Protein AF-A0AAE9D0F6-F1 (afdb_monomer_lite)

Radius of gyration: 75.52 Å; chains: 1; bounding box: 158×62×229 Å

Secondary structure (DSSP, 8-state):
-GGGT-TT----TT--HHHHHHHHHHHTT-SSPPPGGGGTTTT-TTTHHHHHHHHHHHHHHHHHHHHHHHTHHHHHH-SSS-HHHHHHHHHHHHHHHHHHHHHHH-HHHHHSTTSHHHHHHHHHHHHHHHHSTHHHHHHHHHHHHHHHHHHHHHHHHHHHHHHHHHHHHHHHHHHHHHHHHHHHHHHHHHHHHHHHHHHHHHHHHHHHHHHHHHHHHHHHHHHHHHHHHHHHH---HHHHHHHHHHHHHHHHHHHHHHHHHHHHHHHHHHTS---HHHHHHHHHHHHHHHHHHHHHHTT-----PPPPPP-SHHHHHHHHHHIIIIIHHHHHHHHHHHHHHHHHHHHHHHHHHHHHHHHHHHHHHHHHHHHHHHHHHHHHHHHHHHHHHHHHHHHHHHHHHHHHHHHHHHHHHHHHHHHHHHHHHHHHHHHHHHHHHHHHHHHHHHHHHHHHHHHHHHHHHHHHHHHHHHHHHHHHHHHHHHHHTT--

Structure (mmCIF, N/CA/C/O backbone):
data_AF-A0AAE9D0F6-F1
#
_entry.id   AF-A0AAE9D0F6-F1
#
loop_
_atom_site.group_PDB
_atom_site.id
_atom_site.type_symbol
_atom_site.label_atom_id
_atom_site.label_alt_id
_atom_site.label_comp_id
_atom_site.label_asym_id
_atom_site.label_entity_id
_atom_site.label_seq_id
_atom_site.pdbx_PDB_ins_code
_atom_site.Cartn_x
_atom_site.Cartn_y
_atom_site.Cartn_z
_atom_site.occupancy
_atom_site.B_iso_or_equiv
_atom_site.auth_seq_id
_atom_site.auth_comp_id
_atom_site.auth_asym_id
_atom_site.auth_atom_id
_atom_site.pdbx_PDB_model_num
ATOM 1 N N . MET A 1 1 ? 61.659 -18.528 -58.186 1.00 81.38 1 MET A N 1
ATOM 2 C CA . MET A 1 1 ? 60.546 -18.897 -57.275 1.00 81.38 1 MET A CA 1
ATOM 3 C C . MET A 1 1 ? 60.958 -18.771 -55.816 1.00 81.38 1 MET A C 1
ATOM 5 O O . MET A 1 1 ? 60.401 -17.920 -55.144 1.00 81.38 1 MET A O 1
ATOM 9 N N . TYR A 1 2 ? 61.961 -19.514 -55.334 1.00 85.25 2 TYR A N 1
ATOM 10 C CA . TYR A 1 2 ? 62.389 -19.451 -53.925 1.00 85.25 2 TYR A CA 1
ATOM 11 C C . TYR A 1 2 ? 62.812 -18.049 -53.435 1.00 85.25 2 TYR A C 1
ATOM 13 O O . TYR A 1 2 ? 62.482 -17.664 -52.318 1.00 85.25 2 TYR A O 1
ATOM 21 N N . GLN A 1 3 ? 63.415 -17.227 -54.300 1.00 87.81 3 GLN A N 1
ATOM 22 C CA . GLN A 1 3 ? 63.759 -15.830 -53.985 1.00 87.81 3 GLN A CA 1
ATOM 23 C C . GLN A 1 3 ? 62.557 -14.929 -53.629 1.00 87.81 3 GLN A C 1
ATOM 25 O O . GLN A 1 3 ? 62.735 -13.874 -53.029 1.00 87.81 3 GLN A O 1
ATOM 30 N N . HIS A 1 4 ? 61.318 -15.330 -53.950 1.00 83.81 4 HIS A N 1
ATOM 31 C CA . HIS A 1 4 ? 60.125 -14.622 -53.464 1.00 83.81 4 HIS A CA 1
ATOM 32 C C . HIS A 1 4 ? 59.873 -14.842 -51.964 1.00 83.81 4 HIS A C 1
ATOM 34 O O . HIS A 1 4 ? 59.183 -14.033 -51.350 1.00 83.81 4 HIS A O 1
ATOM 40 N N . LEU A 1 5 ? 60.416 -15.917 -51.381 1.00 83.25 5 LEU A N 1
ATOM 41 C CA . LEU A 1 5 ? 60.360 -16.203 -49.945 1.00 83.25 5 LEU A CA 1
ATOM 42 C C . LEU A 1 5 ? 61.589 -15.652 -49.212 1.00 83.25 5 LEU A C 1
ATOM 44 O O . LEU A 1 5 ? 61.445 -15.088 -48.134 1.00 83.25 5 LEU A O 1
ATOM 48 N N . SER A 1 6 ? 62.778 -15.774 -49.809 1.00 84.12 6 SER A N 1
ATOM 49 C CA . SER A 1 6 ? 64.029 -15.237 -49.263 1.00 84.12 6 SER A CA 1
ATOM 50 C C . SER A 1 6 ? 64.730 -14.369 -50.303 1.00 84.12 6 SER A C 1
ATOM 52 O O . SER A 1 6 ? 65.380 -14.879 -51.214 1.00 84.12 6 SER A O 1
ATOM 54 N N . LYS A 1 7 ? 64.573 -13.046 -50.186 1.00 80.50 7 LYS A N 1
ATOM 55 C CA . LYS A 1 7 ? 65.125 -12.083 -51.155 1.00 80.50 7 LYS A CA 1
ATOM 56 C C . LYS A 1 7 ? 66.654 -12.055 -51.169 1.00 80.50 7 LYS A C 1
ATOM 58 O O . LYS A 1 7 ? 67.229 -11.726 -52.199 1.00 80.50 7 LYS A O 1
ATOM 63 N N . ASP A 1 8 ? 67.272 -12.453 -50.062 1.00 81.38 8 ASP A N 1
ATOM 64 C CA . ASP A 1 8 ? 68.725 -12.457 -49.877 1.00 81.38 8 ASP A CA 1
ATOM 65 C C . ASP A 1 8 ? 69.364 -13.797 -50.292 1.00 81.38 8 ASP A C 1
ATOM 67 O O . ASP A 1 8 ? 70.552 -14.019 -50.075 1.00 81.38 8 ASP A O 1
ATOM 71 N N . TYR A 1 9 ? 68.581 -14.729 -50.852 1.00 84.81 9 TYR A N 1
ATOM 72 C CA . TYR A 1 9 ? 69.096 -16.025 -51.284 1.00 84.81 9 TYR A CA 1
ATOM 73 C C . TYR A 1 9 ? 69.857 -15.921 -52.613 1.00 84.81 9 TYR A C 1
ATOM 75 O O . TYR A 1 9 ? 69.274 -15.665 -53.676 1.00 84.81 9 TYR A O 1
ATOM 83 N N . GLU A 1 10 ? 71.148 -16.230 -52.544 1.00 83.31 10 GLU A N 1
ATOM 84 C CA . GLU A 1 10 ? 72.029 -16.464 -53.684 1.00 83.31 10 GLU A CA 1
ATOM 85 C C . GLU A 1 10 ? 72.365 -17.957 -53.781 1.00 83.31 10 GLU A C 1
ATOM 87 O O . GLU A 1 10 ? 72.536 -18.635 -52.768 1.00 83.31 10 GLU A O 1
ATOM 92 N N . TYR A 1 11 ? 72.429 -18.485 -55.005 1.00 82.31 11 TYR A N 1
ATOM 93 C CA . TYR A 1 11 ? 72.719 -19.901 -55.221 1.00 82.31 11 TYR A CA 1
ATOM 94 C C . TYR A 1 11 ? 74.172 -20.214 -54.817 1.00 82.31 11 TYR A C 1
ATOM 96 O O . TYR A 1 11 ? 75.085 -19.563 -55.332 1.00 82.31 11 TYR A O 1
ATOM 104 N N . PRO A 1 12 ? 74.420 -21.200 -53.937 1.00 79.25 12 PRO A N 1
ATOM 105 C CA . PRO A 1 12 ? 75.769 -21.505 -53.482 1.00 79.25 12 PRO A CA 1
ATOM 106 C C . PRO A 1 12 ? 76.556 -22.261 -54.565 1.00 79.25 12 PRO A C 1
ATOM 108 O O . PRO A 1 12 ? 76.317 -23.440 -54.818 1.00 79.25 12 PRO A O 1
ATOM 111 N N . GLU A 1 13 ? 77.544 -21.627 -55.198 1.00 74.44 13 GLU A N 1
ATOM 112 C CA . GLU A 1 13 ? 78.545 -22.350 -56.000 1.00 74.44 13 GLU A CA 1
ATOM 113 C C . GLU A 1 13 ? 79.638 -22.930 -55.074 1.00 74.44 13 GLU A C 1
ATOM 115 O O . GLU A 1 13 ? 80.156 -22.187 -54.236 1.00 74.44 13 GLU A O 1
ATOM 120 N N . PRO A 1 14 ? 80.024 -24.228 -55.171 1.00 62.16 14 PRO A N 1
ATOM 121 C CA . PRO A 1 14 ? 79.760 -25.202 -56.239 1.00 62.16 14 PRO A CA 1
ATOM 122 C C . PRO A 1 14 ? 78.764 -26.324 -55.840 1.00 62.16 14 PRO A C 1
ATOM 124 O O . PRO A 1 14 ? 79.074 -27.510 -55.983 1.00 62.16 14 PRO A O 1
ATOM 127 N N . ALA A 1 15 ? 77.584 -25.997 -55.300 1.00 76.19 15 ALA A N 1
ATOM 128 C CA . ALA A 1 15 ? 76.594 -27.006 -54.905 1.00 76.19 15 ALA A CA 1
ATOM 129 C C . ALA A 1 15 ? 75.889 -27.645 -56.117 1.00 76.19 15 ALA A C 1
ATOM 131 O O . ALA A 1 15 ? 75.585 -26.982 -57.116 1.00 76.19 15 ALA A O 1
ATOM 132 N N . ARG A 1 16 ? 75.595 -28.949 -56.020 1.00 79.50 16 ARG A N 1
ATOM 133 C CA . ARG A 1 16 ? 74.785 -29.668 -57.013 1.00 79.50 16 ARG A CA 1
ATOM 134 C C . ARG A 1 16 ? 73.323 -29.251 -56.881 1.00 79.50 16 ARG A C 1
ATOM 136 O O . ARG A 1 16 ? 72.783 -29.235 -55.777 1.00 79.50 16 ARG A O 1
ATOM 143 N N . LEU A 1 17 ? 72.680 -28.977 -58.016 1.00 80.88 17 LEU A N 1
ATOM 144 C CA . LEU A 1 17 ? 71.296 -28.500 -58.066 1.00 80.88 17 LEU A CA 1
ATOM 145 C C . LEU A 1 17 ? 70.332 -29.462 -57.365 1.00 80.88 17 LEU A C 1
ATOM 147 O O . LEU A 1 17 ? 69.420 -29.018 -56.675 1.00 80.88 17 LEU A O 1
ATOM 151 N N . GLU A 1 18 ? 70.536 -30.772 -57.523 1.00 84.62 18 GLU A N 1
ATOM 152 C CA . GLU A 1 18 ? 69.655 -31.782 -56.933 1.00 84.62 18 GLU A CA 1
ATOM 153 C C . GLU A 1 18 ? 69.678 -31.743 -55.401 1.00 84.62 18 GLU A C 1
ATOM 155 O O . GLU A 1 18 ? 68.632 -31.859 -54.754 1.00 84.62 18 GLU A O 1
ATOM 160 N N . ASP A 1 19 ? 70.867 -31.550 -54.832 1.00 82.94 19 ASP A N 1
ATOM 161 C CA . ASP A 1 19 ? 71.081 -31.538 -53.389 1.00 82.94 19 ASP A CA 1
ATOM 162 C C . ASP A 1 19 ? 70.532 -30.235 -52.782 1.00 82.94 19 ASP A C 1
ATOM 164 O O . ASP A 1 19 ? 69.795 -30.284 -51.794 1.00 82.94 19 ASP A O 1
ATOM 168 N N . GLU A 1 20 ? 70.777 -29.089 -53.431 1.00 86.88 20 GLU A N 1
ATOM 169 C CA . GLU A 1 20 ? 70.281 -27.779 -52.986 1.00 86.88 20 GLU A CA 1
ATOM 170 C C . GLU A 1 20 ? 68.750 -27.688 -53.069 1.00 86.88 20 GLU A C 1
ATOM 172 O O . GLU A 1 20 ? 68.087 -27.301 -52.107 1.00 86.88 20 GLU A O 1
ATOM 177 N N . VAL A 1 21 ? 68.145 -28.118 -54.184 1.00 87.00 21 VAL A N 1
ATOM 178 C CA . VAL A 1 21 ? 66.681 -28.109 -54.343 1.00 87.00 21 VAL A CA 1
ATOM 179 C C . VAL A 1 21 ? 66.025 -29.025 -53.310 1.00 87.00 21 VAL A C 1
ATOM 181 O O . VAL A 1 21 ? 65.067 -28.626 -52.645 1.00 87.00 21 VAL A O 1
ATOM 184 N N . THR A 1 22 ? 66.562 -30.229 -53.105 1.00 87.19 22 THR A N 1
ATOM 185 C CA . THR A 1 22 ? 66.034 -31.163 -52.100 1.00 87.19 22 THR A CA 1
ATOM 186 C C . THR A 1 22 ? 66.155 -30.591 -50.684 1.00 87.19 22 THR A C 1
ATOM 188 O O . THR A 1 22 ? 65.232 -30.740 -49.878 1.00 87.19 22 THR A O 1
ATOM 191 N N . GLN A 1 23 ? 67.250 -29.890 -50.380 1.00 86.31 23 GLN A N 1
ATOM 192 C CA . GLN A 1 23 ? 67.457 -29.232 -49.093 1.00 86.31 23 GLN A CA 1
ATOM 193 C C . GLN A 1 23 ? 66.511 -28.044 -48.880 1.00 86.31 23 GLN A C 1
ATOM 195 O O . GLN A 1 23 ? 65.946 -27.925 -47.792 1.00 86.31 23 GLN A O 1
ATOM 200 N N . ILE A 1 24 ? 66.269 -27.221 -49.904 1.00 89.50 24 ILE A N 1
ATOM 201 C CA . ILE A 1 24 ? 65.314 -26.104 -49.851 1.00 89.50 24 ILE A CA 1
ATOM 202 C C . ILE A 1 24 ? 63.899 -26.615 -49.576 1.00 89.50 24 ILE A C 1
ATOM 204 O O . ILE A 1 24 ? 63.250 -26.154 -48.639 1.00 89.50 24 ILE A O 1
ATOM 208 N N . PHE A 1 25 ? 63.420 -27.600 -50.342 1.00 90.50 25 PHE A N 1
ATOM 209 C CA . PHE A 1 25 ? 62.078 -28.155 -50.139 1.00 90.50 25 PHE A CA 1
ATOM 210 C C . PHE A 1 25 ? 61.939 -28.819 -48.765 1.00 90.50 25 PHE A C 1
ATOM 212 O O . PHE A 1 25 ? 60.917 -28.647 -48.102 1.00 90.50 25 PHE A O 1
ATOM 219 N N . LYS A 1 26 ? 62.982 -29.503 -48.283 1.00 88.38 26 LYS A N 1
ATOM 220 C CA . LYS A 1 26 ? 63.012 -30.053 -46.922 1.00 88.38 26 LYS A CA 1
ATOM 221 C C . LYS A 1 26 ? 62.986 -28.957 -45.850 1.00 88.38 26 LYS A C 1
ATOM 223 O O . LYS A 1 26 ? 62.267 -29.101 -44.867 1.00 88.38 26 LYS A O 1
ATOM 228 N N . GLY A 1 27 ? 63.740 -27.873 -46.037 1.00 86.56 27 GLY A N 1
ATOM 229 C CA . GLY A 1 27 ? 63.785 -26.728 -45.122 1.00 86.56 27 GLY A CA 1
ATOM 230 C C . GLY A 1 27 ? 62.467 -25.955 -45.059 1.00 86.56 27 GLY A C 1
ATOM 231 O O . GLY A 1 27 ? 62.072 -25.504 -43.990 1.00 86.56 27 GLY A O 1
ATOM 232 N N . LEU A 1 28 ? 61.747 -25.880 -46.180 1.00 88.81 28 LEU A N 1
ATOM 233 C CA . LEU A 1 28 ? 60.395 -25.320 -46.255 1.00 88.81 28 LEU A CA 1
ATOM 234 C C . LEU A 1 28 ? 59.310 -26.259 -45.700 1.00 88.81 28 LEU A C 1
ATOM 236 O O . LEU A 1 28 ? 58.156 -25.852 -45.591 1.00 88.81 28 LEU A O 1
ATOM 240 N N . GLY A 1 29 ? 59.654 -27.503 -45.350 1.00 89.75 29 GLY A N 1
ATOM 241 C CA . GLY A 1 29 ? 58.712 -28.478 -44.800 1.00 89.75 29 GLY A CA 1
ATOM 242 C C . GLY A 1 29 ? 57.839 -29.174 -45.847 1.00 89.75 29 GLY A C 1
ATOM 243 O O . GLY A 1 29 ? 56.715 -29.566 -45.537 1.00 89.75 29 GLY A O 1
ATOM 244 N N . TYR A 1 30 ? 58.325 -29.336 -47.082 1.00 91.31 30 TYR A N 1
ATOM 245 C CA . TYR A 1 30 ? 57.603 -30.068 -48.122 1.00 91.31 30 TYR A CA 1
ATOM 246 C C . TYR A 1 30 ? 57.328 -31.521 -47.676 1.00 91.31 30 TYR A C 1
ATOM 248 O O . TYR A 1 30 ? 58.262 -32.226 -47.283 1.00 91.31 30 TYR A O 1
ATOM 256 N N . PRO A 1 31 ? 56.068 -31.995 -47.724 1.00 87.06 31 PRO A N 1
ATOM 257 C CA . PRO A 1 31 ? 55.666 -33.252 -47.088 1.00 87.06 31 PRO A CA 1
ATOM 258 C C . PRO A 1 31 ? 56.225 -34.522 -47.747 1.00 87.06 31 PRO A C 1
ATOM 260 O O . PRO A 1 31 ? 56.246 -35.572 -47.104 1.00 87.06 31 PRO A O 1
ATOM 263 N N . TYR A 1 32 ? 56.686 -34.456 -49.001 1.00 87.69 32 TYR A N 1
ATOM 264 C CA . TYR A 1 32 ? 57.164 -35.625 -49.744 1.00 87.69 32 TYR A CA 1
ATOM 265 C C . TYR A 1 32 ? 58.661 -35.517 -50.071 1.00 87.69 32 TYR A C 1
ATOM 267 O O . TYR A 1 32 ? 59.095 -34.529 -50.654 1.00 87.69 32 TYR A O 1
ATOM 275 N N . PRO A 1 33 ? 59.494 -36.522 -49.752 1.00 84.94 33 PRO A N 1
ATOM 276 C CA . PRO A 1 33 ? 60.924 -36.443 -50.027 1.00 84.94 33 PRO A CA 1
ATOM 277 C C . PRO A 1 33 ? 61.214 -36.523 -51.535 1.00 84.94 33 PRO A C 1
ATOM 279 O O . PRO A 1 33 ? 60.847 -37.496 -52.202 1.00 84.94 33 PRO A O 1
ATOM 282 N N . LEU A 1 34 ? 61.928 -35.526 -52.062 1.00 86.56 34 LEU A N 1
ATOM 283 C CA . LEU A 1 34 ? 62.439 -35.532 -53.434 1.00 86.56 34 LEU A CA 1
ATOM 284 C C . LEU A 1 34 ? 63.690 -36.419 -53.508 1.00 86.56 34 LEU A C 1
ATOM 286 O O . LEU A 1 34 ? 64.645 -36.224 -52.762 1.00 86.56 34 LEU A O 1
ATOM 290 N N . LYS A 1 35 ? 63.673 -37.435 -54.378 1.00 84.94 35 LYS A N 1
ATOM 291 C CA . LYS A 1 35 ? 64.801 -38.361 -54.570 1.00 84.94 35 LYS A CA 1
ATOM 292 C C . LYS A 1 35 ? 65.706 -37.868 -55.696 1.00 84.94 35 LYS A C 1
ATOM 294 O O . LYS A 1 35 ? 65.204 -37.415 -56.721 1.00 84.94 35 LYS A O 1
ATOM 299 N N . ASN A 1 36 ? 67.016 -38.097 -55.577 1.00 79.25 36 ASN A N 1
ATOM 300 C CA . ASN A 1 36 ? 67.994 -37.716 -56.609 1.00 79.25 36 ASN A CA 1
ATOM 301 C C . ASN A 1 36 ? 67.690 -38.328 -57.994 1.00 79.25 36 ASN A C 1
ATOM 303 O O . ASN A 1 36 ? 67.996 -37.727 -59.019 1.00 79.25 36 ASN A O 1
ATOM 307 N N . SER A 1 37 ? 67.012 -39.481 -58.042 1.00 79.44 37 SER A N 1
ATOM 308 C CA . SER A 1 37 ? 66.566 -40.116 -59.290 1.00 79.44 37 SER A CA 1
ATOM 309 C C . SER A 1 37 ? 65.529 -39.306 -60.078 1.00 79.44 37 SER A C 1
ATOM 311 O O . SER A 1 37 ? 65.381 -39.532 -61.271 1.00 79.44 37 SER A O 1
ATOM 313 N N . TYR A 1 38 ? 64.797 -38.376 -59.452 1.00 81.81 38 TYR A N 1
ATOM 314 C CA . TYR A 1 38 ? 63.774 -37.576 -60.142 1.00 81.81 38 TYR A CA 1
ATOM 315 C C . TYR A 1 38 ? 64.368 -36.488 -61.041 1.00 81.81 38 TYR A C 1
ATOM 317 O O . TYR A 1 38 ? 63.699 -36.021 -61.959 1.00 81.81 38 TYR A O 1
ATOM 325 N N . TYR A 1 39 ? 65.629 -36.121 -60.809 1.00 80.19 39 TYR A N 1
ATOM 326 C CA . TYR A 1 39 ? 66.327 -35.076 -61.553 1.00 80.19 39 TYR A CA 1
ATOM 327 C C . TYR A 1 39 ? 67.098 -35.614 -62.774 1.00 80.19 39 TYR A C 1
ATOM 329 O O . TYR A 1 39 ? 67.609 -34.819 -63.557 1.00 80.19 39 TYR A O 1
ATOM 337 N N . GLN A 1 40 ? 67.202 -36.938 -62.971 1.00 79.31 40 GLN A N 1
ATOM 338 C CA . GLN A 1 40 ? 68.053 -37.539 -64.010 1.00 79.31 40 GLN A CA 1
ATOM 339 C C . GLN A 1 40 ? 67.322 -38.641 -64.811 1.00 79.31 40 GLN A C 1
ATOM 341 O O . GLN A 1 40 ? 67.097 -39.723 -64.266 1.00 79.31 40 GLN A O 1
ATOM 346 N N . PRO A 1 41 ? 67.009 -38.439 -66.111 1.00 70.31 41 PRO A N 1
ATOM 347 C CA . PRO A 1 41 ? 67.078 -37.185 -66.868 1.00 70.31 41 PRO A CA 1
ATOM 348 C C . PRO A 1 41 ? 65.899 -36.255 -66.531 1.00 70.31 41 PRO A C 1
ATOM 350 O O . PRO A 1 41 ? 64.752 -36.700 -66.433 1.00 70.31 41 PRO A O 1
ATOM 353 N N . MET A 1 42 ? 66.166 -34.953 -66.374 1.00 64.38 42 MET A N 1
ATOM 354 C CA . MET A 1 42 ? 65.118 -33.946 -66.156 1.00 64.38 42 MET A CA 1
ATOM 355 C C . MET A 1 42 ? 64.058 -34.025 -67.265 1.00 64.38 42 MET A C 1
ATOM 357 O O . MET A 1 42 ? 64.388 -33.974 -68.448 1.00 64.38 42 MET A O 1
ATOM 361 N N . GLY A 1 43 ? 62.786 -34.157 -66.882 1.00 61.59 43 GLY A N 1
ATOM 362 C CA . GLY A 1 43 ? 61.670 -34.313 -67.825 1.00 61.59 43 GLY A CA 1
ATOM 363 C C . GLY A 1 43 ? 61.283 -35.764 -68.139 1.00 61.59 43 GLY A C 1
ATOM 364 O O . GLY A 1 43 ? 60.409 -35.990 -68.974 1.00 61.59 43 GLY A O 1
ATOM 365 N N . ALA A 1 44 ? 61.880 -36.759 -67.471 1.00 72.44 44 ALA A N 1
ATOM 366 C CA . ALA A 1 44 ? 61.430 -38.146 -67.572 1.00 72.44 44 ALA A CA 1
ATOM 367 C C . ALA A 1 44 ? 59.978 -38.312 -67.080 1.00 72.44 44 ALA A C 1
ATOM 369 O O . ALA A 1 44 ? 59.590 -37.753 -66.051 1.00 72.44 44 ALA A O 1
ATOM 370 N N . SER A 1 45 ? 59.199 -39.151 -67.772 1.00 69.50 45 SER A N 1
ATOM 371 C CA . SER A 1 45 ? 57.755 -39.348 -67.542 1.00 69.50 45 SER A CA 1
ATOM 372 C C . SER A 1 45 ? 57.368 -39.734 -66.109 1.00 69.50 45 SER A C 1
ATOM 374 O O . SER A 1 45 ? 56.245 -39.473 -65.693 1.00 69.50 45 SER A O 1
ATOM 376 N N . HIS A 1 46 ? 58.286 -40.335 -65.350 1.00 74.12 46 HIS A N 1
ATOM 377 C CA . HIS A 1 46 ? 58.053 -40.810 -63.985 1.00 74.12 46 HIS A CA 1
ATOM 378 C C . HIS A 1 46 ? 58.544 -39.844 -62.890 1.00 74.12 46 HIS A C 1
ATOM 380 O O . HIS A 1 46 ? 58.068 -39.922 -61.765 1.00 74.12 46 HIS A O 1
ATOM 386 N N . GLY A 1 47 ? 59.493 -38.947 -63.186 1.00 78.00 47 GLY A N 1
ATOM 387 C CA . GLY A 1 47 ? 60.048 -37.993 -62.212 1.00 78.00 47 GLY A CA 1
ATOM 388 C C . GLY A 1 47 ? 59.442 -36.594 -62.325 1.00 78.00 47 GLY A C 1
ATOM 389 O O . GLY A 1 47 ? 59.265 -35.905 -61.321 1.00 78.00 47 GLY A O 1
ATOM 390 N N . TRP A 1 48 ? 59.070 -36.195 -63.545 1.00 83.50 48 TRP A N 1
ATOM 391 C CA . TRP A 1 48 ? 58.537 -34.866 -63.831 1.00 83.50 48 TRP A CA 1
ATOM 392 C C . TRP A 1 48 ? 57.228 -34.532 -63.097 1.00 83.50 48 TRP A C 1
ATOM 394 O O . TRP A 1 48 ? 57.158 -33.429 -62.557 1.00 83.50 48 TRP A O 1
ATOM 404 N N . PRO A 1 49 ? 56.231 -35.439 -62.976 1.00 86.69 49 PRO A N 1
ATOM 405 C CA . PRO A 1 49 ? 55.014 -35.140 -62.217 1.00 86.69 49 PRO A CA 1
ATOM 406 C C . PRO A 1 49 ? 55.295 -34.775 -60.753 1.00 86.69 49 PRO A C 1
ATOM 408 O O . PRO A 1 49 ? 54.744 -33.808 -60.242 1.00 86.69 49 PRO A O 1
ATOM 411 N N . HIS A 1 50 ? 56.226 -35.477 -60.098 1.00 85.44 50 HIS A N 1
ATOM 412 C CA . HIS A 1 50 ? 56.589 -35.208 -58.703 1.00 85.44 50 HIS A CA 1
ATOM 413 C C . HIS A 1 50 ? 57.321 -33.872 -58.521 1.00 85.44 50 HIS A C 1
ATOM 415 O O . HIS A 1 50 ? 57.085 -33.167 -57.542 1.00 85.44 50 HIS A O 1
ATOM 421 N N . LEU A 1 51 ? 58.195 -33.503 -59.464 1.00 85.88 51 LEU A N 1
ATOM 422 C CA . LEU A 1 51 ? 58.853 -32.194 -59.453 1.00 85.88 51 LEU A CA 1
ATOM 423 C C . LEU A 1 51 ? 57.861 -31.062 -59.746 1.00 85.88 51 LEU A C 1
ATOM 425 O O . LEU A 1 51 ? 57.944 -30.004 -59.128 1.00 85.88 51 LEU A O 1
ATOM 429 N N . LEU A 1 52 ? 56.905 -31.286 -60.650 1.00 87.19 52 LEU A N 1
ATOM 430 C CA . LEU A 1 52 ? 55.866 -30.313 -60.975 1.00 87.19 52 LEU A CA 1
ATOM 431 C C . LEU A 1 52 ? 54.922 -30.076 -59.790 1.00 87.19 52 LEU A C 1
ATOM 433 O O . LEU A 1 52 ? 54.634 -28.922 -59.480 1.00 87.19 52 LEU A O 1
ATOM 437 N N . ASP A 1 53 ? 54.512 -31.132 -59.086 1.00 88.75 53 ASP A N 1
ATOM 438 C CA . ASP A 1 53 ? 53.712 -31.022 -57.860 1.00 88.75 53 ASP A CA 1
ATOM 439 C C . ASP A 1 53 ? 54.462 -30.254 -56.764 1.00 88.75 53 ASP A C 1
ATOM 441 O O . ASP A 1 53 ? 53.882 -29.396 -56.096 1.00 88.75 53 ASP A O 1
ATOM 445 N N . ALA A 1 54 ? 55.766 -30.503 -56.596 1.00 89.88 54 ALA A N 1
ATOM 446 C CA . ALA A 1 54 ? 56.599 -29.746 -55.663 1.00 89.88 54 ALA A CA 1
ATOM 447 C C . ALA A 1 54 ? 56.680 -28.258 -56.048 1.00 89.88 54 ALA A C 1
ATOM 449 O O . ALA A 1 54 ? 56.517 -27.383 -55.197 1.00 89.88 54 ALA A O 1
ATOM 450 N N . LEU A 1 55 ? 56.862 -27.945 -57.335 1.00 90.62 55 LEU A N 1
ATOM 451 C CA . LEU A 1 55 ? 56.856 -26.563 -57.820 1.00 90.62 55 LEU A CA 1
ATOM 452 C C . LEU A 1 55 ? 55.489 -25.890 -57.643 1.00 90.62 55 LEU A C 1
ATOM 454 O O . LEU A 1 55 ? 55.445 -24.731 -57.235 1.00 90.62 55 LEU A O 1
ATOM 458 N N . SER A 1 56 ? 54.385 -26.600 -57.896 1.00 91.31 56 SER A N 1
ATOM 459 C CA . SER A 1 56 ? 53.028 -26.093 -57.660 1.00 91.31 56 SER A CA 1
ATOM 460 C C . SER A 1 56 ? 52.800 -25.794 -56.179 1.00 91.31 56 SER A C 1
ATOM 462 O O . SER A 1 56 ? 52.334 -24.713 -55.831 1.00 91.31 56 SER A O 1
ATOM 464 N N . TRP A 1 57 ? 53.220 -26.697 -55.291 1.00 94.19 57 TRP A N 1
ATOM 465 C CA . TRP A 1 57 ? 53.167 -26.466 -53.849 1.00 94.19 57 TRP A CA 1
ATOM 466 C C . TRP A 1 57 ? 53.990 -25.239 -53.434 1.00 94.19 57 TRP A C 1
ATOM 468 O O . TRP A 1 57 ? 53.533 -24.431 -52.629 1.00 94.19 57 TRP A O 1
ATOM 478 N N . LEU A 1 58 ? 55.173 -25.036 -54.025 1.00 91.94 58 LEU A N 1
ATOM 479 C CA . LEU A 1 58 ? 55.984 -23.847 -53.759 1.00 91.94 58 LEU A CA 1
ATOM 480 C C . LEU A 1 58 ? 55.270 -22.555 -54.190 1.00 91.94 58 LEU A C 1
ATOM 482 O O . LEU A 1 58 ? 55.388 -21.541 -53.502 1.00 91.94 58 LEU A O 1
ATOM 486 N N . VAL A 1 59 ? 54.508 -22.573 -55.294 1.00 91.94 59 VAL A N 1
ATOM 487 C CA . VAL A 1 59 ? 53.652 -21.435 -55.687 1.00 91.94 59 VAL A CA 1
ATOM 488 C C . VAL A 1 59 ? 52.618 -21.141 -54.608 1.00 91.94 59 VAL A C 1
ATOM 490 O O . VAL A 1 59 ? 52.425 -19.977 -54.254 1.00 91.94 59 VAL A O 1
ATOM 493 N N . ASP A 1 60 ? 51.966 -22.170 -54.078 1.00 91.69 60 ASP A N 1
ATOM 494 C CA . ASP A 1 60 ? 50.935 -21.997 -53.057 1.00 91.69 60 ASP A CA 1
ATOM 495 C C . ASP A 1 60 ? 51.523 -21.460 -51.747 1.00 91.69 60 ASP A C 1
ATOM 497 O O . ASP A 1 60 ? 50.964 -20.530 -51.164 1.00 91.69 60 ASP A O 1
ATOM 501 N N . VAL A 1 61 ? 52.711 -21.925 -51.349 1.00 90.69 61 VAL A N 1
ATOM 502 C CA . VAL A 1 61 ? 53.459 -21.375 -50.205 1.00 90.69 61 VAL A CA 1
ATOM 503 C C . VAL A 1 61 ? 53.807 -19.898 -50.421 1.00 90.69 61 VAL A C 1
ATOM 505 O O . VAL A 1 61 ? 53.644 -19.086 -49.510 1.00 90.69 61 VAL A O 1
ATOM 508 N N . ILE A 1 62 ? 54.233 -19.508 -51.627 1.00 90.44 62 ILE A N 1
ATOM 509 C CA . ILE A 1 62 ? 54.516 -18.101 -51.961 1.00 90.44 62 ILE A CA 1
ATOM 510 C C . ILE A 1 62 ? 53.247 -17.244 -51.871 1.00 90.44 62 ILE A C 1
ATOM 512 O O . ILE A 1 62 ? 53.285 -16.146 -51.306 1.00 90.44 62 ILE A O 1
ATOM 516 N N . LYS A 1 63 ? 52.116 -17.735 -52.392 1.00 88.56 63 LYS A N 1
ATOM 517 C CA . LYS A 1 63 ? 50.824 -17.038 -52.297 1.00 88.56 63 LYS A CA 1
ATOM 518 C C . LYS A 1 63 ? 50.406 -16.861 -50.840 1.00 88.56 63 LYS A C 1
ATOM 520 O O . LYS A 1 63 ? 50.109 -15.740 -50.440 1.00 88.56 63 LYS A O 1
ATOM 525 N N . MET A 1 64 ? 50.468 -17.928 -50.042 1.00 86.12 64 MET A N 1
ATOM 526 C CA . MET A 1 64 ? 50.166 -17.886 -48.609 1.00 86.12 64 MET A CA 1
ATOM 527 C C . MET A 1 64 ? 51.045 -16.875 -47.872 1.00 86.12 64 MET A C 1
ATOM 529 O O . MET A 1 64 ? 50.518 -16.028 -47.157 1.00 86.12 64 MET A O 1
ATOM 533 N N . ASN A 1 65 ? 52.363 -16.899 -48.090 1.00 86.19 65 ASN A N 1
ATOM 534 C CA . ASN A 1 65 ? 53.283 -15.949 -47.464 1.00 86.19 65 ASN A CA 1
ATOM 535 C C . ASN A 1 65 ? 52.958 -14.496 -47.845 1.00 86.19 65 ASN A C 1
ATOM 537 O O . ASN A 1 65 ? 52.999 -13.607 -47.001 1.00 86.19 65 ASN A O 1
ATOM 541 N N . THR A 1 66 ? 52.572 -14.254 -49.099 1.00 84.38 66 THR A N 1
ATOM 542 C CA . THR A 1 66 ? 52.180 -12.916 -49.572 1.00 84.38 66 THR A CA 1
ATOM 543 C C . THR A 1 66 ? 50.890 -12.438 -48.900 1.00 84.38 66 THR A C 1
ATOM 545 O O . THR A 1 66 ? 50.807 -11.288 -48.472 1.00 84.38 66 THR A O 1
ATOM 548 N N . THR A 1 67 ? 49.895 -13.317 -48.752 1.00 83.38 67 THR A N 1
ATOM 549 C CA . THR A 1 67 ? 48.636 -13.005 -48.057 1.00 83.38 67 THR A CA 1
ATOM 550 C C . THR A 1 67 ? 48.855 -12.752 -46.565 1.00 83.38 67 THR A C 1
ATOM 552 O O . THR A 1 67 ? 48.314 -11.790 -46.022 1.00 83.38 67 THR A O 1
ATOM 555 N N . VAL A 1 68 ? 49.678 -13.573 -45.907 1.00 82.06 68 VAL A N 1
ATOM 556 C CA . VAL A 1 68 ? 50.038 -13.392 -44.493 1.00 82.06 68 VAL A CA 1
ATOM 557 C C . VAL A 1 68 ? 50.799 -12.082 -44.301 1.00 82.06 68 VAL A C 1
ATOM 559 O O . VAL A 1 68 ? 50.434 -11.302 -43.427 1.00 82.06 68 VAL A O 1
ATOM 562 N N . ALA A 1 69 ? 51.780 -11.786 -45.160 1.00 77.75 69 ALA A N 1
ATOM 563 C CA . ALA A 1 69 ? 52.532 -10.536 -45.114 1.00 77.75 69 ALA A CA 1
ATOM 564 C C . ALA A 1 69 ? 51.616 -9.305 -45.249 1.00 77.75 69 ALA A C 1
ATOM 566 O O . ALA A 1 69 ? 51.781 -8.334 -44.508 1.00 77.75 69 ALA A O 1
ATOM 567 N N . ALA A 1 70 ? 50.611 -9.364 -46.130 1.00 78.44 70 ALA A N 1
ATOM 568 C CA . ALA A 1 70 ? 49.645 -8.283 -46.323 1.00 78.44 70 ALA A CA 1
ATOM 569 C C . ALA A 1 70 ? 48.720 -8.054 -45.110 1.00 78.44 70 ALA A C 1
ATOM 571 O O . ALA A 1 70 ? 48.328 -6.917 -44.864 1.00 78.44 70 ALA A O 1
ATOM 572 N N . ASN A 1 71 ? 48.402 -9.095 -44.329 1.00 73.75 71 ASN A N 1
ATOM 573 C CA . ASN A 1 71 ? 47.521 -9.009 -43.154 1.00 73.75 71 ASN A CA 1
ATOM 574 C C . ASN A 1 71 ? 48.263 -9.179 -41.812 1.00 73.75 71 ASN A C 1
ATOM 576 O O . ASN A 1 71 ? 47.679 -9.554 -40.796 1.00 73.75 71 ASN A O 1
ATOM 580 N N . THR A 1 72 ? 49.568 -8.906 -41.786 1.00 71.25 72 THR A N 1
ATOM 581 C CA . THR A 1 72 ? 50.410 -9.133 -40.600 1.00 71.25 72 THR A CA 1
ATOM 582 C C . THR A 1 72 ? 49.881 -8.401 -39.358 1.00 71.25 72 THR A C 1
ATOM 584 O O . THR A 1 72 ? 49.906 -8.949 -38.261 1.00 71.25 72 THR A O 1
ATOM 587 N N . GLN A 1 73 ? 49.351 -7.182 -39.515 1.00 66.38 73 GLN A N 1
ATOM 588 C CA . GLN A 1 73 ? 48.811 -6.391 -38.400 1.00 66.38 73 GLN A CA 1
ATOM 589 C C . GLN A 1 73 ? 47.526 -6.997 -37.818 1.00 66.38 73 GLN A C 1
ATOM 591 O O . GLN A 1 73 ? 47.415 -7.128 -36.600 1.00 66.38 73 GLN A O 1
ATOM 596 N N . GLY A 1 74 ? 46.591 -7.430 -38.668 1.00 67.12 74 GLY A N 1
ATOM 597 C CA . GLY A 1 74 ? 45.367 -8.099 -38.220 1.00 67.12 74 GLY A CA 1
ATOM 598 C C . GLY A 1 74 ? 45.652 -9.443 -37.546 1.00 67.12 74 GLY A C 1
ATOM 599 O O . GLY A 1 74 ? 45.022 -9.779 -36.548 1.00 67.12 74 GLY A O 1
ATOM 600 N N . ILE A 1 75 ? 46.658 -10.180 -38.030 1.00 73.44 75 ILE A N 1
ATOM 601 C CA . ILE A 1 75 ? 47.067 -11.474 -37.460 1.00 73.44 75 ILE A CA 1
ATOM 602 C C . ILE A 1 75 ? 47.774 -11.305 -36.104 1.00 73.44 75 ILE A C 1
ATOM 604 O O . ILE A 1 75 ? 47.543 -12.102 -35.198 1.00 73.44 75 ILE A O 1
ATOM 608 N N . LEU A 1 76 ? 48.632 -10.288 -35.944 1.00 67.25 76 LEU A N 1
ATOM 609 C CA . LEU A 1 76 ? 49.406 -10.079 -34.713 1.00 67.25 76 LEU A CA 1
ATOM 610 C C . LEU A 1 76 ? 48.581 -9.503 -33.555 1.00 67.25 76 LEU A C 1
ATOM 612 O O . LEU A 1 76 ? 48.862 -9.832 -32.402 1.00 67.25 76 LEU A O 1
ATOM 616 N N . PHE A 1 77 ? 47.607 -8.633 -33.838 1.00 69.38 77 PHE A N 1
ATOM 617 C CA . PHE A 1 77 ? 46.870 -7.909 -32.793 1.00 69.38 77 PHE A CA 1
ATOM 618 C C . PHE A 1 77 ? 45.416 -8.371 -32.612 1.00 69.38 77 PHE A C 1
ATOM 620 O O . PHE A 1 77 ? 44.885 -8.202 -31.514 1.00 69.38 77 PHE A O 1
ATOM 627 N N . GLY A 1 78 ? 44.821 -9.027 -33.618 1.00 65.12 78 GLY A N 1
ATOM 628 C CA . GLY A 1 78 ? 43.490 -9.645 -33.560 1.00 65.12 78 GLY A CA 1
ATOM 629 C C . GLY A 1 78 ? 42.343 -8.703 -33.160 1.00 65.12 78 GLY A C 1
ATOM 630 O O . GLY A 1 78 ? 42.526 -7.500 -32.996 1.00 65.12 78 GLY A O 1
ATOM 631 N N . ASP A 1 79 ? 41.157 -9.279 -32.942 1.00 60.75 79 ASP A N 1
ATOM 632 C CA . ASP A 1 79 ? 39.954 -8.562 -32.470 1.00 60.75 79 ASP A CA 1
ATOM 633 C C . ASP A 1 79 ? 39.874 -8.450 -30.930 1.00 60.75 79 ASP A C 1
ATOM 635 O O . ASP A 1 79 ? 38.890 -7.970 -30.373 1.00 60.75 79 ASP A O 1
ATOM 639 N N . PHE A 1 80 ? 40.893 -8.923 -30.205 1.00 55.88 80 PHE A N 1
ATOM 640 C CA . PHE A 1 80 ? 40.871 -9.031 -28.738 1.00 55.88 80 PHE A CA 1
ATOM 641 C C . PHE A 1 80 ? 41.233 -7.734 -27.999 1.00 55.88 80 PHE A C 1
ATOM 643 O O . PHE A 1 80 ? 41.076 -7.654 -26.780 1.00 55.88 80 PHE A O 1
ATOM 650 N N . LEU A 1 81 ? 41.749 -6.729 -28.704 1.00 57.72 81 LEU A N 1
ATOM 651 C CA . LEU A 1 81 ? 42.139 -5.439 -28.141 1.00 57.72 81 LEU A CA 1
ATOM 652 C C . LEU A 1 81 ? 41.234 -4.343 -28.709 1.00 57.72 81 LEU A C 1
ATOM 654 O O . LEU A 1 81 ? 40.994 -4.294 -29.912 1.00 57.72 81 LEU A O 1
ATOM 658 N N . GLU A 1 82 ? 40.772 -3.434 -27.845 1.00 63.53 82 GLU A N 1
ATOM 659 C CA . GLU A 1 82 ? 40.100 -2.201 -28.275 1.00 63.53 82 GLU A CA 1
ATOM 660 C C . GLU A 1 82 ? 40.956 -1.491 -29.334 1.00 63.53 82 GLU A C 1
ATOM 662 O O . GLU A 1 82 ? 42.171 -1.357 -29.158 1.00 63.53 82 GLU A O 1
ATOM 667 N N . GLN A 1 83 ? 40.332 -1.033 -30.425 1.00 58.78 83 GLN A N 1
ATOM 668 C CA . GLN A 1 83 ? 41.034 -0.462 -31.584 1.00 58.78 83 GLN A CA 1
ATOM 669 C C . GLN A 1 83 ? 42.026 0.651 -31.200 1.00 58.78 83 GLN A C 1
ATOM 671 O O . GLN A 1 83 ? 43.112 0.723 -31.774 1.00 58.78 83 GLN A O 1
ATOM 676 N N . SER A 1 84 ? 41.716 1.445 -30.170 1.00 58.88 84 SER A N 1
ATOM 677 C CA . SER A 1 84 ? 42.608 2.476 -29.621 1.00 58.88 84 SER A CA 1
ATOM 678 C C . SER A 1 84 ? 43.902 1.900 -29.025 1.00 58.88 84 SER A C 1
ATOM 680 O O . SER A 1 84 ? 44.996 2.388 -29.301 1.00 58.88 84 SER A O 1
ATOM 682 N N . LYS A 1 85 ? 43.813 0.799 -28.271 1.00 62.53 85 LYS A N 1
ATOM 683 C CA . LYS A 1 85 ? 44.971 0.108 -27.674 1.00 62.53 85 LYS A CA 1
ATOM 684 C C . LYS A 1 85 ? 45.790 -0.665 -28.710 1.00 62.53 85 LYS A C 1
ATOM 686 O O . LYS A 1 85 ? 46.991 -0.860 -28.514 1.00 62.53 85 LYS A O 1
ATOM 691 N N . VAL A 1 86 ? 45.165 -1.122 -29.801 1.00 63.47 86 VAL A N 1
ATOM 692 C CA . VAL A 1 86 ? 45.869 -1.741 -30.940 1.00 63.47 86 VAL A CA 1
ATOM 693 C C . VAL A 1 86 ? 46.739 -0.709 -31.647 1.00 63.47 86 VAL A C 1
ATOM 695 O O . VAL A 1 86 ? 47.925 -0.960 -31.860 1.00 63.47 86 VAL A O 1
ATOM 698 N N . GLN A 1 87 ? 46.180 0.464 -31.953 1.00 63.12 87 GLN A N 1
ATOM 699 C CA . GLN A 1 87 ? 46.911 1.550 -32.606 1.00 63.12 87 GLN A CA 1
ATOM 700 C C . GLN A 1 87 ? 48.090 2.033 -31.754 1.00 63.12 87 GLN A C 1
ATOM 702 O O . GLN A 1 87 ? 49.205 2.134 -32.265 1.00 63.12 87 GLN A O 1
ATOM 707 N N . GLU A 1 88 ? 47.893 2.201 -30.444 1.00 66.38 88 GLU A N 1
ATOM 708 C CA . GLU A 1 88 ? 48.963 2.574 -29.512 1.00 66.38 88 GLU A CA 1
ATOM 709 C C . GLU A 1 88 ? 50.113 1.548 -29.507 1.00 66.38 88 GLU A C 1
ATOM 711 O O . GLU A 1 88 ? 51.290 1.907 -29.572 1.00 66.38 88 GLU A O 1
ATOM 716 N N . LYS A 1 89 ? 49.801 0.245 -29.475 1.00 67.81 89 LYS A N 1
ATOM 717 C CA . LYS A 1 89 ? 50.822 -0.816 -29.471 1.00 67.81 89 LYS A CA 1
ATOM 718 C C . LYS A 1 89 ? 51.548 -0.959 -30.805 1.00 67.81 89 LYS A C 1
ATOM 720 O O . LYS A 1 89 ? 52.762 -1.165 -30.794 1.00 67.81 89 LYS A O 1
ATOM 725 N N . VAL A 1 90 ? 50.844 -0.842 -31.932 1.00 68.06 90 VAL A N 1
ATOM 726 C CA . VAL A 1 90 ? 51.448 -0.829 -33.276 1.00 68.06 90 VAL A CA 1
ATOM 727 C C . VAL A 1 90 ? 52.397 0.358 -33.405 1.00 68.06 90 VAL A C 1
ATOM 729 O O . VAL A 1 90 ? 53.531 0.191 -33.860 1.00 68.06 90 VAL A O 1
ATOM 732 N N . LEU A 1 91 ? 51.967 1.533 -32.942 1.00 64.81 91 LEU A N 1
ATOM 733 C CA . LEU A 1 91 ? 52.770 2.747 -32.954 1.00 64.81 91 LEU A CA 1
ATOM 734 C C . LEU A 1 91 ? 54.018 2.580 -32.087 1.00 64.81 91 LEU A C 1
ATOM 736 O O . LEU A 1 91 ? 55.126 2.764 -32.586 1.00 64.81 91 LEU A O 1
ATOM 740 N N . ASN A 1 92 ? 53.859 2.126 -30.843 1.00 71.38 92 ASN A N 1
ATOM 741 C CA . ASN A 1 92 ? 54.969 1.850 -29.935 1.00 71.38 92 ASN A CA 1
ATOM 742 C C . ASN A 1 92 ? 55.957 0.848 -30.539 1.00 71.38 92 ASN A C 1
ATOM 744 O O . ASN A 1 92 ? 57.161 1.086 -30.524 1.00 71.38 92 ASN A O 1
ATOM 748 N N . TYR A 1 93 ? 55.474 -0.250 -31.124 1.00 73.38 93 TYR A N 1
ATOM 749 C CA . TYR A 1 93 ? 56.342 -1.245 -31.749 1.00 73.38 93 TYR A CA 1
ATOM 750 C C . TYR A 1 93 ? 57.086 -0.681 -32.964 1.00 73.38 93 TYR A C 1
ATOM 752 O O . TYR A 1 93 ? 58.293 -0.878 -33.085 1.00 73.38 93 TYR A O 1
ATOM 760 N N . SER A 1 94 ? 56.393 0.060 -33.835 1.00 69.31 94 SER A N 1
ATOM 761 C CA . SER A 1 94 ? 57.001 0.705 -35.005 1.00 69.31 94 SER A CA 1
ATOM 762 C C . SER A 1 94 ? 58.067 1.727 -34.602 1.00 69.31 94 SER A C 1
ATOM 764 O O . SER A 1 94 ? 59.148 1.752 -35.187 1.00 69.31 94 SER A O 1
ATOM 766 N N . TRP A 1 95 ? 57.796 2.486 -33.538 1.00 67.56 95 TRP A N 1
ATOM 767 C CA . TRP A 1 95 ? 58.694 3.463 -32.949 1.00 67.56 95 TRP A CA 1
ATOM 768 C C . TRP A 1 95 ? 59.926 2.798 -32.341 1.00 67.56 95 TRP A C 1
ATOM 770 O O . TRP A 1 95 ? 61.054 3.160 -32.667 1.00 67.56 95 TRP A O 1
ATOM 780 N N . PHE A 1 96 ? 59.745 1.780 -31.497 1.00 72.56 96 PHE A N 1
ATOM 781 C CA . PHE A 1 96 ? 60.870 1.054 -30.916 1.00 72.56 96 PHE A CA 1
ATOM 782 C C . PHE A 1 96 ? 61.700 0.358 -31.992 1.00 72.56 96 PHE A C 1
ATOM 784 O O . PHE A 1 96 ? 62.922 0.400 -31.915 1.00 72.56 96 PHE A O 1
ATOM 791 N N . ALA A 1 97 ? 61.074 -0.217 -33.020 1.00 72.69 97 ALA A N 1
ATOM 792 C CA . ALA A 1 97 ? 61.778 -0.855 -34.126 1.00 72.69 97 ALA A CA 1
ATOM 793 C C . ALA A 1 97 ? 62.571 0.152 -34.975 1.00 72.69 97 ALA A C 1
ATOM 795 O O . ALA A 1 97 ? 63.716 -0.131 -35.328 1.00 72.69 97 ALA A O 1
ATOM 796 N N . SER A 1 98 ? 62.013 1.332 -35.276 1.00 68.69 98 SER A N 1
ATOM 797 C CA . SER A 1 98 ? 62.726 2.373 -36.026 1.00 68.69 98 SER A CA 1
ATOM 798 C C . SER A 1 98 ? 63.878 2.960 -35.217 1.00 68.69 98 SER A C 1
ATOM 800 O O . SER A 1 98 ? 64.991 3.057 -35.723 1.00 68.69 98 SER A O 1
ATOM 802 N N . ILE A 1 99 ? 63.644 3.269 -33.939 1.00 68.25 99 ILE A N 1
ATOM 803 C CA . ILE A 1 99 ? 64.678 3.792 -33.042 1.00 68.25 99 ILE A CA 1
ATOM 804 C C . ILE A 1 99 ? 65.772 2.750 -32.814 1.00 68.25 99 ILE A C 1
ATOM 806 O O . ILE A 1 99 ? 66.947 3.096 -32.818 1.00 68.25 99 ILE A O 1
ATOM 810 N N . TYR A 1 100 ? 65.414 1.474 -32.665 1.00 69.69 100 TYR A N 1
ATOM 811 C CA . TYR A 1 100 ? 66.381 0.388 -32.527 1.00 69.69 100 TYR A CA 1
ATOM 812 C C . TYR A 1 100 ? 67.209 0.196 -33.802 1.00 69.69 100 TYR A C 1
ATOM 814 O O . TYR A 1 100 ? 68.424 0.039 -33.716 1.00 69.69 100 TYR A O 1
ATOM 822 N N . LYS A 1 101 ? 66.584 0.271 -34.983 1.00 71.62 101 LYS A N 1
ATOM 823 C CA . LYS A 1 101 ? 67.278 0.206 -36.277 1.00 71.62 101 LYS A CA 1
ATOM 824 C C . LYS A 1 101 ? 68.266 1.362 -36.444 1.00 71.62 101 LYS A C 1
ATOM 826 O O . LYS A 1 101 ? 69.412 1.146 -36.839 1.00 71.62 101 LYS A O 1
ATOM 831 N N . ASP A 1 102 ? 67.851 2.573 -36.100 1.00 67.62 102 ASP A N 1
ATOM 832 C CA . ASP A 1 102 ? 68.709 3.751 -36.192 1.00 67.62 102 ASP A CA 1
ATOM 833 C C . ASP A 1 102 ? 69.823 3.724 -35.123 1.00 67.62 102 ASP A C 1
ATOM 835 O O . ASP A 1 102 ? 70.972 4.032 -35.434 1.00 67.62 102 ASP A O 1
ATOM 839 N N . TYR A 1 103 ? 69.534 3.220 -33.915 1.00 66.31 103 TYR A N 1
ATOM 840 C CA . TYR A 1 103 ? 70.519 2.932 -32.861 1.00 66.31 103 TYR A CA 1
ATOM 841 C C . TYR A 1 103 ? 71.580 1.921 -33.310 1.00 66.31 103 TYR A C 1
ATOM 843 O O . TYR A 1 103 ? 72.768 2.098 -33.041 1.00 66.31 103 TYR A O 1
ATOM 851 N N . THR A 1 104 ? 71.179 0.856 -34.011 1.00 69.31 104 THR A N 1
ATOM 852 C CA . THR A 1 104 ? 72.132 -0.128 -34.543 1.00 69.31 104 THR A CA 1
ATOM 853 C C . THR A 1 104 ? 73.010 0.435 -35.659 1.00 69.31 104 THR A C 1
ATOM 855 O O . THR A 1 104 ? 74.140 -0.025 -35.815 1.00 69.31 104 THR A O 1
ATOM 858 N N . ASN A 1 105 ? 72.528 1.441 -36.397 1.00 70.31 105 ASN A N 1
ATOM 859 C CA . ASN A 1 105 ? 73.266 2.075 -37.489 1.00 70.31 105 ASN A CA 1
ATOM 860 C C . ASN A 1 105 ? 74.233 3.171 -37.003 1.00 70.31 105 ASN A C 1
ATOM 862 O O . ASN A 1 105 ? 75.320 3.295 -37.562 1.00 70.31 105 ASN A O 1
ATOM 866 N N . ASP A 1 106 ? 73.882 3.932 -35.958 1.00 67.25 106 ASP A N 1
ATOM 867 C CA . ASP A 1 106 ? 74.754 4.954 -35.355 1.00 67.25 106 ASP A CA 1
ATOM 868 C C . ASP A 1 106 ? 74.705 4.938 -33.818 1.00 67.25 106 ASP A C 1
ATOM 870 O O . ASP A 1 106 ? 74.139 5.801 -33.142 1.00 67.25 106 ASP A O 1
ATOM 874 N N . ARG A 1 107 ? 75.376 3.934 -33.253 1.00 62.22 107 ARG A N 1
ATOM 875 C CA . ARG A 1 107 ? 75.425 3.686 -31.808 1.00 62.22 107 ARG A CA 1
ATOM 876 C C . ARG A 1 107 ? 76.052 4.834 -31.008 1.00 62.22 107 ARG A C 1
ATOM 878 O O . ARG A 1 107 ? 75.701 5.037 -29.848 1.00 62.22 107 ARG A O 1
ATOM 885 N N . LYS A 1 108 ? 76.974 5.592 -31.616 1.00 63.59 108 LYS A N 1
ATOM 886 C CA . LYS A 1 108 ? 77.677 6.703 -30.953 1.00 63.59 108 LYS A CA 1
ATOM 887 C C . LYS A 1 108 ? 76.820 7.968 -30.901 1.00 63.59 108 LYS A C 1
ATOM 889 O O . LYS A 1 108 ? 76.875 8.679 -29.903 1.00 63.59 108 LYS A O 1
ATOM 894 N N . GLY A 1 109 ? 75.994 8.218 -31.920 1.00 62.50 109 GLY A N 1
ATOM 895 C CA . GLY A 1 109 ? 75.036 9.329 -31.932 1.00 62.50 109 GLY A CA 1
ATOM 896 C C . GLY A 1 109 ? 73.897 9.183 -30.915 1.00 62.50 109 GLY A C 1
ATOM 897 O O . GLY A 1 109 ? 73.314 10.177 -30.488 1.00 62.50 109 GLY A O 1
ATOM 898 N N . THR A 1 110 ? 73.586 7.960 -30.481 1.00 60.59 110 THR A N 1
ATOM 899 C CA . THR A 1 110 ? 72.478 7.688 -29.548 1.00 60.59 110 THR A CA 1
ATOM 900 C C . THR A 1 110 ? 72.827 7.741 -28.059 1.00 60.59 110 THR A C 1
ATOM 902 O O . THR A 1 110 ? 71.913 7.826 -27.237 1.00 60.59 110 THR A O 1
ATOM 905 N N . GLU A 1 111 ? 74.113 7.681 -27.697 1.00 64.56 111 GLU A N 1
ATOM 906 C CA . GLU A 1 111 ? 74.565 7.735 -26.294 1.00 64.56 111 GLU A CA 1
ATOM 907 C C . GLU A 1 111 ? 74.480 9.153 -25.701 1.00 64.56 111 GLU A C 1
ATOM 909 O O . GLU A 1 111 ? 74.306 9.307 -24.490 1.00 64.56 111 GLU A O 1
ATOM 914 N N . ASP A 1 112 ? 74.537 10.184 -26.548 1.00 69.81 112 ASP A N 1
ATOM 915 C CA . ASP A 1 112 ? 74.342 11.578 -26.154 1.00 69.81 112 ASP A CA 1
ATOM 916 C C . ASP A 1 112 ? 72.853 11.957 -26.201 1.00 69.81 112 ASP A C 1
ATOM 918 O O . ASP A 1 112 ? 72.200 11.855 -27.241 1.00 69.81 112 ASP A O 1
ATOM 922 N N . LYS A 1 113 ? 72.307 12.411 -25.067 1.00 63.75 113 LYS A N 1
ATOM 923 C CA . LYS A 1 113 ? 70.886 12.775 -24.918 1.00 63.75 113 LYS A CA 1
ATOM 924 C C . LYS A 1 113 ? 70.499 14.023 -25.715 1.00 63.75 113 LYS A C 1
ATOM 926 O O . LYS A 1 113 ? 69.325 14.170 -26.046 1.00 63.75 113 LYS A O 1
ATOM 931 N N . ASP A 1 114 ? 71.459 14.893 -26.028 1.00 67.62 114 ASP A N 1
ATOM 932 C CA . ASP A 1 114 ? 71.232 16.134 -26.782 1.00 67.62 114 ASP A CA 1
ATOM 933 C C . ASP A 1 114 ? 71.557 16.010 -28.277 1.00 67.62 114 ASP A C 1
ATOM 935 O O . ASP A 1 114 ? 71.551 17.013 -29.011 1.00 67.62 114 ASP A O 1
ATOM 939 N N . SER A 1 115 ? 71.807 14.785 -28.744 1.00 73.25 115 SER A N 1
ATOM 940 C CA . SER A 1 115 ? 72.124 14.519 -30.137 1.00 73.25 115 SER A CA 1
ATOM 941 C C . SER A 1 115 ? 70.989 14.923 -31.076 1.00 73.25 115 SER A C 1
ATOM 943 O O . SER A 1 115 ? 69.801 14.952 -30.728 1.00 73.25 115 SER A O 1
ATOM 945 N N . GLN A 1 116 ? 71.367 15.236 -32.315 1.00 69.56 116 GLN A N 1
ATOM 946 C CA . GLN A 1 116 ? 70.410 15.604 -33.355 1.00 69.56 116 GLN A CA 1
ATOM 947 C C . GLN A 1 116 ? 69.389 14.485 -33.605 1.00 69.56 116 GLN A C 1
ATOM 949 O O . GLN A 1 116 ? 68.227 14.765 -33.880 1.00 69.56 116 GLN A O 1
ATOM 954 N N . PHE A 1 117 ? 69.793 13.230 -33.390 1.00 70.12 117 PHE A N 1
ATOM 955 C CA . PHE A 1 117 ? 68.924 12.064 -33.467 1.00 70.12 117 PHE A CA 1
ATOM 956 C C . PHE A 1 117 ? 67.719 12.157 -32.518 1.00 70.12 117 PHE A C 1
ATOM 958 O O . PHE A 1 117 ? 66.581 12.037 -32.969 1.00 70.12 117 PHE A O 1
ATOM 965 N N . TRP A 1 118 ? 67.928 12.432 -31.223 1.00 72.50 118 TRP A N 1
ATOM 966 C CA . TRP A 1 118 ? 66.824 12.526 -30.257 1.00 72.50 118 TRP A CA 1
ATOM 967 C C . TRP A 1 118 ? 65.939 13.753 -30.486 1.00 72.50 118 TRP A C 1
ATOM 969 O O . TRP A 1 118 ? 64.730 13.694 -30.250 1.00 72.50 118 TRP A O 1
ATOM 979 N N . LYS A 1 119 ? 66.514 14.851 -30.989 1.00 76.38 119 LYS A N 1
ATOM 980 C CA . LYS A 1 119 ? 65.760 16.052 -31.381 1.00 76.38 119 LYS A CA 1
ATOM 981 C C . LYS A 1 119 ? 64.855 15.775 -32.579 1.00 76.38 119 LYS A C 1
ATOM 983 O O . LYS A 1 119 ? 63.667 16.090 -32.524 1.00 76.38 119 LYS A O 1
ATOM 988 N N . ASP A 1 120 ? 65.377 15.123 -33.612 1.00 74.19 120 ASP A N 1
ATOM 989 C CA . ASP A 1 120 ? 64.615 14.769 -34.810 1.00 74.19 120 ASP A CA 1
ATOM 990 C C . ASP A 1 120 ? 63.563 13.694 -34.511 1.00 74.19 120 ASP A C 1
ATOM 992 O O . ASP A 1 120 ? 62.427 13.792 -34.974 1.00 74.19 120 ASP A O 1
ATOM 996 N N . ALA A 1 121 ? 63.897 12.710 -33.673 1.00 69.50 121 ALA A N 1
ATOM 997 C CA . ALA A 1 121 ? 62.958 11.707 -33.181 1.00 69.50 121 ALA A CA 1
ATOM 998 C C . ALA A 1 121 ? 61.798 12.371 -32.417 1.00 69.50 121 ALA A C 1
ATOM 1000 O O . ALA A 1 121 ? 60.628 12.149 -32.735 1.00 69.50 121 ALA A O 1
ATOM 1001 N N . LYS A 1 122 ? 62.100 13.253 -31.458 1.00 75.50 122 LYS A N 1
ATOM 1002 C CA . LYS A 1 122 ? 61.087 13.991 -30.692 1.00 75.50 122 LYS A CA 1
ATOM 1003 C C . LYS A 1 122 ? 60.201 14.861 -31.586 1.00 75.50 122 LYS A C 1
ATOM 1005 O O . LYS A 1 122 ? 58.996 14.925 -31.354 1.00 75.50 122 LYS A O 1
ATOM 1010 N N . ASN A 1 123 ? 60.772 15.498 -32.607 1.00 78.06 123 ASN A N 1
ATOM 1011 C CA . ASN A 1 123 ? 60.018 16.310 -33.562 1.00 78.06 123 ASN A CA 1
ATOM 1012 C C . ASN A 1 123 ? 59.093 15.459 -34.441 1.00 78.06 123 ASN A C 1
ATOM 1014 O O . ASN A 1 123 ? 57.942 15.838 -34.625 1.00 78.06 123 ASN A O 1
ATOM 1018 N N . LYS A 1 124 ? 59.543 14.291 -34.919 1.00 72.56 124 LYS A N 1
ATOM 1019 C CA . LYS A 1 124 ? 58.689 13.345 -35.661 1.00 72.56 124 LYS A CA 1
ATOM 1020 C C . LYS A 1 124 ? 57.535 12.825 -34.806 1.00 72.56 124 LYS A C 1
ATOM 1022 O O . LYS A 1 124 ? 56.405 12.776 -35.280 1.00 72.56 124 LYS A O 1
ATOM 1027 N N . LEU A 1 125 ? 57.805 12.489 -33.542 1.00 70.56 125 LEU A N 1
ATOM 1028 C CA . LEU A 1 125 ? 56.775 12.058 -32.597 1.00 70.56 125 LEU A CA 1
ATOM 1029 C C . LEU A 1 125 ? 55.760 13.181 -32.345 1.00 70.56 125 LEU A C 1
ATOM 1031 O O . LEU A 1 125 ? 54.557 12.955 -32.416 1.00 70.56 125 LEU A O 1
ATOM 1035 N N . ARG A 1 126 ? 56.242 14.407 -32.114 1.00 73.44 126 ARG A N 1
ATOM 1036 C CA . ARG A 1 126 ? 55.391 15.588 -31.934 1.00 73.44 126 ARG A CA 1
ATOM 1037 C C . ARG A 1 126 ? 54.517 15.850 -33.162 1.00 73.44 126 ARG A C 1
ATOM 1039 O O . ARG A 1 126 ? 53.317 16.002 -33.003 1.00 73.44 126 ARG A O 1
ATOM 1046 N N . GLN A 1 127 ? 55.092 15.844 -34.361 1.00 73.75 127 GLN A N 1
ATOM 1047 C CA . GLN A 1 127 ? 54.352 16.071 -35.602 1.00 73.75 127 GLN A CA 1
ATOM 1048 C C . GLN A 1 127 ? 53.289 14.986 -35.843 1.00 73.75 127 GLN A C 1
ATOM 1050 O O . GLN A 1 127 ? 52.211 15.280 -36.344 1.00 73.75 127 GLN A O 1
ATOM 1055 N N . HIS A 1 128 ? 53.566 13.737 -35.461 1.00 66.94 128 HIS A N 1
ATOM 1056 C CA . HIS A 1 128 ? 52.588 12.653 -35.543 1.00 66.94 128 HIS A CA 1
ATOM 1057 C C . HIS A 1 128 ? 51.428 12.839 -34.550 1.00 66.94 128 HIS A C 1
ATOM 1059 O O . HIS A 1 128 ? 50.283 12.600 -34.914 1.00 66.94 128 HIS A O 1
ATOM 1065 N N . PHE A 1 129 ? 51.702 13.297 -33.323 1.00 66.38 129 PHE A N 1
ATOM 1066 C CA . PHE A 1 129 ? 50.653 13.633 -32.352 1.00 66.38 129 PHE A CA 1
ATOM 1067 C C . PHE A 1 129 ? 49.852 14.881 -32.744 1.00 66.38 129 PHE A C 1
ATOM 1069 O O . PHE A 1 129 ? 48.652 14.910 -32.523 1.00 66.38 129 PHE A O 1
ATOM 1076 N N . GLU A 1 130 ? 50.489 15.895 -33.334 1.00 69.62 130 GLU A N 1
ATOM 1077 C CA . GLU A 1 130 ? 49.819 17.123 -33.796 1.00 69.62 130 GLU A CA 1
ATOM 1078 C C . GLU A 1 130 ? 48.955 16.889 -35.044 1.00 69.62 130 GLU A C 1
ATOM 1080 O O . GLU A 1 130 ? 47.936 17.548 -35.214 1.00 69.62 130 GLU A O 1
ATOM 1085 N N . ASN A 1 131 ? 49.340 15.943 -35.907 1.00 65.69 131 ASN A N 1
ATOM 1086 C CA . ASN A 1 131 ? 48.562 15.566 -37.089 1.00 65.69 131 ASN A CA 1
ATOM 1087 C C . ASN A 1 131 ? 47.494 14.500 -36.800 1.00 65.69 131 ASN A C 1
ATOM 1089 O O . ASN A 1 131 ? 46.638 14.264 -37.653 1.00 65.69 131 ASN A O 1
ATOM 1093 N N . SER A 1 132 ? 47.559 13.827 -35.648 1.00 62.62 132 SER A N 1
ATOM 1094 C CA . SER A 1 132 ? 46.507 12.908 -35.230 1.00 62.62 132 SER A CA 1
ATOM 1095 C C . SER A 1 132 ? 45.423 13.688 -34.486 1.00 62.62 132 SER A C 1
ATOM 1097 O O . SER A 1 132 ? 45.679 14.281 -33.440 1.00 62.62 132 SER A O 1
ATOM 1099 N N . ASN A 1 133 ? 44.193 13.663 -35.005 1.00 61.44 133 ASN A N 1
ATOM 1100 C CA . ASN A 1 133 ? 43.020 14.300 -34.386 1.00 61.44 133 ASN A CA 1
ATOM 1101 C C . ASN A 1 133 ? 42.642 13.694 -33.015 1.00 61.44 133 ASN A C 1
ATOM 1103 O O . ASN A 1 133 ? 41.729 14.175 -32.351 1.00 61.44 133 ASN A O 1
ATOM 1107 N N . GLU A 1 134 ? 43.365 12.666 -32.564 1.00 64.00 134 GLU A N 1
ATOM 1108 C CA . GLU A 1 134 ? 43.131 11.924 -31.326 1.00 64.00 134 GLU A CA 1
ATOM 1109 C C . GLU A 1 134 ? 43.042 12.810 -30.077 1.00 64.00 134 GLU A C 1
ATOM 1111 O O . GLU A 1 134 ? 42.217 12.542 -29.208 1.00 64.00 134 GLU A O 1
ATOM 1116 N N . TYR A 1 135 ? 43.851 13.870 -29.953 1.00 65.00 135 TYR A N 1
ATOM 1117 C CA . TYR A 1 135 ? 43.777 14.731 -28.764 1.00 65.00 135 TYR A CA 1
ATOM 1118 C C . TYR A 1 135 ? 42.477 15.542 -28.725 1.00 65.00 135 TYR A C 1
ATOM 1120 O O . TYR A 1 135 ? 41.871 15.699 -27.665 1.00 65.00 135 TYR A O 1
ATOM 1128 N N . GLU A 1 136 ? 42.036 16.036 -29.881 1.00 70.50 136 GLU A N 1
ATOM 1129 C CA . GLU A 1 136 ? 40.803 16.810 -30.007 1.00 70.50 136 GLU A CA 1
ATOM 1130 C C . GLU A 1 136 ? 39.571 15.907 -29.844 1.00 70.50 136 GLU A C 1
ATOM 1132 O O . GLU A 1 136 ? 38.631 16.269 -29.133 1.00 70.50 136 GLU A O 1
ATOM 1137 N N . ASP A 1 137 ? 39.636 14.680 -30.366 1.00 73.69 137 ASP A N 1
ATOM 1138 C CA . ASP A 1 137 ? 38.606 13.655 -30.191 1.00 73.69 137 ASP A CA 1
ATOM 1139 C C . ASP A 1 137 ? 38.494 13.197 -28.726 1.00 73.69 137 ASP A C 1
ATOM 1141 O O . ASP A 1 137 ? 37.392 13.119 -28.176 1.00 73.69 137 ASP A O 1
ATOM 1145 N N . VAL A 1 138 ? 39.622 12.959 -28.043 1.00 72.81 138 VAL A N 1
ATOM 1146 C CA . VAL A 1 138 ? 39.646 12.597 -26.613 1.00 72.81 138 VAL A CA 1
ATOM 1147 C C . VAL A 1 138 ? 39.153 13.753 -25.743 1.00 72.81 138 VAL A C 1
ATOM 1149 O O . VAL A 1 138 ? 38.372 13.525 -24.817 1.00 72.81 138 VAL A O 1
ATOM 1152 N N . ALA A 1 139 ? 39.556 14.992 -26.035 1.00 74.94 139 ALA A N 1
ATOM 1153 C CA . ALA A 1 139 ? 39.094 16.171 -25.305 1.00 74.94 139 ALA A CA 1
ATOM 1154 C C . ALA A 1 139 ? 37.586 16.412 -25.495 1.00 74.94 139 ALA A C 1
ATOM 1156 O O . ALA A 1 139 ? 36.881 16.717 -24.528 1.00 74.94 139 ALA A O 1
ATOM 1157 N N . SER A 1 140 ? 37.078 16.229 -26.717 1.00 80.06 140 SER A N 1
ATOM 1158 C CA . SER A 1 140 ? 35.649 16.301 -27.038 1.00 80.06 140 SER A CA 1
ATOM 1159 C C . SER A 1 140 ? 34.854 15.216 -26.305 1.00 80.06 140 SER A C 1
ATOM 1161 O O . SER A 1 140 ? 33.857 15.512 -25.644 1.00 80.06 140 SER A O 1
ATOM 1163 N N . ASN A 1 141 ? 35.341 13.972 -26.319 1.00 79.25 141 ASN A N 1
ATOM 1164 C CA . ASN A 1 141 ? 34.702 12.867 -25.611 1.00 79.25 141 ASN A CA 1
ATOM 1165 C C . ASN A 1 141 ? 34.678 13.097 -24.091 1.00 79.25 141 ASN A C 1
ATOM 1167 O O . ASN A 1 141 ? 33.633 12.957 -23.459 1.00 79.25 141 ASN A O 1
ATOM 1171 N N . ALA A 1 142 ? 35.795 13.536 -23.503 1.00 76.81 142 ALA A N 1
ATOM 1172 C CA . ALA A 1 142 ? 35.862 13.869 -22.082 1.00 76.81 142 ALA A CA 1
ATOM 1173 C C . ALA A 1 142 ? 34.868 14.979 -21.705 1.00 76.81 142 ALA A C 1
ATOM 1175 O O . ALA A 1 142 ? 34.210 14.889 -20.671 1.00 76.81 142 ALA A O 1
ATOM 1176 N N . LYS A 1 143 ? 34.711 16.000 -22.556 1.00 87.75 143 LYS A N 1
ATOM 1177 C CA . LYS A 1 143 ? 33.735 17.077 -22.355 1.00 87.75 143 LYS A CA 1
ATOM 1178 C C . LYS A 1 143 ? 32.291 16.569 -22.403 1.00 87.75 143 LYS A C 1
ATOM 1180 O O . LYS A 1 143 ? 31.500 16.953 -21.544 1.00 87.75 143 LYS A O 1
ATOM 1185 N N . ASN A 1 144 ? 31.964 15.697 -23.355 1.00 87.62 144 ASN A N 1
ATOM 1186 C CA . ASN A 1 144 ? 30.628 15.106 -23.475 1.00 87.62 144 ASN A CA 1
ATOM 1187 C C . ASN A 1 144 ? 30.295 14.224 -22.265 1.00 87.62 144 ASN A C 1
ATOM 1189 O O . ASN A 1 144 ? 29.216 14.348 -21.692 1.00 87.62 144 ASN A O 1
ATOM 1193 N N . VAL A 1 145 ? 31.244 13.394 -21.819 1.00 89.25 145 VAL A N 1
ATOM 1194 C CA . VAL A 1 145 ? 31.092 12.570 -20.607 1.00 89.25 145 VAL A CA 1
ATOM 1195 C C . VAL A 1 145 ? 30.870 13.444 -19.371 1.00 89.25 145 VAL A C 1
ATOM 1197 O O . VAL A 1 145 ? 30.028 13.132 -18.535 1.00 89.25 145 VAL A O 1
ATOM 1200 N N . LEU A 1 146 ? 31.584 14.564 -19.262 1.00 90.06 146 LEU A N 1
ATOM 1201 C CA . LEU A 1 146 ? 31.445 15.487 -18.136 1.00 90.06 146 LEU A CA 1
ATOM 1202 C C . LEU A 1 146 ? 30.083 16.202 -18.148 1.00 90.06 146 LEU A C 1
ATOM 1204 O O . LEU A 1 146 ? 29.488 16.390 -17.091 1.00 90.06 146 LEU A O 1
ATOM 1208 N N . GLN A 1 147 ? 29.558 16.551 -19.327 1.00 91.88 147 GLN A N 1
ATOM 1209 C CA . GLN A 1 147 ? 28.196 17.079 -19.460 1.00 91.88 147 GLN A CA 1
ATOM 1210 C C . GLN A 1 147 ? 27.132 16.047 -19.078 1.00 91.88 147 GLN A C 1
ATOM 1212 O O . GLN A 1 147 ? 26.184 16.411 -18.389 1.00 91.88 147 GLN A O 1
ATOM 1217 N N . GLN A 1 148 ? 27.307 14.784 -19.473 1.00 90.00 148 GLN A N 1
ATOM 1218 C CA . GLN A 1 148 ? 26.393 13.712 -19.078 1.00 90.00 148 GLN A CA 1
ATOM 1219 C C . GLN A 1 148 ? 26.398 13.515 -17.558 1.00 90.00 148 GLN A C 1
ATOM 1221 O O . GLN A 1 148 ? 25.346 13.523 -16.940 1.00 90.00 148 GLN A O 1
ATOM 1226 N N . LEU A 1 149 ? 27.580 13.450 -16.939 1.00 88.81 149 LEU A N 1
ATOM 1227 C CA . LEU A 1 149 ? 27.709 13.342 -15.482 1.00 88.81 149 LEU A CA 1
ATOM 1228 C C . LEU A 1 149 ? 27.052 14.511 -14.738 1.00 88.81 149 LEU A C 1
ATOM 1230 O O . LEU A 1 149 ? 26.467 14.310 -13.681 1.00 88.81 149 LEU A O 1
ATOM 1234 N N . LEU A 1 150 ? 27.154 15.733 -15.266 1.00 92.31 150 LEU A N 1
ATOM 1235 C CA . LEU A 1 150 ? 26.482 16.893 -14.677 1.00 92.31 150 LEU A CA 1
ATOM 1236 C C . LEU A 1 150 ? 24.958 16.787 -14.781 1.00 92.31 150 LEU A C 1
ATOM 1238 O O . LEU A 1 150 ? 24.276 17.145 -13.826 1.00 92.31 150 LEU A O 1
ATOM 1242 N N . PHE A 1 151 ? 24.441 16.296 -15.909 1.00 92.19 151 PHE A N 1
ATOM 1243 C CA . PHE A 1 151 ? 23.012 16.044 -16.085 1.00 92.19 151 PHE A CA 1
ATOM 1244 C C . PHE A 1 151 ? 22.511 14.972 -15.110 1.00 92.19 151 PHE A C 1
ATOM 1246 O O . PHE A 1 151 ? 21.543 15.210 -14.395 1.00 92.19 151 PHE A O 1
ATOM 1253 N N . ASP A 1 152 ? 23.220 13.847 -15.011 1.00 87.38 152 ASP A N 1
ATOM 1254 C CA . ASP A 1 152 ? 22.869 12.756 -14.099 1.00 87.38 152 ASP A CA 1
ATOM 1255 C C . ASP A 1 152 ? 22.896 13.230 -12.628 1.00 87.38 152 ASP A C 1
ATOM 1257 O O . ASP A 1 152 ? 22.031 12.869 -11.833 1.00 87.38 152 ASP A O 1
ATOM 1261 N N . CYS A 1 153 ? 23.860 14.080 -12.247 1.00 82.81 153 CYS A N 1
ATOM 1262 C CA . CYS A 1 153 ? 23.903 14.686 -10.913 1.00 82.81 153 CYS A CA 1
ATOM 1263 C C . CYS A 1 153 ? 22.699 15.604 -10.636 1.00 82.81 153 CYS A C 1
ATOM 1265 O O . CYS A 1 153 ? 22.159 15.553 -9.534 1.00 82.81 153 CYS A O 1
ATOM 1267 N N . ASP A 1 154 ? 22.281 16.425 -11.604 1.00 86.50 154 ASP A N 1
ATOM 1268 C CA . ASP A 1 154 ? 21.116 17.317 -11.471 1.00 86.50 154 ASP A CA 1
ATOM 1269 C C . ASP A 1 154 ? 19.805 16.515 -11.365 1.00 86.50 154 ASP A C 1
ATOM 1271 O O . ASP A 1 154 ? 18.941 16.823 -10.542 1.00 86.50 154 ASP A O 1
ATOM 1275 N N . GLU A 1 155 ? 19.686 15.421 -12.124 1.00 85.31 155 GLU A N 1
ATOM 1276 C CA . GLU A 1 155 ? 18.564 14.481 -12.026 1.00 85.31 155 GLU A CA 1
ATOM 1277 C C . GLU A 1 155 ? 18.501 13.833 -10.633 1.00 85.31 155 GLU A C 1
ATOM 1279 O O . GLU A 1 155 ? 17.460 13.880 -9.975 1.00 85.31 155 GLU A O 1
ATOM 1284 N N . ILE A 1 156 ? 19.633 13.335 -10.123 1.00 81.44 156 ILE A N 1
ATOM 1285 C CA . ILE A 1 156 ? 19.732 12.754 -8.774 1.00 81.44 156 ILE A CA 1
ATOM 1286 C C . ILE A 1 156 ? 19.411 13.793 -7.687 1.00 81.44 156 ILE A C 1
ATOM 1288 O O . ILE A 1 156 ? 18.731 13.483 -6.705 1.00 81.44 156 ILE A O 1
ATOM 1292 N N . GLU A 1 157 ? 19.882 15.035 -7.824 1.00 80.31 157 GLU A N 1
ATOM 1293 C CA . GLU A 1 157 ? 19.560 16.110 -6.878 1.00 80.31 157 GLU A CA 1
ATOM 1294 C C . GLU A 1 157 ? 18.067 16.478 -6.907 1.00 80.31 157 GLU A C 1
ATOM 1296 O O . GLU A 1 157 ? 17.486 16.750 -5.852 1.00 80.31 157 GLU A O 1
ATOM 1301 N N . SER A 1 158 ? 17.423 16.407 -8.075 1.00 79.81 158 SER A N 1
ATOM 1302 C CA . SER A 1 158 ? 15.976 16.589 -8.232 1.00 79.81 158 SER A CA 1
ATOM 1303 C C . SER A 1 158 ? 15.173 15.466 -7.564 1.00 79.81 158 SER A C 1
ATOM 1305 O O . SER A 1 158 ? 14.212 15.723 -6.829 1.00 79.81 158 SER A O 1
ATOM 1307 N N . GLU A 1 159 ? 15.606 14.214 -7.727 1.00 73.94 159 GLU A N 1
ATOM 1308 C CA . GLU A 1 159 ? 15.012 13.048 -7.061 1.00 73.94 159 GLU A CA 1
ATOM 1309 C C . GLU A 1 159 ? 15.169 13.097 -5.538 1.00 73.94 159 GLU A C 1
ATOM 1311 O O . GLU A 1 159 ? 14.293 12.641 -4.799 1.00 73.94 159 GLU A O 1
ATOM 1316 N N . ARG A 1 160 ? 16.230 13.735 -5.035 1.00 68.31 160 ARG A N 1
ATOM 1317 C CA . ARG A 1 160 ? 16.440 13.952 -3.599 1.00 68.31 160 ARG A CA 1
ATOM 1318 C C . ARG A 1 160 ? 15.322 14.776 -2.949 1.00 68.31 160 ARG A C 1
ATOM 1320 O O . ARG A 1 160 ? 15.034 14.596 -1.768 1.00 68.31 160 ARG A O 1
ATOM 1327 N N . GLY A 1 161 ? 14.627 15.621 -3.715 1.00 66.81 161 GLY A N 1
ATOM 1328 C CA . GLY A 1 161 ? 13.406 16.294 -3.260 1.00 66.81 161 GLY A CA 1
ATOM 1329 C C . GLY A 1 161 ? 12.265 15.323 -2.919 1.00 66.81 161 GLY A C 1
ATOM 1330 O O . GLY A 1 161 ? 11.462 15.606 -2.031 1.00 66.81 161 GLY A O 1
ATOM 1331 N N . GLN A 1 162 ? 12.223 14.153 -3.564 1.00 74.12 162 GLN A N 1
ATOM 1332 C CA . GLN A 1 162 ? 11.243 13.093 -3.302 1.00 74.12 162 GLN A CA 1
ATOM 1333 C C . GLN A 1 162 ? 11.632 12.218 -2.099 1.00 74.12 162 GLN A C 1
ATOM 1335 O O . GLN A 1 162 ? 10.772 11.606 -1.469 1.00 74.12 162 GLN A O 1
ATOM 1340 N N . GLU A 1 163 ? 12.913 12.177 -1.718 1.00 80.06 163 GLU A N 1
ATOM 1341 C CA . GLU A 1 163 ? 13.368 11.447 -0.525 1.00 80.06 163 GLU A CA 1
ATOM 1342 C C . GLU A 1 163 ? 12.619 11.923 0.727 1.00 80.06 163 GLU A C 1
ATOM 1344 O O . GLU A 1 163 ? 12.152 11.118 1.536 1.00 80.06 163 GLU A O 1
ATOM 1349 N N . GLN A 1 164 ? 12.423 13.236 0.851 1.00 81.19 164 GLN A N 1
ATOM 1350 C CA . GLN A 1 164 ? 11.730 13.815 1.993 1.00 81.19 164 GLN A CA 1
ATOM 1351 C C . GLN A 1 164 ? 10.239 13.452 2.022 1.00 81.19 164 GLN A C 1
ATOM 1353 O O . GLN A 1 164 ? 9.719 13.133 3.092 1.00 81.19 164 GLN A O 1
ATOM 1358 N N . THR A 1 165 ? 9.574 13.387 0.863 1.00 84.56 165 THR A N 1
ATOM 1359 C CA . THR A 1 165 ? 8.181 12.924 0.785 1.00 84.56 165 THR A CA 1
ATOM 1360 C C . THR A 1 165 ? 8.067 11.442 1.138 1.00 84.56 165 THR A C 1
ATOM 1362 O O . THR A 1 165 ? 7.175 11.059 1.890 1.00 84.56 165 THR A O 1
ATOM 1365 N N . TYR A 1 166 ? 9.015 10.603 0.702 1.00 85.31 166 TYR A N 1
ATOM 1366 C CA . TYR A 1 166 ? 9.040 9.189 1.094 1.00 85.31 166 TYR A CA 1
ATOM 1367 C C . TYR A 1 166 ? 9.259 9.005 2.602 1.00 85.31 166 TYR A C 1
ATOM 1369 O O . TYR A 1 166 ? 8.646 8.129 3.213 1.00 85.31 166 TYR A O 1
ATOM 1377 N N . VAL A 1 167 ? 10.093 9.835 3.236 1.00 88.88 167 VAL A N 1
ATOM 1378 C CA . VAL A 1 167 ? 10.296 9.805 4.694 1.00 88.88 167 VAL A CA 1
ATOM 1379 C C . VAL A 1 167 ? 9.016 10.188 5.446 1.00 88.88 167 VAL A C 1
ATOM 1381 O O . VAL A 1 167 ? 8.660 9.519 6.422 1.00 88.88 167 VAL A O 1
ATOM 1384 N N . GLU A 1 168 ? 8.305 11.220 4.990 1.00 90.06 168 GLU A N 1
ATOM 1385 C CA . GLU A 1 168 ? 7.013 11.631 5.554 1.00 90.06 168 GLU A CA 1
ATOM 1386 C C . GLU A 1 168 ? 5.945 10.537 5.386 1.00 90.06 168 GLU A C 1
ATOM 1388 O O . GLU A 1 168 ? 5.230 10.211 6.340 1.00 90.06 168 GLU A O 1
ATOM 1393 N N . ASP A 1 169 ? 5.900 9.888 4.223 1.00 90.88 169 ASP A N 1
ATOM 1394 C CA . ASP A 1 169 ? 4.993 8.774 3.935 1.00 90.88 169 ASP A CA 1
ATOM 1395 C C . ASP A 1 169 ? 5.273 7.556 4.813 1.00 90.88 169 ASP A C 1
ATOM 1397 O O . ASP A 1 169 ? 4.349 6.968 5.382 1.00 90.88 169 ASP A O 1
ATOM 1401 N N . ILE A 1 170 ? 6.546 7.203 4.998 1.00 92.69 170 ILE A N 1
ATOM 1402 C CA . ILE A 1 170 ? 6.957 6.135 5.916 1.00 92.69 170 ILE A CA 1
ATOM 1403 C C . ILE A 1 170 ? 6.546 6.473 7.353 1.00 92.69 170 ILE A C 1
ATOM 1405 O O . ILE A 1 170 ? 6.063 5.595 8.075 1.00 92.69 170 ILE A O 1
ATOM 1409 N N . ALA A 1 171 ? 6.716 7.723 7.791 1.00 93.56 171 ALA A N 1
ATOM 1410 C CA . ALA A 1 171 ? 6.313 8.151 9.129 1.00 93.56 171 ALA A CA 1
ATOM 1411 C C . ALA A 1 171 ? 4.790 8.060 9.325 1.00 93.56 171 ALA A C 1
ATOM 1413 O O . ALA A 1 171 ? 4.337 7.542 10.350 1.00 93.56 171 ALA A O 1
ATOM 1414 N N . ARG A 1 172 ? 4.009 8.485 8.325 1.00 95.44 172 ARG A N 1
ATOM 1415 C CA . ARG A 1 172 ? 2.545 8.368 8.301 1.00 95.44 172 ARG A CA 1
ATOM 1416 C C . ARG A 1 172 ? 2.088 6.909 8.345 1.00 95.44 172 ARG A C 1
ATOM 1418 O O . ARG A 1 172 ? 1.302 6.548 9.217 1.00 95.44 172 ARG A O 1
ATOM 1425 N N . MET A 1 173 ? 2.647 6.047 7.495 1.00 95.12 173 MET A N 1
ATOM 1426 C CA . MET A 1 173 ? 2.326 4.614 7.492 1.00 95.12 173 MET A CA 1
ATOM 1427 C C . MET A 1 173 ? 2.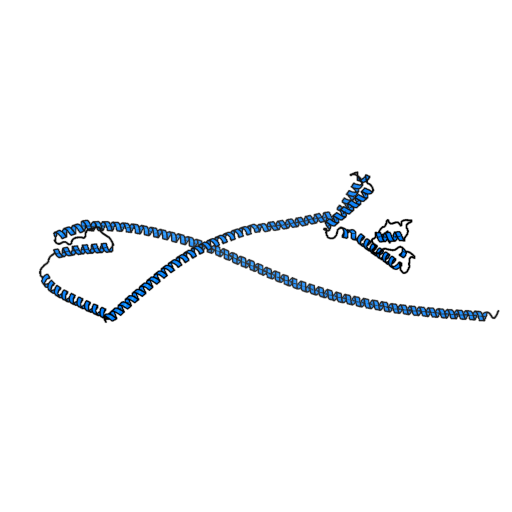657 3.944 8.831 1.00 95.12 173 MET A C 1
ATOM 1429 O O . MET A 1 173 ? 1.883 3.123 9.320 1.00 95.12 173 MET A O 1
ATOM 1433 N N . ARG A 1 174 ? 3.777 4.305 9.471 1.00 95.75 174 ARG A N 1
ATOM 1434 C CA . ARG A 1 174 ? 4.122 3.799 10.811 1.00 95.75 174 ARG A CA 1
ATOM 1435 C C . ARG A 1 174 ? 3.115 4.229 11.879 1.00 95.75 174 ARG A C 1
ATOM 1437 O O . ARG A 1 174 ? 2.802 3.430 12.760 1.00 95.75 174 ARG A O 1
ATOM 1444 N N . ASP A 1 175 ? 2.614 5.461 11.816 1.00 95.62 175 ASP A N 1
ATOM 1445 C CA . ASP A 1 175 ? 1.574 5.946 12.731 1.00 95.62 175 ASP A CA 1
ATOM 1446 C C . ASP A 1 175 ? 0.251 5.191 12.539 1.00 95.62 175 ASP A C 1
ATOM 1448 O O . ASP A 1 175 ? -0.377 4.779 13.514 1.00 95.62 175 ASP A O 1
ATOM 1452 N N . ASP A 1 176 ? -0.140 4.931 11.293 1.00 96.38 176 ASP A N 1
ATOM 1453 C CA . ASP A 1 176 ? -1.365 4.185 10.998 1.00 96.38 176 ASP A CA 1
ATOM 1454 C C . ASP A 1 176 ? -1.269 2.713 11.411 1.00 96.38 176 ASP A C 1
ATOM 1456 O O . ASP A 1 176 ? -2.216 2.180 11.994 1.00 96.38 176 ASP A O 1
ATOM 1460 N N . ILE A 1 177 ? -0.109 2.073 11.219 1.00 95.00 177 ILE A N 1
ATOM 1461 C CA . ILE A 1 177 ? 0.153 0.725 11.744 1.00 95.00 177 ILE A CA 1
ATOM 1462 C C . ILE A 1 177 ? 0.015 0.712 13.269 1.00 95.00 177 ILE A C 1
ATOM 1464 O O . ILE A 1 177 ? -0.648 -0.168 13.814 1.00 95.00 177 ILE A O 1
ATOM 1468 N N . ARG A 1 178 ? 0.587 1.699 13.970 1.00 97.19 178 ARG A N 1
ATOM 1469 C CA . ARG A 1 178 ? 0.457 1.809 15.430 1.00 97.19 178 ARG A CA 1
ATOM 1470 C C . ARG A 1 178 ? -1.008 1.926 15.861 1.00 97.19 178 ARG A C 1
ATOM 1472 O O . ARG A 1 178 ? -1.430 1.171 16.732 1.00 97.19 178 ARG A O 1
ATOM 1479 N N . LYS A 1 179 ? -1.795 2.806 15.231 1.00 96.00 179 LYS A N 1
ATOM 1480 C CA . LYS A 1 179 ? -3.235 2.947 15.530 1.00 96.00 179 LYS A CA 1
ATOM 1481 C C . LYS A 1 179 ? -4.005 1.653 15.264 1.00 96.00 179 LYS A C 1
ATOM 1483 O O . LYS A 1 179 ? -4.894 1.304 16.035 1.00 96.00 179 LYS A O 1
ATOM 1488 N N . ALA A 1 180 ? -3.679 0.945 14.182 1.00 94.25 180 ALA A N 1
ATOM 1489 C CA . ALA A 1 180 ? -4.316 -0.324 13.845 1.00 94.25 180 ALA A CA 1
ATOM 1490 C C . ALA A 1 180 ? -4.015 -1.410 14.890 1.00 94.25 180 ALA A C 1
ATOM 1492 O O . ALA A 1 180 ? -4.920 -2.151 15.268 1.00 94.25 180 ALA A O 1
ATOM 1493 N N . VAL A 1 181 ? -2.777 -1.466 15.395 1.00 95.56 181 VAL A N 1
ATOM 1494 C CA . VAL A 1 181 ? -2.381 -2.371 16.485 1.00 95.56 181 VAL A CA 1
ATOM 1495 C C . VAL A 1 181 ? -3.115 -2.023 17.782 1.00 95.56 181 VAL A C 1
ATOM 1497 O O . VAL A 1 181 ? -3.703 -2.905 18.396 1.00 95.56 181 VAL A O 1
ATOM 1500 N N . GLU A 1 182 ? -3.170 -0.745 18.168 1.00 96.38 182 GLU A N 1
ATOM 1501 C CA . GLU A 1 182 ? -3.921 -0.301 19.356 1.00 96.38 182 GLU A CA 1
ATOM 1502 C C . GLU A 1 182 ? -5.417 -0.641 19.258 1.00 96.38 182 GLU A C 1
ATOM 1504 O O . GLU A 1 182 ? -6.041 -1.056 20.240 1.00 96.38 182 GLU A O 1
ATOM 1509 N N . TYR A 1 183 ? -6.000 -0.497 18.065 1.00 95.69 183 TYR A N 1
ATOM 1510 C CA . TYR A 1 183 ? -7.381 -0.888 17.808 1.00 95.69 183 TYR A CA 1
ATOM 1511 C C . TYR A 1 183 ? -7.575 -2.403 17.942 1.00 95.69 183 TYR A C 1
ATOM 1513 O O . TYR A 1 183 ? -8.509 -2.825 18.625 1.00 95.69 183 TYR A O 1
ATOM 1521 N N . LEU A 1 184 ? -6.685 -3.214 17.364 1.00 96.19 184 LEU A N 1
ATOM 1522 C CA . LEU A 1 184 ? -6.695 -4.676 17.501 1.00 96.19 184 LEU A CA 1
ATOM 1523 C C . LEU A 1 184 ? -6.650 -5.107 18.971 1.00 96.19 184 LEU A C 1
ATOM 1525 O O . LEU A 1 184 ? -7.537 -5.836 19.408 1.00 96.19 184 LEU A O 1
ATOM 1529 N N . ASP A 1 185 ? -5.714 -4.564 19.749 1.00 96.44 185 ASP A N 1
ATOM 1530 C CA . ASP A 1 185 ? -5.592 -4.808 21.192 1.00 96.44 185 ASP A CA 1
ATOM 1531 C C . ASP A 1 185 ? -6.876 -4.453 21.957 1.00 96.44 185 ASP A C 1
ATOM 1533 O O . ASP A 1 185 ? -7.267 -5.125 22.917 1.00 96.44 185 ASP A O 1
ATOM 1537 N N . SER A 1 186 ? -7.536 -3.357 21.572 1.00 96.06 186 SER A N 1
ATOM 1538 C CA . SER A 1 186 ? -8.797 -2.944 22.193 1.00 96.06 186 SER A CA 1
ATOM 1539 C C . SER A 1 186 ? -9.933 -3.919 21.870 1.00 96.06 186 SER A C 1
ATOM 1541 O O . SER A 1 186 ? -10.724 -4.264 22.751 1.00 96.06 186 SER A O 1
ATOM 1543 N N . VAL A 1 187 ? -9.988 -4.409 20.628 1.00 96.00 187 VAL A N 1
ATOM 1544 C CA . VAL A 1 187 ? -10.992 -5.370 20.164 1.00 96.00 187 VAL A CA 1
ATOM 1545 C C . VAL A 1 187 ? -10.774 -6.732 20.816 1.00 96.00 187 VAL A C 1
ATOM 1547 O O . VAL A 1 187 ? -11.745 -7.349 21.254 1.00 96.00 187 VAL A O 1
ATOM 1550 N N . GLU A 1 188 ? -9.527 -7.184 20.942 1.00 95.94 188 GLU A N 1
ATOM 1551 C CA . GLU A 1 188 ? -9.189 -8.428 21.635 1.00 95.94 188 GLU A CA 1
ATOM 1552 C C . GLU A 1 188 ? -9.604 -8.376 23.105 1.00 95.94 188 GLU A C 1
ATOM 1554 O O . GLU A 1 188 ? -10.299 -9.279 23.567 1.00 95.94 188 GLU A O 1
ATOM 1559 N N . ARG A 1 189 ? -9.328 -7.272 23.812 1.00 95.94 189 ARG A N 1
ATOM 1560 C CA . ARG A 1 189 ? -9.799 -7.083 25.195 1.00 95.94 189 ARG A CA 1
ATOM 1561 C C . ARG A 1 189 ? -11.321 -7.128 25.319 1.00 95.94 189 ARG A C 1
ATOM 1563 O O . ARG A 1 189 ? -11.853 -7.737 26.248 1.00 95.94 189 ARG A O 1
ATOM 1570 N N . VAL A 1 190 ? -12.043 -6.490 24.395 1.00 95.88 190 VAL A N 1
ATOM 1571 C CA . VAL A 1 190 ? -13.515 -6.539 24.381 1.00 95.88 190 VAL A CA 1
ATOM 1572 C C . VAL A 1 190 ? -14.005 -7.961 24.113 1.00 95.88 190 VAL A C 1
ATOM 1574 O O . VAL A 1 190 ? -14.942 -8.411 24.773 1.00 95.88 190 VAL A O 1
ATOM 1577 N N . LYS A 1 191 ? -13.371 -8.682 23.186 1.00 95.38 191 LYS A N 1
ATOM 1578 C CA . LYS A 1 191 ? -13.698 -10.076 22.883 1.00 95.38 191 LYS A CA 1
ATOM 1579 C C . LYS A 1 191 ? -13.488 -10.971 24.104 1.00 95.38 191 LYS A C 1
ATOM 1581 O O . LYS A 1 191 ? -14.417 -11.672 24.484 1.00 95.38 191 LYS A O 1
ATOM 1586 N N . GLU A 1 192 ? -12.333 -10.892 24.761 1.00 96.25 192 GLU A N 1
ATOM 1587 C CA . GLU A 1 192 ? -12.040 -11.652 25.984 1.00 96.25 192 GLU A CA 1
ATOM 1588 C C . GLU A 1 192 ? -13.061 -11.369 27.090 1.00 96.25 192 GLU A C 1
ATOM 1590 O O . GLU A 1 192 ? -13.562 -12.288 27.744 1.00 96.25 192 GLU A O 1
ATOM 1595 N N . HIS A 1 193 ? -13.427 -10.097 27.273 1.00 94.50 193 HIS A N 1
ATOM 1596 C CA . HIS A 1 193 ? -14.451 -9.711 28.235 1.00 94.50 193 HIS A CA 1
ATOM 1597 C C . HIS A 1 193 ? -15.817 -10.326 27.895 1.00 94.50 193 HIS A C 1
ATOM 1599 O O . HIS A 1 193 ? -16.485 -10.870 28.777 1.00 94.50 193 HIS A O 1
ATOM 1605 N N . LYS A 1 194 ? -16.220 -10.295 26.619 1.00 93.75 194 LYS A N 1
ATOM 1606 C CA . LYS A 1 194 ? -17.486 -10.884 26.161 1.00 93.75 194 LYS A CA 1
ATOM 1607 C C . LYS A 1 194 ? -17.492 -12.406 26.242 1.00 93.75 194 LYS A C 1
ATOM 1609 O O . LYS A 1 194 ? -18.510 -12.977 26.628 1.00 93.75 194 LYS A O 1
ATOM 1614 N N . ASP A 1 195 ? -16.369 -13.057 25.964 1.00 95.06 195 ASP A N 1
ATOM 1615 C CA . ASP A 1 195 ? -16.218 -14.501 26.135 1.00 95.06 195 ASP A CA 1
ATOM 1616 C C . ASP A 1 195 ? -16.340 -14.891 27.618 1.00 95.06 195 ASP A C 1
ATOM 1618 O O . ASP A 1 195 ? -17.058 -15.836 27.955 1.00 95.06 195 ASP A O 1
ATOM 1622 N N . ALA A 1 196 ? -15.745 -14.113 28.529 1.00 95.38 196 ALA A N 1
ATOM 1623 C CA . ALA A 1 196 ? -15.892 -14.318 29.969 1.00 95.38 196 ALA A CA 1
ATOM 1624 C C . ALA A 1 196 ? -17.340 -14.108 30.458 1.00 95.38 196 ALA A C 1
ATOM 1626 O O . ALA A 1 196 ? -17.838 -14.892 31.271 1.00 95.38 196 ALA A O 1
ATOM 1627 N N . GLU A 1 197 ? -18.040 -13.081 29.964 1.00 95.06 197 GLU A N 1
ATOM 1628 C CA . GLU A 1 197 ? -19.468 -12.871 30.250 1.00 95.06 197 GLU A CA 1
ATOM 1629 C C . GLU A 1 197 ? -20.327 -14.027 29.721 1.00 95.06 197 GLU A C 1
ATOM 1631 O O . GLU A 1 197 ? -21.189 -14.536 30.437 1.00 95.06 197 GLU A O 1
ATOM 1636 N N . MET A 1 198 ? -20.061 -14.498 28.502 1.00 93.56 198 MET A N 1
ATOM 1637 C CA . MET A 1 198 ? -20.772 -15.624 27.900 1.00 93.56 198 MET A CA 1
ATOM 1638 C C . MET A 1 198 ? -20.603 -16.911 28.719 1.00 93.56 198 MET A C 1
ATOM 1640 O O . MET A 1 198 ? -21.571 -17.655 28.887 1.00 93.56 198 MET A O 1
ATOM 1644 N N . VAL A 1 199 ? -19.407 -17.175 29.255 1.00 96.06 199 VAL A N 1
ATOM 1645 C CA . VAL A 1 199 ? -19.168 -18.318 30.153 1.00 96.06 199 VAL A CA 1
ATOM 1646 C C . VAL A 1 199 ? -19.998 -18.197 31.433 1.00 96.06 199 VAL A C 1
ATOM 1648 O O . VAL A 1 199 ? -20.631 -19.174 31.835 1.00 96.06 199 VAL A O 1
ATOM 1651 N N . LYS A 1 200 ? -20.066 -17.006 32.046 1.00 94.69 200 LYS A N 1
ATOM 1652 C CA . LYS A 1 200 ? -20.900 -16.775 33.240 1.00 94.69 200 LYS A CA 1
ATOM 1653 C C . LYS A 1 200 ? -22.380 -17.017 32.957 1.00 94.69 200 LYS A C 1
ATOM 1655 O O . LYS A 1 200 ? -23.014 -17.780 33.677 1.00 94.69 200 LYS A O 1
ATOM 1660 N N . VAL A 1 201 ? -22.907 -16.432 31.880 1.00 94.38 201 VAL A N 1
ATOM 1661 C CA . VAL A 1 201 ? -24.318 -16.585 31.491 1.00 94.38 201 VAL A CA 1
ATOM 1662 C C . VAL A 1 201 ? -24.656 -18.046 31.188 1.00 94.38 201 VAL A C 1
ATOM 1664 O O . VAL A 1 201 ? -25.716 -18.523 31.587 1.00 94.38 201 VAL A O 1
ATOM 1667 N N . LYS A 1 202 ? -23.755 -18.792 30.532 1.00 92.94 202 LYS A N 1
ATOM 1668 C CA . LYS A 1 202 ? -23.933 -20.238 30.319 1.00 92.94 202 LYS A CA 1
ATOM 1669 C C . LYS A 1 202 ? -23.995 -21.007 31.640 1.00 92.94 202 LYS A C 1
ATOM 1671 O O . LYS A 1 202 ? -24.904 -21.812 31.809 1.00 92.94 202 LYS A O 1
ATOM 1676 N N . GLY A 1 203 ? -23.099 -20.722 32.586 1.00 95.00 203 GLY A N 1
ATOM 1677 C CA . GLY A 1 203 ? -23.119 -21.359 33.908 1.00 95.00 203 GLY A CA 1
ATOM 1678 C C . GLY A 1 203 ? -24.389 -21.044 34.709 1.00 95.00 203 GLY A C 1
ATOM 1679 O O . GLY A 1 203 ? -24.978 -21.930 35.329 1.00 95.00 203 GLY A O 1
ATOM 1680 N N . GLU A 1 204 ? -24.866 -19.798 34.661 1.00 94.06 204 GLU A N 1
ATOM 1681 C CA . GLU A 1 204 ? -26.142 -19.405 35.272 1.00 94.06 204 GLU A CA 1
ATOM 1682 C C . GLU A 1 204 ? -27.331 -20.123 34.624 1.00 94.06 204 GLU A C 1
ATOM 1684 O O . GLU A 1 204 ? -28.226 -20.603 35.326 1.00 94.06 204 GLU A O 1
ATOM 1689 N N . LEU A 1 205 ? -27.326 -20.249 33.294 1.00 93.19 205 LEU A N 1
ATOM 1690 C CA . LEU A 1 205 ? -28.352 -20.973 32.552 1.00 93.19 205 LEU A CA 1
ATOM 1691 C C . LEU A 1 205 ? -28.376 -22.457 32.933 1.00 93.19 205 LEU A C 1
ATOM 1693 O O . LEU A 1 205 ? -29.447 -22.985 33.223 1.00 93.19 205 LEU A O 1
ATOM 1697 N N . GLU A 1 206 ? -27.220 -23.119 32.986 1.00 95.12 206 GLU A N 1
ATOM 1698 C CA . GLU A 1 206 ? -27.099 -24.522 33.407 1.00 95.12 206 GLU A CA 1
ATOM 1699 C C . GLU A 1 206 ? -27.614 -24.730 34.838 1.00 95.12 206 GLU A C 1
ATOM 1701 O O . GLU A 1 206 ? -28.401 -25.645 35.093 1.00 95.12 206 GLU A O 1
ATOM 1706 N N . SER A 1 207 ? -27.262 -23.831 35.762 1.00 94.62 207 SER A N 1
ATOM 1707 C CA . SER A 1 207 ? -27.772 -23.848 37.139 1.00 94.62 207 SER A CA 1
ATOM 1708 C C . SER A 1 207 ? -29.301 -23.724 37.188 1.00 94.62 207 SER A C 1
ATOM 1710 O O . SER A 1 207 ? -29.978 -24.490 37.881 1.00 94.62 207 SER A O 1
ATOM 1712 N N . LYS A 1 208 ? -29.880 -22.818 36.388 1.00 92.62 208 LYS A N 1
ATOM 1713 C CA . LYS A 1 208 ? -31.338 -22.645 36.291 1.00 92.62 208 LYS A CA 1
ATOM 1714 C C . LYS A 1 208 ? -32.038 -23.835 35.639 1.00 92.62 208 LYS A C 1
ATOM 1716 O O . LYS A 1 208 ? -33.151 -24.177 36.042 1.00 92.62 208 LYS A O 1
ATOM 1721 N N . VAL A 1 209 ? -31.402 -24.490 34.669 1.00 93.81 209 VAL A N 1
ATOM 1722 C CA . VAL A 1 209 ? -31.907 -25.734 34.069 1.00 93.81 209 VAL A CA 1
ATOM 1723 C C . VAL A 1 209 ? -31.952 -26.849 35.116 1.00 93.81 209 VAL A C 1
ATOM 1725 O O . VAL A 1 209 ? -32.998 -27.477 35.273 1.00 93.81 209 VAL A O 1
ATOM 1728 N N . LEU A 1 210 ? -30.889 -27.028 35.905 1.00 94.94 210 LEU A N 1
ATOM 1729 C CA . LEU A 1 210 ? -30.857 -28.008 36.999 1.00 94.94 210 LEU A CA 1
ATOM 1730 C C . LEU A 1 210 ? -31.924 -27.723 38.069 1.00 94.94 210 LEU A C 1
ATOM 1732 O O . LEU A 1 210 ? -32.594 -28.640 38.554 1.00 94.94 210 LEU A O 1
ATOM 1736 N N . GLU A 1 211 ? -32.122 -26.452 38.425 1.00 94.75 211 GLU A N 1
ATOM 1737 C CA . GLU A 1 211 ? -33.168 -26.027 39.360 1.00 94.75 211 GLU A CA 1
ATOM 1738 C C . GLU A 1 211 ? -34.570 -26.363 38.821 1.00 94.75 211 GLU A C 1
ATOM 1740 O O . GLU A 1 211 ? -35.393 -26.950 39.532 1.00 94.75 211 GLU A O 1
ATOM 1745 N N . LYS A 1 212 ? -34.823 -26.087 37.535 1.00 93.38 212 LYS A N 1
ATOM 1746 C CA . LYS A 1 212 ? -36.070 -26.449 36.849 1.00 93.38 212 LYS A CA 1
ATOM 1747 C C . LYS A 1 212 ? -36.304 -27.962 36.842 1.00 93.38 212 LYS A C 1
ATOM 1749 O O . LYS A 1 212 ? -37.420 -28.401 37.114 1.00 93.38 212 LYS A O 1
ATOM 1754 N N . GLU A 1 213 ? -35.285 -28.768 36.557 1.00 95.06 213 GLU A N 1
ATOM 1755 C CA . GLU A 1 213 ? -35.390 -30.235 36.580 1.00 95.06 213 GLU A CA 1
ATOM 1756 C C . GLU A 1 213 ? -35.689 -30.777 37.983 1.00 95.06 213 GLU A C 1
ATOM 1758 O O . GLU A 1 213 ? -36.476 -31.714 38.145 1.00 95.06 213 GLU A O 1
ATOM 1763 N N . LYS A 1 214 ? -35.097 -30.179 39.023 1.00 94.69 214 LYS A N 1
ATOM 1764 C CA . LYS A 1 214 ? -35.402 -30.517 40.419 1.00 94.69 214 LYS A CA 1
ATOM 1765 C C . LYS A 1 214 ? -36.858 -30.197 40.767 1.00 94.69 214 LYS A C 1
ATOM 1767 O O . LYS A 1 214 ? -37.537 -31.040 41.351 1.00 94.69 214 LYS A O 1
ATOM 1772 N N . LEU A 1 215 ? -37.349 -29.023 40.369 1.00 93.25 215 LEU A N 1
ATOM 1773 C CA . LEU A 1 215 ? -38.747 -28.636 40.570 1.00 93.25 215 LEU A CA 1
ATOM 1774 C C . LEU A 1 215 ? -39.708 -29.559 39.813 1.00 93.25 215 LEU A C 1
ATOM 1776 O O . LEU A 1 215 ? -40.716 -29.972 40.377 1.00 93.25 215 LEU A O 1
ATOM 1780 N N . LEU A 1 216 ? -39.387 -29.943 38.575 1.00 94.44 216 LEU A N 1
ATOM 1781 C CA . LEU A 1 216 ? -40.191 -30.897 37.805 1.00 94.44 216 LEU A CA 1
ATOM 1782 C C . LEU A 1 216 ? -40.287 -32.263 38.494 1.00 94.44 216 LEU A C 1
ATOM 1784 O O . LEU A 1 216 ? -41.378 -32.829 38.559 1.00 94.44 216 LEU A O 1
ATOM 1788 N N . ARG A 1 217 ? -39.180 -32.769 39.056 1.00 93.00 217 ARG A N 1
ATOM 1789 C CA . ARG A 1 217 ? -39.189 -34.004 39.859 1.00 93.00 217 ARG A CA 1
ATOM 1790 C C . ARG A 1 217 ? -40.086 -33.876 41.087 1.00 93.00 217 ARG A C 1
ATOM 1792 O O . ARG A 1 217 ? -40.965 -34.709 41.263 1.00 93.00 217 ARG A O 1
ATOM 1799 N N . MET A 1 218 ? -39.944 -32.800 41.865 1.00 92.88 218 MET A N 1
ATOM 1800 C CA . MET A 1 218 ? -40.816 -32.535 43.020 1.00 92.88 218 MET A CA 1
ATOM 1801 C C . MET A 1 218 ? -42.296 -32.434 42.633 1.00 92.88 218 MET A C 1
ATOM 1803 O O . MET A 1 218 ? -43.157 -32.958 43.334 1.00 92.88 218 MET A O 1
ATOM 1807 N N . VAL A 1 219 ? -42.613 -31.781 41.512 1.00 92.88 219 VAL A N 1
ATOM 1808 C CA . VAL A 1 219 ? -43.991 -31.687 41.011 1.00 92.88 219 VAL A CA 1
ATOM 1809 C C . VAL A 1 219 ? -44.537 -33.065 40.643 1.00 92.88 219 VAL A C 1
ATOM 1811 O O . VAL A 1 219 ? -45.689 -33.353 40.961 1.00 92.88 219 VAL A O 1
ATOM 1814 N N . ASN A 1 220 ? -43.740 -33.917 39.998 1.00 92.31 220 ASN A N 1
ATOM 1815 C CA . ASN A 1 220 ? -44.158 -35.282 39.679 1.00 92.31 220 ASN A CA 1
ATOM 1816 C C . ASN A 1 220 ? -44.343 -36.128 40.944 1.00 92.31 220 ASN A C 1
ATOM 1818 O O . ASN A 1 220 ? -45.383 -36.758 41.082 1.00 92.31 220 ASN A O 1
ATOM 1822 N N . GLU A 1 221 ? -43.434 -36.049 41.917 1.00 93.06 221 GLU A N 1
ATOM 1823 C CA . GLU A 1 221 ? -43.597 -36.726 43.212 1.00 93.06 221 GLU A CA 1
ATOM 1824 C C . GLU A 1 221 ? -44.876 -36.285 43.941 1.00 93.06 221 GLU A C 1
ATOM 1826 O O . GLU A 1 221 ? -45.585 -37.106 44.522 1.00 93.06 221 GLU A O 1
ATOM 1831 N N . LEU A 1 222 ? -45.201 -34.987 43.911 1.00 90.25 222 LEU A N 1
ATOM 1832 C CA . LEU A 1 222 ? -46.445 -34.470 44.483 1.00 90.25 222 LEU A CA 1
ATOM 1833 C C . LEU A 1 222 ? -47.674 -34.980 43.727 1.00 90.25 222 LEU A C 1
ATOM 1835 O O . LEU A 1 222 ? -48.666 -35.331 44.363 1.00 90.25 222 LEU A O 1
ATOM 1839 N N . LYS A 1 223 ? -47.621 -35.045 42.392 1.00 88.00 223 LYS A N 1
ATOM 1840 C CA . LYS A 1 223 ? -48.697 -35.634 41.581 1.00 88.00 223 LYS A CA 1
ATOM 1841 C C . LYS A 1 223 ? -48.899 -37.108 41.916 1.00 88.00 223 LYS A C 1
ATOM 1843 O O . LYS A 1 223 ? -50.040 -37.505 42.131 1.00 88.00 223 LYS A O 1
ATOM 1848 N N . ASP A 1 224 ? -47.821 -37.875 42.041 1.00 89.38 224 ASP A N 1
ATOM 1849 C CA . ASP A 1 224 ? -47.876 -39.294 42.394 1.00 89.38 224 ASP A CA 1
ATOM 1850 C C . ASP A 1 224 ? -48.447 -39.491 43.801 1.00 89.38 224 ASP A C 1
ATOM 1852 O O . ASP A 1 224 ? -49.316 -40.337 43.997 1.00 89.38 224 ASP A O 1
ATOM 1856 N N . ARG A 1 225 ? -48.050 -38.662 44.780 1.00 85.00 225 ARG A N 1
ATOM 1857 C CA . ARG A 1 225 ? -48.649 -38.676 46.128 1.00 85.00 225 ARG A CA 1
ATOM 1858 C C . ARG A 1 225 ? -50.136 -38.343 46.108 1.00 85.00 225 ARG A C 1
ATOM 1860 O O . ARG A 1 225 ? -50.900 -38.989 46.817 1.00 85.00 225 ARG A O 1
ATOM 1867 N N . ILE A 1 226 ? -50.553 -37.350 45.320 1.00 81.00 226 ILE A N 1
ATOM 1868 C CA . ILE A 1 226 ? -51.972 -37.000 45.166 1.00 81.00 226 ILE A CA 1
ATOM 1869 C C . ILE A 1 226 ? -52.740 -38.176 44.553 1.00 81.00 226 ILE A C 1
ATOM 1871 O O . ILE A 1 226 ? -53.838 -38.489 45.006 1.00 81.00 226 ILE A O 1
ATOM 1875 N N . GLU A 1 227 ? -52.175 -38.845 43.550 1.00 81.94 227 GLU A N 1
ATOM 1876 C CA . GLU A 1 227 ? -52.816 -39.993 42.907 1.00 81.94 227 GLU A CA 1
ATOM 1877 C C . GLU A 1 227 ? -52.887 -41.208 43.846 1.00 81.94 227 GLU A C 1
ATOM 1879 O O . GLU A 1 227 ? -53.936 -41.838 43.961 1.00 81.94 227 GLU A O 1
ATOM 1884 N N . GLN A 1 228 ? -51.831 -41.473 44.621 1.00 82.25 228 GLN A N 1
ATOM 1885 C CA . GLN A 1 228 ? -51.849 -42.478 45.689 1.00 82.25 228 GLN A CA 1
ATOM 1886 C C . GLN A 1 228 ? -52.887 -42.152 46.769 1.00 82.25 228 GLN A C 1
ATOM 1888 O O . GLN A 1 228 ? -53.621 -43.040 47.198 1.00 82.25 228 GLN A O 1
ATOM 1893 N N . GLN A 1 229 ? -53.001 -40.888 47.190 1.00 73.00 229 GLN A N 1
ATOM 1894 C CA . GLN A 1 229 ? -54.023 -40.466 48.151 1.00 73.00 229 GLN A CA 1
ATOM 1895 C C . GLN A 1 229 ? -55.441 -40.678 47.615 1.00 73.00 229 GLN A C 1
ATOM 1897 O O . GLN A 1 229 ? -56.292 -41.145 48.370 1.00 73.00 229 GLN A O 1
ATOM 1902 N N . LYS A 1 230 ? -55.699 -40.403 46.328 1.00 73.12 230 LYS A N 1
ATOM 1903 C CA . LYS A 1 230 ? -56.992 -40.726 45.702 1.00 73.12 230 LYS A CA 1
ATOM 1904 C C . LYS A 1 230 ? -57.276 -42.228 45.720 1.00 73.12 230 LYS A C 1
ATOM 1906 O O . LYS A 1 230 ? -58.398 -42.614 46.026 1.00 73.12 230 LYS A O 1
ATOM 1911 N N . MET A 1 231 ? -56.278 -43.065 45.423 1.00 71.50 231 MET A N 1
ATOM 1912 C CA . MET A 1 231 ? -56.428 -44.527 45.422 1.00 71.50 231 MET A CA 1
ATOM 1913 C C . MET A 1 231 ? -56.688 -45.096 46.825 1.00 71.50 231 MET A C 1
ATOM 1915 O O . MET A 1 231 ? -57.483 -46.019 46.967 1.00 71.50 231 MET A O 1
ATOM 1919 N N . ILE A 1 232 ? -56.034 -44.552 47.859 1.00 70.62 232 ILE A N 1
ATOM 1920 C CA . ILE A 1 232 ? -56.138 -45.046 49.244 1.00 70.62 232 ILE A CA 1
ATOM 1921 C C . ILE A 1 232 ? -57.399 -44.529 49.945 1.00 70.62 232 ILE A C 1
ATOM 1923 O O . ILE A 1 232 ? -58.068 -45.285 50.644 1.00 70.62 232 ILE A O 1
ATOM 1927 N N . HIS A 1 233 ? -57.713 -43.241 49.800 1.00 63.25 233 HIS A N 1
ATOM 1928 C CA . HIS A 1 233 ? -58.771 -42.591 50.578 1.00 63.25 233 HIS A CA 1
ATOM 1929 C C . HIS A 1 233 ? -60.077 -42.397 49.804 1.00 63.25 233 HIS A C 1
ATOM 1931 O O . HIS A 1 233 ? -61.055 -41.960 50.399 1.00 63.25 233 HIS A O 1
ATOM 1937 N N . GLY A 1 234 ? -60.112 -42.683 48.498 1.00 63.53 234 GLY A N 1
ATOM 1938 C CA . GLY A 1 234 ? -61.313 -42.559 47.663 1.00 63.53 234 GLY A CA 1
ATOM 1939 C C . GLY A 1 234 ? -61.818 -41.126 47.456 1.00 63.53 234 GLY A C 1
ATOM 1940 O O . GLY A 1 234 ? -62.769 -40.936 46.706 1.00 63.53 234 GLY A O 1
ATOM 1941 N N . CYS A 1 235 ? -61.185 -40.125 48.076 1.00 58.81 235 CYS A N 1
ATOM 1942 C CA . CYS A 1 235 ? -61.623 -38.736 48.034 1.00 58.81 235 CYS A CA 1
ATOM 1943 C C . CYS A 1 235 ? -60.798 -37.907 47.041 1.00 58.81 235 CYS A C 1
ATOM 1945 O O . CYS A 1 235 ? -59.568 -37.827 47.108 1.00 58.81 235 CYS A O 1
ATOM 1947 N N . SER A 1 236 ? -61.486 -37.210 46.144 1.00 61.38 236 SER A N 1
ATOM 1948 C CA . SER A 1 236 ? -60.926 -36.189 45.265 1.00 61.38 236 SER A CA 1
ATOM 1949 C C . SER A 1 236 ? -60.514 -34.949 46.065 1.00 61.38 236 SER A C 1
ATOM 1951 O O . SER A 1 236 ? -61.196 -34.525 46.996 1.00 61.38 236 SER A O 1
ATOM 1953 N N . GLY A 1 237 ? -59.444 -34.258 45.657 1.00 65.38 237 GLY A N 1
ATOM 1954 C CA . GLY A 1 237 ? -59.058 -32.974 46.261 1.00 65.38 237 GLY A CA 1
ATOM 1955 C C . GLY A 1 237 ? -60.140 -31.879 46.168 1.00 65.38 237 GLY A C 1
ATOM 1956 O O . GLY A 1 237 ? -59.995 -30.829 46.792 1.00 65.38 237 GLY A O 1
ATOM 1957 N N . LYS A 1 238 ? -61.209 -32.078 45.382 1.00 67.94 238 LYS A N 1
ATOM 1958 C CA . LYS A 1 238 ? -62.429 -31.252 45.434 1.00 67.94 238 LYS A CA 1
ATOM 1959 C C . LYS A 1 238 ? -63.327 -31.619 46.621 1.00 67.94 238 LYS A C 1
ATOM 1961 O O . LYS A 1 238 ? -63.805 -30.715 47.291 1.00 67.94 238 LYS A O 1
ATOM 1966 N N . GLU A 1 239 ? -63.483 -32.903 46.919 1.00 65.75 239 GLU A N 1
ATOM 1967 C CA . GLU A 1 239 ? -64.306 -33.415 48.024 1.00 65.75 239 GLU A CA 1
ATOM 1968 C C . GLU A 1 239 ? -63.688 -33.072 49.383 1.00 65.75 239 GLU A C 1
ATOM 1970 O O . GLU A 1 239 ? -64.392 -32.604 50.267 1.00 65.75 239 GLU A O 1
ATOM 1975 N N . VAL A 1 240 ? -62.359 -33.160 49.526 1.00 67.25 240 VAL A N 1
ATOM 1976 C CA . VAL A 1 240 ? -61.661 -32.722 50.755 1.00 67.25 240 VAL A CA 1
ATOM 1977 C C . VAL A 1 240 ? -61.791 -31.209 50.972 1.00 67.25 240 VAL A C 1
ATOM 1979 O O . VAL A 1 240 ? -61.961 -30.748 52.098 1.00 67.25 240 VAL A O 1
ATOM 1982 N N . ARG A 1 241 ? -61.738 -30.409 49.897 1.00 70.81 241 ARG A N 1
ATOM 1983 C CA . ARG A 1 241 ? -61.941 -28.952 49.977 1.00 70.81 241 ARG A CA 1
ATOM 1984 C C . ARG A 1 241 ? -63.384 -28.587 50.305 1.00 70.81 241 ARG A C 1
ATOM 1986 O O . ARG A 1 241 ? -63.591 -27.650 51.065 1.00 70.81 241 ARG A O 1
ATOM 1993 N N . GLN A 1 242 ? -64.351 -29.321 49.767 1.00 73.38 242 GLN A N 1
ATOM 1994 C CA . GLN A 1 242 ? -65.762 -29.128 50.073 1.00 73.38 242 GLN A CA 1
ATOM 1995 C C . GLN A 1 242 ? -66.081 -29.522 51.517 1.00 73.38 242 GLN A C 1
ATOM 1997 O O . GLN A 1 242 ? -66.694 -28.735 52.225 1.00 73.38 242 GLN A O 1
ATOM 2002 N N . MET A 1 243 ? -65.537 -30.642 51.992 1.00 68.81 243 MET A N 1
ATOM 2003 C CA . MET A 1 243 ? -65.656 -31.074 53.385 1.00 68.81 243 MET A CA 1
ATOM 2004 C C . MET A 1 243 ? -64.988 -30.085 54.352 1.00 68.81 243 MET A C 1
ATOM 2006 O O . MET A 1 243 ? -65.542 -29.784 55.400 1.00 68.81 243 MET A O 1
ATOM 2010 N N . ASN A 1 244 ? -63.830 -29.511 53.998 1.00 73.12 244 ASN A N 1
ATOM 2011 C CA . ASN A 1 244 ? -63.202 -28.454 54.800 1.00 73.12 244 ASN A CA 1
ATOM 2012 C C . ASN A 1 244 ? -63.987 -27.137 54.774 1.00 73.12 244 ASN A C 1
ATOM 2014 O O . ASN A 1 244 ? -63.996 -26.428 55.775 1.00 73.12 244 ASN A O 1
ATOM 2018 N N . LEU A 1 245 ? -64.633 -26.799 53.655 1.00 78.62 245 LEU A N 1
ATOM 2019 C CA . LEU A 1 245 ? -65.497 -25.624 53.559 1.00 78.62 245 LEU A CA 1
ATOM 2020 C C . LEU A 1 245 ? -66.770 -25.810 54.393 1.00 78.62 245 LEU A C 1
ATOM 2022 O O . LEU A 1 245 ? -67.157 -24.891 55.101 1.00 78.62 245 LEU A O 1
ATOM 2026 N N . GLU A 1 246 ? -67.387 -26.989 54.340 1.00 76.75 246 GLU A N 1
ATOM 2027 C CA . GLU A 1 246 ? -68.536 -27.368 55.172 1.00 76.75 246 GLU A CA 1
ATOM 2028 C C . GLU A 1 246 ? -68.151 -27.359 56.654 1.00 76.75 246 GLU A C 1
ATOM 2030 O O . GLU A 1 246 ? -68.783 -26.667 57.435 1.00 76.75 246 GLU A O 1
ATOM 2035 N N . ASN A 1 247 ? -67.015 -27.952 57.024 1.00 77.69 247 ASN A N 1
ATOM 2036 C CA . ASN A 1 247 ? -66.513 -27.930 58.400 1.00 77.69 247 ASN A CA 1
ATOM 2037 C C . ASN A 1 247 ? -66.115 -26.511 58.870 1.00 77.69 247 ASN A C 1
ATOM 2039 O O . ASN A 1 247 ? -66.206 -26.191 60.052 1.00 77.69 247 ASN A O 1
ATOM 2043 N N . SER A 1 248 ? -65.667 -25.634 57.962 1.00 76.75 248 SER A N 1
ATOM 2044 C CA . SER A 1 248 ? -65.425 -24.216 58.268 1.00 76.75 248 SER A CA 1
ATOM 2045 C C . SER A 1 248 ? -66.731 -23.454 58.479 1.00 76.75 248 SER A C 1
ATOM 2047 O O . SER A 1 248 ? -66.798 -22.643 59.395 1.00 76.75 248 SER A O 1
ATOM 2049 N N . LYS A 1 249 ? -67.761 -23.731 57.671 1.00 79.12 249 LYS A N 1
ATOM 2050 C CA . LYS A 1 249 ? -69.103 -23.156 57.828 1.00 79.12 249 LYS A CA 1
ATOM 2051 C C . LYS A 1 249 ? -69.778 -23.642 59.105 1.00 79.12 249 LYS A C 1
ATOM 2053 O O . LYS A 1 249 ? -70.361 -22.836 59.813 1.00 79.12 249 LYS A O 1
ATOM 2058 N N . ASP A 1 250 ? -69.634 -24.920 59.441 1.00 75.31 250 ASP A N 1
ATOM 2059 C CA . ASP A 1 250 ? -70.139 -25.485 60.691 1.00 75.31 250 ASP A CA 1
ATOM 2060 C C . ASP A 1 250 ? -69.425 -24.856 61.896 1.00 75.31 250 ASP A C 1
ATOM 2062 O O . ASP A 1 250 ? -70.061 -24.531 62.894 1.00 75.31 250 ASP A O 1
ATOM 2066 N N . LYS A 1 251 ? -68.111 -24.603 61.798 1.00 74.94 251 LYS A N 1
ATOM 2067 C CA . LYS A 1 251 ? -67.363 -23.859 62.826 1.00 74.94 251 LYS A CA 1
ATOM 2068 C C . LYS A 1 251 ? -67.787 -22.397 62.939 1.00 74.94 251 LYS A C 1
ATOM 2070 O O . LYS A 1 251 ? -67.873 -21.908 64.061 1.00 74.94 251 LYS A O 1
ATOM 2075 N N . GLU A 1 252 ? -68.036 -21.708 61.826 1.00 77.88 252 GLU A N 1
ATOM 2076 C CA . GLU A 1 252 ? -68.580 -20.342 61.831 1.00 77.88 252 GLU A CA 1
ATOM 2077 C C . GLU A 1 252 ? -69.976 -20.308 62.455 1.00 77.88 252 GLU A C 1
ATOM 2079 O O . GLU A 1 252 ? -70.215 -19.497 63.340 1.00 77.88 252 GLU A O 1
ATOM 2084 N N . MET A 1 253 ? -70.854 -21.247 62.103 1.00 75.19 253 MET A N 1
ATOM 2085 C CA . MET A 1 253 ? -72.206 -21.339 62.654 1.00 75.19 253 MET A CA 1
ATOM 2086 C C . MET A 1 253 ? -72.201 -21.690 64.150 1.00 75.19 253 MET A C 1
ATOM 2088 O O . MET A 1 253 ? -72.989 -21.149 64.923 1.00 75.19 253 MET A O 1
ATOM 2092 N N . VAL A 1 254 ? -71.278 -22.547 64.599 1.00 72.38 254 VAL A N 1
ATOM 2093 C CA . VAL A 1 254 ? -71.051 -22.795 66.033 1.00 72.38 254 VAL A CA 1
ATOM 2094 C C . VAL A 1 254 ? -70.516 -21.541 66.728 1.00 72.38 254 VAL A C 1
ATOM 2096 O O . VAL A 1 254 ? -70.952 -21.241 67.835 1.00 72.38 254 VAL A O 1
ATOM 2099 N N . ALA A 1 255 ? -69.607 -20.788 66.102 1.00 74.12 255 ALA A N 1
ATOM 2100 C CA . ALA A 1 255 ? -69.091 -19.539 66.661 1.00 74.12 255 ALA A CA 1
ATOM 2101 C C . ALA A 1 255 ? -70.167 -18.440 66.735 1.00 74.12 255 ALA A C 1
ATOM 2103 O O . ALA A 1 255 ? -70.194 -17.701 67.716 1.00 74.12 255 ALA A O 1
ATOM 2104 N N . GLU A 1 256 ? -71.074 -18.362 65.759 1.00 76.81 256 GLU A N 1
ATOM 2105 C CA . GLU A 1 256 ? -72.236 -17.464 65.770 1.00 76.81 256 GLU A CA 1
ATOM 2106 C C . GLU A 1 256 ? -73.230 -17.840 66.876 1.00 76.81 256 GLU A C 1
ATOM 2108 O O . GLU A 1 256 ? -73.595 -16.982 67.675 1.00 76.81 256 GLU A O 1
ATOM 2113 N N . LEU A 1 257 ? -73.585 -19.123 67.021 1.00 72.44 257 LEU A N 1
ATOM 2114 C CA . LEU A 1 257 ? -74.450 -19.595 68.114 1.00 72.44 257 LEU A CA 1
ATOM 2115 C C . LEU A 1 257 ? -73.814 -19.379 69.499 1.00 72.44 257 LEU A C 1
ATOM 2117 O O . LEU A 1 257 ? -74.506 -19.054 70.466 1.00 72.44 257 LEU A O 1
ATOM 2121 N N . GLN A 1 258 ? -72.490 -19.525 69.603 1.00 68.94 258 GLN A N 1
ATOM 2122 C CA . GLN A 1 258 ? -71.738 -19.220 70.821 1.00 68.94 258 GLN A CA 1
ATOM 2123 C C . GLN A 1 258 ? -71.724 -17.708 71.106 1.00 68.94 258 GLN A C 1
ATOM 2125 O O . GLN A 1 258 ? -71.846 -17.305 72.261 1.00 68.94 258 GLN A O 1
ATOM 2130 N N . ALA A 1 259 ? -71.623 -16.871 70.068 1.00 75.00 259 ALA A N 1
ATOM 2131 C CA . ALA A 1 259 ? -71.674 -15.417 70.185 1.00 75.00 259 ALA A CA 1
ATOM 2132 C C . ALA A 1 259 ? -73.073 -14.912 70.576 1.00 75.00 259 ALA A C 1
ATOM 2134 O O . ALA A 1 259 ? -73.164 -14.015 71.407 1.00 75.00 259 ALA A O 1
ATOM 2135 N N . GLU A 1 260 ? -74.153 -15.507 70.061 1.00 72.50 260 GLU A N 1
ATOM 2136 C CA . GLU A 1 260 ? -75.532 -15.191 70.466 1.00 72.50 260 GLU A CA 1
ATOM 2137 C C . GLU A 1 260 ? -75.806 -15.587 71.929 1.00 72.50 260 GLU A C 1
ATOM 2139 O O . GLU A 1 260 ? -76.412 -14.818 72.679 1.00 72.50 260 GLU A O 1
ATOM 2144 N N . LEU A 1 261 ? -75.292 -16.738 72.382 1.00 65.75 261 LEU A N 1
ATOM 2145 C CA . LEU A 1 261 ? -75.368 -17.170 73.784 1.00 65.75 261 LEU A CA 1
ATOM 2146 C C . LEU A 1 261 ? -74.568 -16.246 74.722 1.00 65.75 261 LEU A C 1
ATOM 2148 O O . LEU A 1 261 ? -75.032 -15.896 75.817 1.00 65.75 261 LEU A O 1
ATOM 2152 N N . ASP A 1 262 ? -73.373 -15.839 74.290 1.00 70.31 262 ASP A N 1
ATOM 2153 C CA . ASP A 1 262 ? -72.530 -14.889 75.010 1.00 70.31 262 ASP A CA 1
ATOM 2154 C C . ASP A 1 262 ? -73.150 -13.490 75.035 1.00 70.31 262 ASP A C 1
ATOM 2156 O O . ASP A 1 262 ? -72.980 -12.784 76.028 1.00 70.31 262 ASP A O 1
ATOM 2160 N N . GLU A 1 263 ? -73.885 -13.079 74.000 1.00 69.19 263 GLU A N 1
ATOM 2161 C CA . GLU A 1 263 ? -74.485 -11.747 73.932 1.00 69.19 263 GLU A CA 1
ATOM 2162 C C . GLU A 1 263 ? -75.759 -11.626 74.775 1.00 69.19 263 GLU A C 1
ATOM 2164 O O . GLU A 1 263 ? -75.883 -10.660 75.530 1.00 69.19 263 GLU A O 1
ATOM 2169 N N . VAL A 1 264 ? -76.590 -12.674 74.831 1.00 56.94 264 VAL A N 1
ATOM 2170 C CA . VAL A 1 264 ? -77.691 -12.791 75.810 1.00 56.94 264 VAL A CA 1
ATOM 2171 C C . VAL A 1 264 ? -77.155 -12.833 77.253 1.00 56.94 264 VAL A C 1
ATOM 2173 O O . VAL A 1 264 ? -77.733 -12.238 78.170 1.00 56.94 264 VAL A O 1
ATOM 2176 N N . SER A 1 265 ? -76.002 -13.474 77.475 1.00 53.44 265 SER A N 1
ATOM 2177 C CA . SER A 1 265 ? -75.334 -13.502 78.786 1.00 53.44 265 SER A CA 1
ATOM 2178 C C . SER A 1 265 ? -74.673 -12.161 79.147 1.00 53.44 265 SER A C 1
ATOM 2180 O O . SER A 1 265 ? -74.681 -11.760 80.316 1.00 53.44 265 SER A O 1
ATOM 2182 N N . LYS A 1 266 ? -74.141 -11.424 78.162 1.00 56.94 266 LYS A N 1
ATOM 2183 C CA . LYS A 1 266 ? -73.578 -10.074 78.327 1.00 56.94 266 LYS A CA 1
ATOM 2184 C C . LYS A 1 266 ? -74.656 -9.004 78.490 1.00 56.94 266 LYS A C 1
ATOM 2186 O O . LYS A 1 266 ? -74.376 -8.015 79.159 1.00 56.94 266 LYS A O 1
ATOM 2191 N N . GLU A 1 267 ? -75.864 -9.171 77.956 1.00 49.16 267 GLU A N 1
ATOM 2192 C CA . GLU A 1 267 ? -77.005 -8.274 78.215 1.00 49.16 267 GLU A CA 1
ATOM 2193 C C . GLU A 1 267 ? -77.541 -8.406 79.649 1.00 49.16 267 GLU A C 1
ATOM 2195 O O . GLU A 1 267 ? -77.827 -7.391 80.285 1.00 49.16 267 GLU A O 1
ATOM 2200 N N . MET A 1 268 ? -77.542 -9.613 80.236 1.00 42.38 268 MET A N 1
ATOM 2201 C CA . MET A 1 268 ? -77.810 -9.788 81.676 1.00 42.38 268 MET A CA 1
ATOM 2202 C C . MET A 1 268 ? -76.708 -9.208 82.581 1.00 42.38 268 MET A C 1
ATOM 2204 O O . MET A 1 268 ? -76.993 -8.767 83.695 1.00 42.38 268 MET A O 1
ATOM 2208 N N . TRP A 1 269 ? -75.454 -9.180 82.119 1.00 45.06 269 TRP A N 1
ATOM 2209 C CA . TRP A 1 269 ? -74.318 -8.641 82.881 1.00 45.06 269 TRP A CA 1
ATOM 2210 C C . TRP A 1 269 ? -74.079 -7.135 82.685 1.00 45.06 269 TRP A C 1
ATOM 2212 O O . TRP A 1 269 ? -73.569 -6.481 83.597 1.00 45.06 269 TRP A O 1
ATOM 2222 N N . ARG A 1 270 ? -74.498 -6.551 81.554 1.00 46.56 270 ARG A N 1
ATOM 2223 C CA . ARG A 1 270 ? -74.424 -5.100 81.280 1.00 46.56 270 ARG A CA 1
ATOM 2224 C C . ARG A 1 270 ? -75.395 -4.262 82.115 1.00 46.56 270 ARG A C 1
ATOM 2226 O O . ARG A 1 270 ? -75.197 -3.061 82.231 1.00 46.56 270 ARG A O 1
ATOM 2233 N N . MET A 1 271 ? -76.364 -4.890 82.782 1.00 42.50 271 MET A N 1
ATOM 2234 C CA . MET A 1 271 ? -77.209 -4.244 83.797 1.00 42.50 271 MET A CA 1
ATOM 2235 C C . MET A 1 271 ? -76.546 -4.158 85.185 1.00 42.50 271 MET A C 1
ATOM 2237 O O . MET A 1 271 ? -77.192 -3.686 86.121 1.00 42.50 271 MET A O 1
ATOM 2241 N N . LYS A 1 272 ? -75.298 -4.634 85.373 1.00 40.69 272 LYS A N 1
ATOM 2242 C CA . LYS A 1 272 ? -74.777 -4.854 86.732 1.00 40.69 272 LYS A CA 1
ATOM 2243 C C . LYS A 1 272 ? -73.332 -4.476 87.054 1.00 40.69 272 LYS A C 1
ATOM 2245 O O . LYS A 1 272 ? -72.942 -4.871 88.137 1.00 40.69 272 LYS A O 1
ATOM 2250 N N . ASN A 1 273 ? -72.545 -3.758 86.246 1.00 40.09 273 ASN A N 1
ATOM 2251 C CA . ASN A 1 273 ? -71.304 -3.124 86.749 1.00 40.09 273 ASN A CA 1
ATOM 2252 C C . ASN A 1 273 ? -70.660 -2.176 85.723 1.00 40.09 273 ASN A C 1
ATOM 2254 O O . ASN A 1 273 ? -70.133 -2.627 84.707 1.00 40.09 273 ASN A O 1
ATOM 2258 N N . ASP A 1 274 ? -70.631 -0.887 86.055 1.00 49.34 274 ASP A N 1
ATOM 2259 C CA . ASP A 1 274 ? -69.650 0.077 85.551 1.00 49.34 274 ASP A CA 1
ATOM 2260 C C . ASP A 1 274 ? -68.377 -0.063 86.408 1.00 49.34 274 ASP A C 1
ATOM 2262 O O . ASP A 1 274 ? -68.416 0.219 87.603 1.00 49.34 274 ASP A O 1
ATOM 2266 N N . ASP A 1 275 ? -67.258 -0.507 85.822 1.00 59.16 275 ASP A N 1
ATOM 2267 C CA . ASP A 1 275 ? -65.951 -0.606 86.499 1.00 59.16 275 ASP A CA 1
ATOM 2268 C C . ASP A 1 275 ? -64.859 0.077 85.651 1.00 59.16 275 ASP A C 1
ATOM 2270 O O . ASP A 1 275 ? -64.285 -0.507 84.724 1.00 59.16 275 ASP A O 1
ATOM 2274 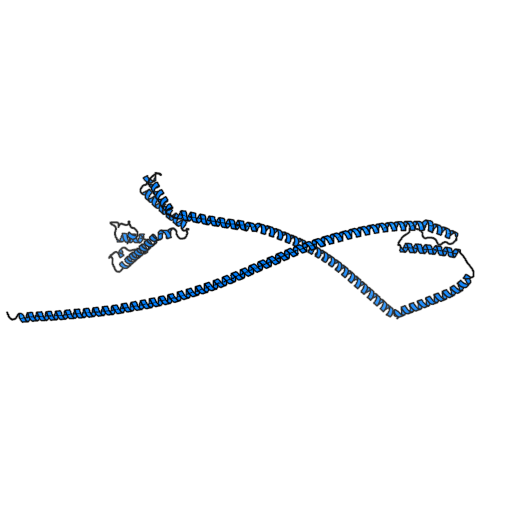N N . SER A 1 276 ? -64.539 1.329 85.991 1.00 58.03 276 SER A N 1
ATOM 2275 C CA . SER A 1 276 ? -63.598 2.215 85.279 1.00 58.03 276 SER A CA 1
ATOM 2276 C C . SER A 1 276 ? -62.150 1.695 85.197 1.00 58.03 276 SER A C 1
ATOM 2278 O O . SER A 1 276 ? -61.406 2.043 84.277 1.00 58.03 276 SER A O 1
ATOM 2280 N N . PHE A 1 277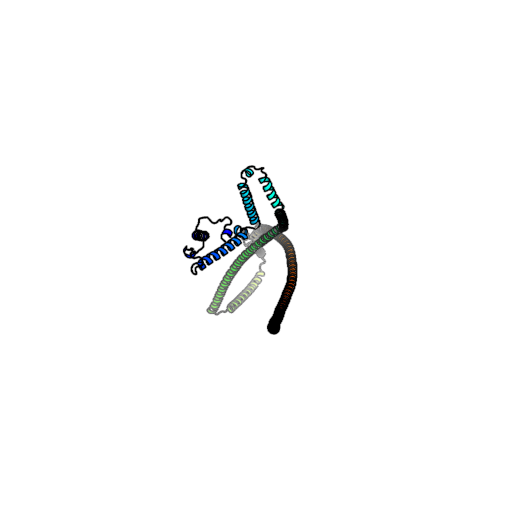 ? -61.737 0.808 86.107 1.00 64.81 277 PHE A N 1
ATOM 2281 C CA . PHE A 1 277 ? -60.394 0.217 86.118 1.00 64.81 277 PHE A CA 1
ATOM 2282 C C . PHE A 1 277 ? -60.135 -0.709 84.914 1.00 64.81 277 PHE A C 1
ATOM 2284 O O . PHE A 1 277 ? -59.033 -0.720 84.354 1.00 64.81 277 PHE A O 1
ATOM 2291 N N . LYS A 1 278 ? -61.153 -1.453 84.457 1.00 68.19 278 LYS A N 1
ATOM 2292 C CA . LYS A 1 278 ? -61.021 -2.342 83.289 1.00 68.19 278 LYS A CA 1
ATOM 2293 C C . LYS A 1 278 ? -60.753 -1.554 82.009 1.00 68.19 278 LYS A C 1
ATOM 2295 O O . LYS A 1 278 ? -59.939 -1.980 81.190 1.00 68.19 278 LYS A O 1
ATOM 2300 N N . GLU A 1 279 ? -61.381 -0.390 81.867 1.00 70.00 279 GLU A N 1
ATOM 2301 C CA . GLU A 1 279 ? -61.203 0.473 80.701 1.00 70.00 279 GLU A CA 1
ATOM 2302 C C . GLU A 1 279 ? -59.788 1.075 80.651 1.00 70.00 279 GLU A C 1
ATOM 2304 O O . GLU A 1 279 ? -59.142 1.077 79.601 1.00 70.00 279 GLU A O 1
ATOM 2309 N N . GLN A 1 280 ? -59.256 1.526 81.793 1.00 70.94 280 GLN A N 1
ATOM 2310 C CA . GLN A 1 280 ? -57.900 2.085 81.853 1.00 70.94 280 GLN A CA 1
ATOM 2311 C C . GLN A 1 280 ? -56.807 1.029 81.630 1.00 70.94 280 GLN A C 1
ATOM 2313 O O . GLN A 1 280 ? -55.819 1.300 80.942 1.00 70.94 280 GLN A O 1
ATOM 2318 N N . LYS A 1 281 ? -56.993 -0.196 82.138 1.00 77.50 281 LYS A N 1
ATOM 2319 C CA . LYS A 1 281 ? -56.087 -1.324 81.869 1.00 77.50 281 LYS A CA 1
ATOM 2320 C C . LYS A 1 281 ? -56.079 -1.718 80.387 1.00 77.50 281 LYS A C 1
ATOM 2322 O O . LYS A 1 281 ? -55.010 -1.980 79.836 1.00 77.50 281 LYS A O 1
ATOM 2327 N N . ALA A 1 282 ? -57.240 -1.723 79.729 1.00 80.19 282 ALA A N 1
ATOM 2328 C CA . ALA A 1 282 ? -57.345 -2.023 78.301 1.00 80.19 282 ALA A CA 1
ATOM 2329 C C . ALA A 1 282 ? -56.603 -0.988 77.435 1.00 80.19 282 ALA A C 1
ATOM 2331 O O . ALA A 1 282 ? -55.836 -1.365 76.548 1.00 80.19 282 ALA A O 1
ATOM 2332 N N . LYS A 1 283 ? -56.752 0.309 77.747 1.00 81.12 283 LYS A N 1
ATOM 2333 C CA . LYS A 1 283 ? -56.044 1.397 77.045 1.00 81.12 283 LYS A CA 1
ATOM 2334 C C . LYS A 1 283 ? -54.521 1.271 77.155 1.00 81.12 283 LYS A C 1
ATOM 2336 O O . LYS A 1 283 ? -53.819 1.460 76.166 1.00 81.12 283 LYS A O 1
ATOM 2341 N N . PHE A 1 284 ? -54.005 0.915 78.332 1.00 82.38 284 PHE A N 1
ATOM 2342 C CA . PHE A 1 284 ? -52.568 0.719 78.540 1.00 82.38 284 PHE A CA 1
ATOM 2343 C C . PHE A 1 284 ? -51.996 -0.436 77.700 1.00 82.38 284 PHE A C 1
ATOM 2345 O O . PHE A 1 284 ? -50.985 -0.263 77.018 1.00 82.38 284 PHE A O 1
ATOM 2352 N N . LEU A 1 285 ? -52.667 -1.593 77.692 1.00 83.56 285 LEU A N 1
ATOM 2353 C CA . LEU A 1 285 ? -52.223 -2.759 76.918 1.00 83.56 285 LEU A CA 1
ATOM 2354 C C . LEU A 1 285 ? -52.227 -2.489 75.408 1.00 83.56 285 LEU A C 1
ATOM 2356 O O . LEU A 1 285 ? -51.282 -2.866 74.719 1.00 83.56 285 LEU A O 1
ATOM 2360 N N . GLN A 1 286 ? -53.236 -1.770 74.909 1.00 86.81 286 GLN A N 1
ATOM 2361 C CA . GLN A 1 286 ? -53.318 -1.389 73.498 1.00 86.81 286 GLN A CA 1
ATOM 2362 C C . GLN A 1 286 ? -52.161 -0.472 73.073 1.00 86.81 286 GLN A C 1
ATOM 2364 O O . GLN A 1 286 ? -51.621 -0.607 71.974 1.00 86.81 286 GLN A O 1
ATOM 2369 N N . ILE A 1 287 ? -51.756 0.458 73.940 1.00 83.69 287 ILE A N 1
ATOM 2370 C CA . ILE A 1 287 ? -50.645 1.373 73.656 1.00 83.69 287 ILE A CA 1
ATOM 2371 C C . ILE A 1 287 ? -49.317 0.615 73.593 1.00 83.69 287 ILE A C 1
ATOM 2373 O O . ILE A 1 287 ? -48.543 0.842 72.663 1.00 83.69 287 ILE A O 1
ATOM 2377 N N . ILE A 1 288 ? -49.074 -0.322 74.512 1.00 83.06 288 ILE A N 1
ATOM 2378 C CA . ILE A 1 288 ? -47.878 -1.175 74.463 1.00 83.06 288 ILE A CA 1
ATOM 2379 C C . ILE A 1 288 ? -47.866 -2.018 73.190 1.00 83.06 288 ILE A C 1
ATOM 2381 O O . ILE A 1 288 ? -46.857 -2.040 72.491 1.00 83.06 288 ILE A O 1
ATOM 2385 N N . GLU A 1 289 ? -48.983 -2.657 72.845 1.00 84.56 289 GLU A N 1
ATOM 2386 C CA . GLU A 1 289 ? -49.077 -3.485 71.641 1.00 84.56 289 GLU A CA 1
ATOM 2387 C C . GLU A 1 289 ? -48.766 -2.681 70.369 1.00 84.56 289 GLU A C 1
ATOM 2389 O O . GLU A 1 289 ? -48.014 -3.136 69.503 1.00 84.56 289 GLU A O 1
ATOM 2394 N N . ASN A 1 290 ? -49.288 -1.456 70.272 1.00 85.88 290 ASN A N 1
ATOM 2395 C CA . ASN A 1 290 ? -49.013 -0.562 69.149 1.00 85.88 290 ASN A CA 1
ATOM 2396 C C . ASN A 1 290 ? -47.535 -0.151 69.086 1.00 85.88 290 ASN A C 1
ATOM 2398 O O . ASN A 1 290 ? -46.951 -0.144 68.001 1.00 85.88 290 ASN A O 1
ATOM 2402 N N . ILE A 1 291 ? -46.911 0.146 70.231 1.00 82.06 291 ILE A N 1
ATOM 2403 C CA . ILE A 1 291 ? -45.479 0.466 70.309 1.00 82.06 291 ILE A CA 1
ATOM 2404 C C . ILE A 1 291 ? -44.638 -0.733 69.857 1.00 82.06 291 ILE A C 1
ATOM 2406 O O . ILE A 1 291 ? -43.751 -0.577 69.018 1.00 82.06 291 ILE A O 1
ATOM 2410 N N . THR A 1 292 ? -44.942 -1.941 70.336 1.00 81.25 292 THR A N 1
ATOM 2411 C CA . THR A 1 292 ? -44.230 -3.164 69.940 1.00 81.25 292 THR A CA 1
ATOM 2412 C C . THR A 1 292 ? -44.376 -3.446 68.443 1.00 81.25 292 THR A C 1
ATOM 2414 O O . THR A 1 292 ? -43.384 -3.750 67.779 1.00 81.25 292 THR A O 1
ATOM 2417 N N . LYS A 1 293 ? -45.578 -3.273 67.873 1.00 84.81 293 LYS A N 1
ATOM 2418 C CA . LYS A 1 293 ? -45.811 -3.414 66.426 1.00 84.81 293 LYS A CA 1
ATOM 2419 C C . LYS A 1 293 ? -44.995 -2.407 65.616 1.00 84.81 293 LYS A C 1
ATOM 2421 O O . LYS A 1 293 ? -44.322 -2.810 64.669 1.00 84.81 293 LYS A O 1
ATOM 2426 N N . LEU A 1 294 ? -44.993 -1.130 66.004 1.00 81.81 294 LEU A N 1
ATOM 2427 C CA . LEU A 1 294 ? -44.223 -0.087 65.317 1.00 81.81 294 LEU A CA 1
ATOM 2428 C C . LEU A 1 294 ? -42.715 -0.364 65.348 1.00 81.81 294 LEU A C 1
ATOM 2430 O O . LEU A 1 294 ? -42.056 -0.278 64.314 1.00 81.81 294 LEU A O 1
ATOM 2434 N N . LEU A 1 295 ? -42.173 -0.752 66.504 1.00 80.00 295 LEU A N 1
ATOM 2435 C CA . LEU A 1 295 ? -40.753 -1.089 66.640 1.00 80.00 295 LEU A CA 1
ATOM 2436 C C . LEU A 1 295 ? -40.371 -2.320 65.814 1.00 80.00 295 LEU A C 1
ATOM 2438 O O . LEU A 1 295 ? -39.326 -2.314 65.166 1.00 80.00 295 LEU A O 1
ATOM 2442 N N . SER A 1 296 ? -41.240 -3.335 65.770 1.00 80.00 296 SER A N 1
ATOM 2443 C CA . SER A 1 296 ? -41.028 -4.525 64.937 1.00 80.00 296 SER A CA 1
ATOM 2444 C C . SER A 1 296 ? -41.054 -4.202 63.438 1.00 80.00 296 SER A C 1
ATOM 2446 O O . SER A 1 296 ? -40.189 -4.667 62.701 1.00 80.00 296 SER A O 1
ATOM 2448 N N . GLY A 1 297 ? -41.971 -3.336 62.989 1.00 80.19 297 GLY A N 1
ATOM 2449 C CA . GLY A 1 297 ? -42.052 -2.898 61.592 1.00 80.19 297 GLY A CA 1
ATOM 2450 C C . GLY A 1 297 ? -40.867 -2.029 61.162 1.00 80.19 297 GLY A C 1
ATOM 2451 O O . GLY A 1 297 ? -40.466 -2.063 60.002 1.00 80.19 297 GLY A O 1
ATOM 2452 N N . LEU A 1 298 ? -40.267 -1.293 62.102 1.00 74.56 298 LEU A N 1
ATOM 2453 C CA . LEU A 1 298 ? -39.040 -0.517 61.891 1.00 74.56 298 LEU A CA 1
ATOM 2454 C C . LEU A 1 298 ? -37.758 -1.334 62.137 1.00 74.56 298 LEU A C 1
ATOM 2456 O O . LEU A 1 298 ? -36.659 -0.804 61.974 1.00 74.56 298 LEU A O 1
ATOM 2460 N N . ASN A 1 299 ? -37.893 -2.614 62.503 1.00 79.12 299 ASN A N 1
ATOM 2461 C CA . ASN A 1 299 ? -36.808 -3.543 62.820 1.00 79.12 299 ASN A CA 1
ATOM 2462 C C . ASN A 1 299 ? -35.847 -3.029 63.916 1.00 79.12 299 ASN A C 1
ATOM 2464 O O . ASN A 1 299 ? -34.637 -3.254 63.862 1.00 79.12 299 ASN A O 1
ATOM 2468 N N . VAL A 1 300 ? -36.386 -2.309 64.907 1.00 76.81 300 VAL A N 1
ATOM 2469 C CA . VAL A 1 300 ? -35.633 -1.750 66.040 1.00 76.81 300 VAL A CA 1
ATOM 2470 C C . VAL A 1 300 ? -35.719 -2.710 67.224 1.00 76.81 300 VAL A C 1
ATOM 2472 O O . VAL A 1 300 ? -36.794 -2.918 67.784 1.00 76.81 300 VAL A O 1
ATOM 2475 N N . GLN A 1 301 ? -34.583 -3.278 67.631 1.00 73.62 301 GLN A N 1
ATOM 2476 C CA . GLN A 1 301 ? -34.488 -4.095 68.842 1.00 73.62 301 GLN A CA 1
ATOM 2477 C C . GLN A 1 301 ? -34.173 -3.206 70.048 1.00 73.62 301 GLN A C 1
ATOM 2479 O O . GLN A 1 301 ? -33.144 -2.530 70.080 1.00 73.62 301 GLN A O 1
ATOM 2484 N N . LEU A 1 302 ? -35.064 -3.206 71.040 1.00 73.50 302 LEU A N 1
ATOM 2485 C CA . LEU A 1 302 ? -34.819 -2.564 72.328 1.00 73.50 302 LEU A CA 1
ATOM 2486 C C . LEU A 1 302 ? -34.304 -3.606 73.320 1.00 73.50 302 LEU A C 1
ATOM 2488 O O . LEU A 1 302 ? -34.923 -4.654 73.491 1.00 73.50 302 LEU A O 1
ATOM 2492 N N . ASN A 1 303 ? -33.212 -3.292 74.014 1.00 74.25 303 ASN A N 1
ATOM 2493 C CA . ASN A 1 303 ? -32.695 -4.101 75.120 1.00 74.25 303 ASN A CA 1
ATOM 2494 C C . ASN A 1 303 ? -33.433 -3.743 76.421 1.00 74.25 303 ASN A C 1
ATOM 2496 O O . ASN A 1 303 ? -32.819 -3.259 77.370 1.00 74.25 303 ASN A O 1
ATOM 2500 N N . LEU A 1 304 ? -34.758 -3.899 76.433 1.00 74.50 304 LEU A N 1
ATOM 2501 C CA . LEU A 1 304 ? -35.608 -3.618 77.591 1.00 74.50 304 LEU A CA 1
ATOM 2502 C C . LEU A 1 304 ? -36.430 -4.852 77.962 1.00 74.50 304 LEU A C 1
ATOM 2504 O O . LEU A 1 304 ? -36.860 -5.605 77.086 1.00 74.50 304 LEU A O 1
ATOM 2508 N N . ASP A 1 305 ? -36.684 -5.021 79.259 1.00 76.19 305 ASP A N 1
ATOM 2509 C CA . ASP A 1 305 ? -37.516 -6.111 79.760 1.00 76.19 305 ASP A CA 1
ATOM 2510 C C . ASP A 1 305 ? -38.993 -5.934 79.349 1.00 76.19 305 ASP A C 1
ATOM 2512 O O . ASP A 1 305 ? -39.500 -4.801 79.321 1.00 76.19 305 ASP A O 1
ATOM 2516 N N . PRO A 1 306 ? -39.717 -7.033 79.046 1.00 74.62 306 PRO A N 1
ATOM 2517 C CA . PRO A 1 306 ? -41.140 -6.983 78.727 1.00 74.62 306 PRO A CA 1
ATOM 2518 C C . PRO A 1 306 ? -41.964 -6.381 79.870 1.00 74.62 306 PRO A C 1
ATOM 2520 O O . PRO A 1 306 ? -41.848 -6.787 81.027 1.00 74.62 306 PRO A O 1
ATOM 2523 N N . MET A 1 307 ? -42.841 -5.436 79.532 1.00 76.19 307 MET A N 1
ATOM 2524 C CA . MET A 1 307 ? -43.710 -4.777 80.506 1.00 76.19 307 MET A CA 1
ATOM 2525 C C . MET A 1 307 ? -44.711 -5.774 81.131 1.00 76.19 307 MET A C 1
ATOM 2527 O O . MET A 1 307 ? -45.382 -6.500 80.390 1.00 76.19 307 MET A O 1
ATOM 2531 N N . PRO A 1 308 ? -44.864 -5.807 82.470 1.00 74.06 308 PRO A N 1
ATOM 2532 C CA . PRO A 1 308 ? -45.801 -6.708 83.136 1.00 74.06 308 PRO A CA 1
ATOM 2533 C C . PRO A 1 308 ? -47.260 -6.252 82.967 1.00 74.06 308 PRO A C 1
ATOM 2535 O O . PRO A 1 308 ? -47.552 -5.060 82.870 1.00 74.06 308 PRO A O 1
ATOM 2538 N N . VAL A 1 309 ? -48.202 -7.205 82.968 1.00 78.31 309 VAL A N 1
ATOM 2539 C CA . VAL A 1 309 ? -49.646 -6.915 82.896 1.00 78.31 309 VAL A CA 1
ATOM 2540 C C . VAL A 1 309 ? -50.142 -6.452 84.275 1.00 78.31 309 VAL A C 1
ATOM 2542 O O . VAL A 1 309 ? -50.093 -7.245 85.216 1.00 78.31 309 VAL A O 1
ATOM 2545 N N . PRO A 1 310 ? -50.668 -5.221 84.425 1.00 76.38 310 PRO A N 1
ATOM 2546 C CA . PRO A 1 310 ? -51.077 -4.711 85.733 1.00 76.38 310 PRO A CA 1
ATOM 2547 C C . PRO A 1 310 ? -52.275 -5.481 86.303 1.00 76.38 310 PRO A C 1
ATOM 2549 O O . PRO A 1 310 ? -53.303 -5.615 85.630 1.00 76.38 310 PRO A O 1
ATOM 2552 N N . ALA A 1 311 ? -52.173 -5.975 87.537 1.00 73.44 311 ALA A N 1
ATOM 2553 C CA . ALA A 1 311 ? -53.281 -6.634 88.235 1.00 73.44 311 ALA A CA 1
ATOM 2554 C C . ALA A 1 311 ? -54.198 -5.624 88.948 1.00 73.44 311 ALA A C 1
ATOM 2556 O O . ALA A 1 311 ? -55.415 -5.774 88.872 1.00 73.44 311 ALA A O 1
ATOM 2557 N N . ASP A 1 312 ? -53.618 -4.553 89.507 1.00 73.69 312 ASP A N 1
ATOM 2558 C CA . ASP A 1 312 ? -54.303 -3.554 90.343 1.00 73.69 312 ASP A CA 1
ATOM 2559 C C . ASP A 1 312 ? -54.008 -2.104 89.903 1.00 73.69 312 ASP A C 1
ATOM 2561 O O . ASP A 1 312 ? -53.017 -1.830 89.221 1.00 73.69 312 ASP A O 1
ATOM 2565 N N . GLU A 1 313 ? -54.813 -1.138 90.359 1.00 67.75 313 GLU A N 1
ATOM 2566 C CA . GLU A 1 313 ? -54.701 0.294 90.011 1.00 67.75 313 GLU A CA 1
ATOM 2567 C C . GLU A 1 313 ? -53.341 0.915 90.389 1.00 67.75 313 GLU A C 1
ATOM 2569 O O . GLU A 1 313 ? -52.776 1.719 89.645 1.00 67.75 313 GLU A O 1
ATOM 2574 N N . LYS A 1 314 ? -52.735 0.462 91.494 1.00 71.88 314 LYS A N 1
ATOM 2575 C CA . LYS A 1 314 ? -51.377 0.873 91.898 1.00 71.88 314 LYS A CA 1
ATOM 2576 C C . LYS A 1 314 ? -50.299 0.356 90.941 1.00 71.88 314 LYS A C 1
ATOM 2578 O O . LYS A 1 314 ? -49.355 1.082 90.644 1.00 71.88 314 LYS A O 1
ATOM 2583 N N . GLN A 1 315 ? -50.442 -0.873 90.441 1.00 77.25 315 GLN A N 1
ATOM 2584 C CA . GLN A 1 315 ? -49.503 -1.450 89.474 1.00 77.25 315 GLN A CA 1
ATOM 2585 C C . GLN A 1 315 ? -49.657 -0.800 88.098 1.00 77.25 315 GLN A C 1
ATOM 2587 O O . GLN A 1 315 ? -48.660 -0.589 87.412 1.00 77.25 315 GLN A O 1
ATOM 2592 N N . LEU A 1 316 ? -50.885 -0.428 87.717 1.00 79.19 316 LEU A N 1
ATOM 2593 C CA . LEU A 1 316 ? -51.155 0.287 86.470 1.00 79.19 316 LEU A CA 1
ATOM 2594 C C . LEU A 1 316 ? -50.418 1.632 86.447 1.00 79.19 316 LEU A C 1
ATOM 2596 O O . LEU A 1 316 ? -49.791 1.964 85.445 1.00 79.19 316 LEU A O 1
ATOM 2600 N N . LYS A 1 317 ? -50.412 2.363 87.570 1.00 77.75 317 LYS A N 1
ATOM 2601 C CA . LYS A 1 317 ? -49.664 3.620 87.705 1.00 77.75 317 LYS A CA 1
ATOM 2602 C C . LYS A 1 317 ? -48.148 3.431 87.550 1.00 77.75 317 LYS A C 1
ATOM 2604 O O . LYS A 1 317 ? -47.530 4.169 86.791 1.00 77.75 317 LYS A O 1
ATOM 2609 N N . VAL A 1 318 ? -47.568 2.416 88.196 1.00 81.62 318 VAL A N 1
ATOM 2610 C CA . VAL A 1 318 ? -46.131 2.096 88.065 1.00 81.62 318 VAL A CA 1
ATOM 2611 C C . VAL A 1 318 ? -45.779 1.730 86.621 1.00 81.62 318 VAL A C 1
ATOM 2613 O O . VAL A 1 318 ? -44.793 2.220 86.081 1.00 81.62 318 VAL A O 1
ATOM 2616 N N . CYS A 1 319 ? -46.614 0.932 85.953 1.00 82.44 319 CYS A N 1
ATOM 2617 C CA . CYS A 1 319 ? -46.376 0.543 84.565 1.00 82.44 319 CYS A CA 1
ATOM 2618 C C . CYS A 1 319 ? -46.467 1.742 83.599 1.00 82.44 319 CYS A C 1
ATOM 2620 O O . CYS A 1 319 ? -45.688 1.828 82.650 1.00 82.44 319 CYS A O 1
ATOM 2622 N N . TRP A 1 320 ? -47.352 2.708 83.861 1.00 81.50 320 TRP A N 1
ATOM 2623 C CA . TRP A 1 320 ? -47.392 3.979 83.129 1.00 81.50 320 TRP A CA 1
ATOM 2624 C C . TRP A 1 320 ? -46.142 4.839 83.348 1.00 81.50 320 TRP A C 1
ATOM 2626 O O . TRP A 1 320 ? -45.625 5.433 82.400 1.00 81.50 320 TRP A O 1
ATOM 2636 N N . GLU A 1 321 ? -45.634 4.896 84.578 1.00 83.75 321 GLU A N 1
ATOM 2637 C CA . GLU A 1 321 ? -44.399 5.615 84.903 1.00 83.75 321 GLU A CA 1
ATOM 2638 C C . GLU A 1 321 ? -43.185 4.977 84.211 1.00 83.75 321 GLU A C 1
ATOM 2640 O O . GLU A 1 321 ? -42.396 5.690 83.589 1.00 83.75 321 GLU A O 1
ATOM 2645 N N . THR A 1 322 ? -43.066 3.646 84.216 1.00 84.12 322 THR A N 1
ATOM 2646 C CA . THR A 1 322 ? -42.000 2.919 83.504 1.00 84.12 322 THR A CA 1
ATOM 2647 C C . THR A 1 322 ? -42.097 3.087 81.985 1.00 84.12 322 THR A C 1
ATOM 2649 O O . THR A 1 322 ? -41.074 3.294 81.328 1.00 84.12 322 THR A O 1
ATOM 2652 N N . LEU A 1 323 ? -43.310 3.074 81.416 1.00 84.75 323 LEU A N 1
ATOM 2653 C CA . LEU A 1 323 ? -43.514 3.329 79.987 1.00 84.75 323 LEU A CA 1
ATOM 2654 C C . LEU A 1 323 ? -42.983 4.718 79.594 1.00 84.75 323 LEU A C 1
ATOM 2656 O O . LEU A 1 323 ? -42.216 4.843 78.641 1.00 84.75 323 LEU A O 1
ATOM 2660 N N . ASN A 1 324 ? -43.343 5.754 80.356 1.00 83.81 324 ASN A N 1
ATOM 2661 C CA . ASN A 1 324 ? -42.964 7.135 80.050 1.00 83.81 324 ASN A CA 1
ATOM 2662 C C . ASN A 1 324 ? -41.487 7.444 80.321 1.00 83.81 324 ASN A C 1
ATOM 2664 O O . ASN A 1 324 ? -40.875 8.208 79.577 1.00 83.81 324 ASN A O 1
ATOM 2668 N N . THR A 1 325 ? -40.908 6.890 81.385 1.00 83.50 325 THR A N 1
ATOM 2669 C CA . THR A 1 325 ? -39.552 7.266 81.819 1.00 83.50 325 THR A CA 1
ATOM 2670 C C . THR A 1 325 ? -38.457 6.401 81.208 1.00 83.50 325 THR A C 1
ATOM 2672 O O . THR A 1 325 ? -37.365 6.912 80.967 1.00 83.50 325 THR A O 1
ATOM 2675 N N . VAL A 1 326 ? -38.734 5.124 80.920 1.00 85.00 326 VAL A N 1
ATOM 2676 C CA . VAL A 1 326 ? -37.728 4.160 80.440 1.00 85.00 326 VAL A CA 1
ATOM 2677 C C . VAL A 1 326 ? -37.953 3.797 78.975 1.00 85.00 326 VAL A C 1
ATOM 2679 O O . VAL A 1 326 ? -37.052 3.939 78.153 1.00 85.00 326 VAL A O 1
ATOM 2682 N N . TRP A 1 327 ? -39.159 3.351 78.618 1.00 85.88 327 TRP A N 1
ATOM 2683 C CA . TRP A 1 327 ? -39.432 2.897 77.251 1.00 85.88 327 TRP A CA 1
ATOM 2684 C C . TRP A 1 327 ? -39.434 4.056 76.251 1.00 85.88 327 TRP A C 1
ATOM 2686 O O . TRP A 1 327 ? -38.737 3.999 75.242 1.00 85.88 327 TRP A O 1
ATOM 2696 N N . VAL A 1 328 ? -40.174 5.134 76.529 1.00 85.81 328 VAL A N 1
ATOM 2697 C CA . VAL A 1 328 ? -40.261 6.290 75.618 1.00 85.81 328 VAL A CA 1
ATOM 2698 C C . VAL A 1 328 ? -38.904 6.980 75.434 1.00 85.81 328 VAL A C 1
ATOM 2700 O O . VAL A 1 328 ? -38.584 7.409 74.322 1.00 85.81 328 VAL A O 1
ATOM 2703 N N . THR A 1 329 ? -38.082 7.067 76.482 1.00 86.31 329 THR A N 1
ATOM 2704 C CA . THR A 1 329 ? -36.754 7.699 76.414 1.00 86.31 329 THR A CA 1
ATOM 2705 C C . THR A 1 329 ? -35.781 6.879 75.568 1.00 86.31 329 THR A C 1
ATOM 2707 O O . THR A 1 329 ? -35.126 7.435 74.684 1.00 86.31 329 THR A O 1
ATOM 2710 N N . GLU A 1 330 ? -35.745 5.559 75.751 1.00 84.75 330 GLU A N 1
ATOM 2711 C CA . GLU A 1 330 ? -34.888 4.666 74.967 1.00 84.75 330 GLU A CA 1
ATOM 2712 C C . GLU A 1 330 ? -35.349 4.549 73.504 1.00 84.75 330 GLU A C 1
ATOM 2714 O O . GLU A 1 330 ? -34.522 4.608 72.591 1.00 84.75 330 GLU A O 1
ATOM 2719 N N . ILE A 1 331 ? -36.665 4.494 73.251 1.00 86.38 331 ILE A N 1
ATOM 2720 C CA . ILE A 1 331 ? -37.228 4.579 71.892 1.00 86.38 331 ILE A CA 1
ATOM 2721 C C . ILE A 1 331 ? -36.779 5.878 71.221 1.00 86.38 331 ILE A C 1
ATOM 2723 O O . ILE A 1 331 ? -36.297 5.858 70.089 1.00 86.38 331 ILE A O 1
ATOM 2727 N N . SER A 1 332 ? -36.896 7.009 71.919 1.00 86.31 332 SER A N 1
ATOM 2728 C CA . SER A 1 332 ? -36.507 8.316 71.379 1.00 86.31 332 SER A CA 1
ATOM 2729 C C . SER A 1 332 ? -35.015 8.370 71.041 1.00 86.31 332 SER A C 1
ATOM 2731 O O . SER A 1 332 ? -34.645 8.878 69.981 1.00 86.31 332 SER A O 1
ATOM 2733 N N . ARG A 1 333 ? -34.156 7.792 71.893 1.00 86.88 333 ARG A N 1
ATOM 2734 C CA . ARG A 1 333 ? -32.707 7.700 71.662 1.00 86.88 333 ARG A CA 1
ATOM 2735 C C . ARG A 1 333 ? -32.382 6.883 70.411 1.00 86.88 333 ARG A C 1
ATOM 2737 O O . ARG A 1 333 ? -31.624 7.348 69.561 1.00 86.88 333 ARG A O 1
ATOM 2744 N N . GLN A 1 334 ? -32.976 5.699 70.273 1.00 85.00 334 GLN A N 1
ATOM 2745 C CA . GLN A 1 334 ? -32.739 4.814 69.127 1.00 85.00 334 GLN A CA 1
ATOM 2746 C C . GLN A 1 334 ? -33.256 5.413 67.814 1.00 85.00 334 GLN A C 1
ATOM 2748 O O . GLN A 1 334 ? -32.567 5.366 66.794 1.00 85.00 334 GLN A O 1
ATOM 2753 N N . MET A 1 335 ? -34.430 6.051 67.837 1.00 85.50 335 MET A N 1
ATOM 2754 C CA . MET A 1 335 ? -34.969 6.744 66.663 1.00 85.50 335 MET A CA 1
ATOM 2755 C C . MET A 1 335 ? -34.089 7.925 66.245 1.00 85.50 335 MET A C 1
ATOM 2757 O O . MET A 1 335 ? -33.890 8.155 65.051 1.00 85.50 335 MET A O 1
ATOM 2761 N N . HIS A 1 336 ? -33.518 8.650 67.210 1.00 88.62 336 HIS A N 1
ATOM 2762 C CA . HIS A 1 336 ? -32.584 9.733 66.920 1.00 88.62 336 HIS A CA 1
ATOM 2763 C C . HIS A 1 336 ? -31.291 9.222 66.271 1.00 88.62 336 HIS A C 1
ATOM 2765 O O . HIS A 1 336 ? -30.857 9.781 65.265 1.00 88.62 336 HIS A O 1
ATOM 2771 N N . GLN A 1 337 ? -30.719 8.128 66.785 1.00 87.44 337 GLN A N 1
ATOM 2772 C CA . GLN A 1 337 ? -29.531 7.513 66.189 1.00 87.44 337 GLN A CA 1
ATOM 2773 C C . GLN A 1 337 ? -29.802 7.044 64.756 1.00 87.44 337 GLN A C 1
ATOM 2775 O O . GLN A 1 337 ? -29.052 7.376 63.842 1.00 87.44 337 GLN A O 1
ATOM 2780 N N . ARG A 1 338 ? -30.922 6.345 64.534 1.00 86.50 338 ARG A N 1
ATOM 2781 C CA . ARG A 1 338 ? -31.294 5.858 63.201 1.00 86.50 338 ARG A CA 1
ATOM 2782 C C . ARG A 1 338 ? -31.488 6.995 62.202 1.00 86.50 338 ARG A C 1
ATOM 2784 O O . ARG A 1 338 ? -31.112 6.855 61.041 1.00 86.50 338 ARG A O 1
ATOM 2791 N N . LYS A 1 339 ? -32.066 8.115 62.643 1.00 89.00 339 LYS A N 1
ATOM 2792 C CA . LYS A 1 339 ? -32.187 9.321 61.819 1.00 89.00 339 LYS A CA 1
ATOM 2793 C C . LYS A 1 339 ? -30.811 9.829 61.383 1.00 89.00 339 LYS A C 1
ATOM 2795 O O . LYS A 1 339 ? -30.629 10.125 60.208 1.00 89.00 339 LYS A O 1
ATOM 2800 N N . LEU A 1 340 ? -29.857 9.893 62.309 1.00 91.31 340 LEU A N 1
ATOM 2801 C CA . LEU A 1 340 ? -28.504 10.367 62.028 1.00 91.31 340 LEU A CA 1
ATOM 2802 C C . LEU A 1 340 ? -27.784 9.447 61.029 1.00 91.31 340 LEU A C 1
ATOM 2804 O O . LEU A 1 340 ? -27.187 9.929 60.068 1.00 91.31 340 LEU A O 1
ATOM 2808 N N . ASP A 1 341 ? -27.926 8.130 61.190 1.00 89.25 341 ASP A N 1
ATOM 2809 C CA . ASP A 1 341 ? -27.381 7.148 60.249 1.00 89.25 341 ASP A CA 1
ATOM 2810 C C . ASP A 1 341 ? -27.977 7.332 58.840 1.00 89.25 341 ASP A C 1
ATOM 2812 O O . ASP A 1 341 ? -27.237 7.395 57.856 1.00 89.25 341 ASP A O 1
ATOM 2816 N N . LEU A 1 342 ? -29.301 7.502 58.735 1.00 89.88 342 LEU A N 1
ATOM 2817 C CA . LEU A 1 342 ? -29.980 7.747 57.456 1.00 89.88 342 LEU A CA 1
ATOM 2818 C C . LEU A 1 342 ? -29.544 9.063 56.799 1.00 89.88 342 LEU A C 1
ATOM 2820 O O . LEU A 1 342 ? -29.361 9.100 55.582 1.00 89.88 342 LEU A O 1
ATOM 2824 N N . ASP A 1 343 ? -29.338 10.128 57.575 1.00 92.50 343 ASP A N 1
ATOM 2825 C CA . ASP A 1 343 ? -28.834 11.402 57.051 1.00 92.50 343 ASP A CA 1
ATOM 2826 C C . ASP A 1 343 ? -27.401 11.251 56.501 1.00 92.50 343 ASP A C 1
ATOM 2828 O O . ASP A 1 343 ? -27.090 11.775 55.426 1.00 92.50 343 ASP A O 1
ATOM 2832 N N . THR A 1 344 ? -26.538 10.465 57.163 1.00 93.75 344 THR A N 1
ATOM 2833 C CA . THR A 1 344 ? -25.192 10.173 56.633 1.00 93.75 344 THR A CA 1
ATOM 2834 C C . THR A 1 344 ? -25.228 9.324 55.363 1.00 93.75 344 THR A C 1
ATOM 2836 O O . THR A 1 344 ? -24.475 9.586 54.422 1.00 93.75 344 THR A O 1
ATOM 2839 N N . GLU A 1 345 ? -26.116 8.331 55.293 1.00 92.69 345 GLU A N 1
ATOM 2840 C CA . GLU A 1 345 ? -26.285 7.489 54.108 1.00 92.69 345 GLU A CA 1
ATOM 2841 C C . GLU A 1 345 ? -26.832 8.295 52.926 1.00 92.69 345 GLU A C 1
ATOM 2843 O O . GLU A 1 345 ? -26.324 8.186 51.806 1.00 92.69 345 GLU A O 1
ATOM 2848 N N . LYS A 1 346 ? -27.788 9.191 53.190 1.00 91.88 346 LYS A N 1
ATOM 2849 C CA . LYS A 1 346 ? -28.305 10.149 52.211 1.00 91.88 346 LYS A CA 1
ATOM 2850 C C . LYS A 1 346 ? -27.196 11.046 51.660 1.00 91.88 346 LYS A C 1
ATOM 2852 O O . LYS A 1 346 ? -27.109 11.196 50.443 1.00 91.88 346 LYS A O 1
ATOM 2857 N N . SER A 1 347 ? -26.333 11.598 52.519 1.00 93.56 347 SER A N 1
ATOM 2858 C CA . SER A 1 347 ? -25.188 12.412 52.077 1.00 93.56 347 SER A CA 1
ATOM 2859 C C . SER A 1 347 ? -24.241 11.607 51.185 1.00 93.56 347 SER A C 1
ATOM 2861 O O . SER A 1 347 ? -23.928 12.032 50.078 1.00 93.56 347 SER A O 1
ATOM 2863 N N . ARG A 1 348 ? -23.867 10.388 51.600 1.00 94.19 348 ARG A N 1
ATOM 2864 C CA . ARG A 1 348 ? -23.006 9.501 50.795 1.00 94.19 348 ARG A CA 1
ATOM 2865 C C . ARG A 1 348 ? -23.623 9.152 49.442 1.00 94.19 348 ARG A C 1
ATOM 2867 O O . ARG A 1 348 ? -22.903 9.017 48.454 1.00 94.19 348 ARG A O 1
ATOM 2874 N N . SER A 1 349 ? -24.940 8.959 49.390 1.00 89.75 349 SER A N 1
ATOM 2875 C CA . SER A 1 349 ? -25.645 8.704 48.133 1.00 89.75 349 SER A CA 1
ATOM 2876 C C . SER A 1 349 ? -25.633 9.927 47.214 1.00 89.75 349 SER A C 1
ATOM 2878 O O . SER A 1 349 ? -25.492 9.760 46.004 1.00 89.75 349 SER A O 1
ATOM 2880 N N . ALA A 1 350 ? -25.753 11.138 47.765 1.00 93.75 350 ALA A N 1
ATOM 2881 C CA . ALA A 1 350 ? -25.671 12.377 46.996 1.00 93.75 350 ALA A CA 1
ATOM 2882 C C . ALA A 1 350 ? -24.272 12.579 46.389 1.00 93.75 350 ALA A C 1
ATOM 2884 O O . ALA A 1 350 ? -24.166 12.869 45.199 1.00 93.75 350 ALA A O 1
ATOM 2885 N N . ASP A 1 351 ? -23.210 12.319 47.157 1.00 94.19 351 ASP A N 1
ATOM 2886 C CA . ASP A 1 351 ? -21.826 12.428 46.672 1.00 94.19 351 ASP A CA 1
ATOM 2887 C C . ASP A 1 351 ? -21.546 11.447 45.523 1.00 94.19 351 ASP A C 1
ATOM 2889 O O . ASP A 1 351 ? -20.963 11.807 44.499 1.00 94.19 351 ASP A O 1
ATOM 2893 N N . LYS A 1 352 ? -22.021 10.199 45.650 1.00 94.19 352 LYS A N 1
ATOM 2894 C CA . LYS A 1 352 ? -21.916 9.196 44.576 1.00 94.19 352 LYS A CA 1
ATOM 2895 C C . LYS A 1 352 ? -22.659 9.624 43.314 1.00 94.19 352 LYS A C 1
ATOM 2897 O O . LYS A 1 352 ? -22.167 9.383 42.213 1.00 94.19 352 LYS A O 1
ATOM 2902 N N . PHE A 1 353 ? -23.831 10.238 43.466 1.00 93.00 353 PHE A N 1
ATOM 2903 C CA . PHE A 1 353 ? -24.610 10.733 42.337 1.00 93.00 353 PHE A CA 1
ATOM 2904 C C . PHE A 1 353 ? -23.887 11.879 41.618 1.00 93.00 353 PHE A C 1
ATOM 2906 O O . PHE A 1 353 ? -23.767 11.843 40.396 1.00 93.00 353 PHE A O 1
ATOM 2913 N N . ALA A 1 354 ? -23.330 12.838 42.365 1.00 93.75 354 ALA A N 1
ATOM 2914 C CA . ALA A 1 354 ? -22.543 13.933 41.799 1.00 93.75 354 ALA A CA 1
ATOM 2915 C C . ALA A 1 354 ? -21.317 13.418 41.022 1.00 93.75 354 ALA A C 1
ATOM 2917 O O . ALA A 1 354 ? -21.099 13.815 39.879 1.00 93.75 354 ALA A O 1
ATOM 2918 N N . ALA A 1 355 ? -20.578 12.457 41.586 1.00 94.00 355 ALA A N 1
ATOM 2919 C CA . ALA A 1 355 ? -19.433 11.842 40.913 1.00 94.00 355 ALA A CA 1
ATOM 2920 C C . ALA A 1 355 ? -19.829 11.080 39.632 1.00 94.00 355 ALA A C 1
ATOM 2922 O O . ALA A 1 355 ? -19.093 11.086 38.645 1.00 94.00 355 ALA A O 1
ATOM 2923 N N . ALA A 1 356 ? -20.989 10.415 39.623 1.00 92.44 356 ALA A N 1
ATOM 2924 C CA . ALA A 1 356 ? -21.504 9.760 38.421 1.00 92.44 356 ALA A CA 1
ATOM 2925 C C . ALA A 1 356 ? -21.886 10.781 37.337 1.00 92.44 356 ALA A C 1
ATOM 2927 O O . ALA A 1 356 ? -21.603 10.565 36.160 1.00 92.44 356 ALA A O 1
ATOM 2928 N N . GLN A 1 357 ? -22.482 11.906 37.732 1.00 93.75 357 GLN A N 1
ATOM 2929 C CA . GLN A 1 357 ? -22.860 12.977 36.816 1.00 93.75 357 GLN A CA 1
ATOM 2930 C C . GLN A 1 357 ? -21.633 13.643 36.173 1.00 93.75 357 GLN A C 1
ATOM 2932 O O . GLN A 1 357 ? -21.632 13.872 34.964 1.00 93.75 357 GLN A O 1
ATOM 2937 N N . GLU A 1 358 ? -20.568 13.875 36.943 1.00 94.31 358 GLU A N 1
ATOM 2938 C CA . GLU A 1 358 ? -19.294 14.393 36.430 1.00 94.31 358 GLU A CA 1
ATOM 2939 C C . GLU A 1 358 ? -18.657 13.431 35.412 1.00 94.31 358 GLU A C 1
ATOM 2941 O O . GLU A 1 358 ? -18.244 13.851 34.332 1.00 94.31 358 GLU A O 1
ATOM 2946 N N . ARG A 1 359 ? -18.662 12.119 35.691 1.00 94.06 359 ARG A N 1
ATOM 2947 C CA . ARG A 1 359 ? -18.171 11.102 34.740 1.00 94.06 359 ARG A CA 1
ATOM 2948 C C . ARG A 1 359 ? -18.935 11.118 33.420 1.00 94.06 359 ARG A C 1
ATOM 2950 O O . ARG A 1 359 ? -18.309 11.097 32.365 1.00 94.06 359 ARG A O 1
ATOM 2957 N N . ILE A 1 360 ? -20.266 11.198 33.473 1.00 93.38 360 ILE A N 1
ATOM 2958 C CA . ILE A 1 360 ? -21.109 11.283 32.270 1.00 93.38 360 ILE A CA 1
ATOM 2959 C C . ILE A 1 360 ? -20.775 12.542 31.462 1.00 93.38 360 ILE A C 1
ATOM 2961 O O . ILE A 1 360 ? -20.754 12.506 30.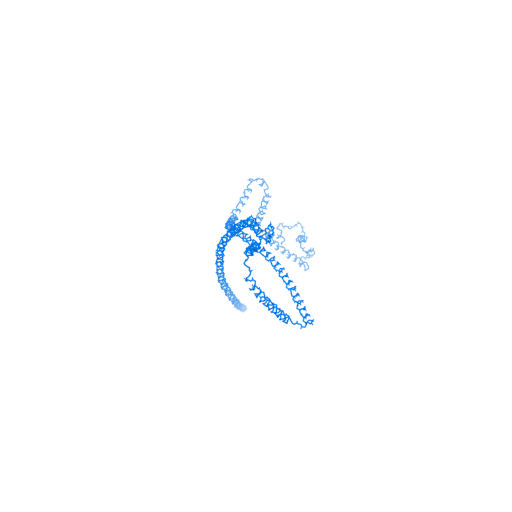232 1.00 93.38 360 ILE A O 1
ATOM 2965 N N . GLN A 1 361 ? -20.509 13.664 32.132 1.00 94.56 361 GLN A N 1
ATOM 2966 C CA . GLN A 1 361 ? -20.136 14.900 31.452 1.00 94.56 361 GLN A CA 1
ATOM 2967 C C . GLN A 1 361 ? -18.792 14.765 30.723 1.00 94.56 361 GLN A C 1
ATOM 2969 O O . GLN A 1 361 ? -18.717 15.093 29.539 1.00 94.56 361 GLN A O 1
ATOM 2974 N N . ILE A 1 362 ? -17.778 14.192 31.378 1.00 94.06 362 ILE A N 1
ATOM 2975 C CA . ILE A 1 362 ? -16.465 13.927 30.768 1.00 94.06 362 ILE A CA 1
ATOM 2976 C C . ILE A 1 362 ? -16.596 12.977 29.567 1.00 94.06 362 ILE A C 1
ATOM 2978 O O . ILE A 1 362 ? -16.037 13.241 28.502 1.00 94.06 362 ILE A O 1
ATOM 2982 N N . GLU A 1 363 ? -17.362 11.889 29.696 1.00 92.25 363 GLU A N 1
ATOM 2983 C CA . GLU A 1 363 ? -17.590 10.947 28.590 1.00 92.25 363 GLU A CA 1
ATOM 2984 C C . GLU A 1 363 ? -18.270 11.616 27.388 1.00 92.25 363 GLU A C 1
ATOM 2986 O O . GLU A 1 363 ? -17.877 11.380 26.243 1.00 92.25 363 GLU A O 1
ATOM 2991 N N . ASN A 1 364 ? -19.244 12.498 27.626 1.00 93.19 364 ASN A N 1
ATOM 2992 C CA . ASN A 1 364 ? -19.906 13.251 26.561 1.00 93.19 364 ASN A CA 1
ATOM 2993 C C . ASN A 1 364 ? -18.954 14.220 25.842 1.00 93.19 364 ASN A C 1
ATOM 2995 O O . ASN A 1 364 ? -19.014 14.343 24.615 1.00 93.19 364 ASN A O 1
ATOM 2999 N N . GLU A 1 365 ? -18.067 14.892 26.576 1.00 93.62 365 GLU A N 1
ATOM 3000 C CA . GLU A 1 365 ? -17.043 15.765 25.992 1.00 93.62 365 GLU A CA 1
ATOM 3001 C C . GLU A 1 365 ? -16.055 14.965 25.133 1.00 93.62 365 GLU A C 1
ATOM 3003 O O . GLU A 1 365 ? -15.802 15.334 23.981 1.00 93.62 365 GLU A O 1
ATOM 3008 N N . MET A 1 366 ? -15.586 13.812 25.626 1.00 93.44 366 MET A N 1
ATOM 3009 C CA . MET A 1 366 ? -14.732 12.909 24.848 1.00 93.44 366 MET A CA 1
ATOM 3010 C C . MET A 1 366 ? -15.427 12.400 23.581 1.00 93.44 366 MET A C 1
ATOM 3012 O O . MET A 1 366 ? -14.816 12.363 22.512 1.00 93.44 366 MET A O 1
ATOM 3016 N N . LEU A 1 367 ? -16.715 12.055 23.663 1.00 91.44 367 LEU A N 1
ATOM 3017 C CA . LEU A 1 367 ? -17.502 11.624 22.508 1.00 91.44 367 LEU A CA 1
ATOM 3018 C C . LEU A 1 367 ? -17.653 12.744 21.464 1.00 91.44 367 LEU A C 1
ATOM 3020 O O . LEU A 1 367 ? -17.612 12.485 20.259 1.00 91.44 367 LEU A O 1
ATOM 3024 N N . CYS A 1 368 ? -17.808 13.994 21.903 1.00 93.06 368 CYS A N 1
ATOM 3025 C CA . CYS A 1 368 ? -17.866 15.151 21.011 1.00 93.06 368 CYS A CA 1
ATOM 3026 C C . CYS A 1 368 ? -16.536 15.359 20.267 1.00 93.06 368 CYS A C 1
ATOM 3028 O O . CYS A 1 368 ? -16.528 15.524 19.044 1.00 93.06 368 CYS A O 1
ATOM 3030 N N . GLU A 1 369 ? -15.406 15.286 20.974 1.00 91.56 369 GLU A N 1
ATOM 3031 C CA . GLU A 1 369 ? -14.076 15.391 20.361 1.00 91.56 369 GLU A CA 1
ATOM 3032 C C . GLU A 1 369 ? -13.770 14.217 19.419 1.00 91.56 369 GLU A C 1
ATOM 3034 O O . GLU A 1 369 ? -13.252 14.430 18.317 1.00 91.56 369 GLU A O 1
ATOM 3039 N N . ALA A 1 370 ? -14.178 12.995 19.777 1.00 87.56 370 ALA A N 1
ATOM 3040 C CA . ALA A 1 370 ? -14.065 11.827 18.907 1.00 87.56 370 ALA A CA 1
ATOM 3041 C C . ALA A 1 370 ? -14.832 12.026 17.587 1.00 87.56 370 ALA A C 1
ATOM 3043 O O . ALA A 1 370 ? -14.262 11.833 16.512 1.00 87.56 370 ALA A O 1
ATOM 3044 N N . LYS A 1 371 ? -16.077 12.523 17.645 1.00 89.50 371 LYS A N 1
ATOM 3045 C CA . LYS A 1 371 ? -16.874 12.853 16.447 1.00 89.50 371 LYS A CA 1
ATOM 3046 C C . LYS A 1 371 ? -16.221 13.934 15.583 1.00 89.50 371 LYS A C 1
ATOM 3048 O O . LYS A 1 371 ? -16.229 13.838 14.355 1.00 89.50 371 LYS A O 1
ATOM 3053 N N . LYS A 1 372 ? -15.627 14.969 16.190 1.00 90.00 372 LYS A N 1
ATOM 3054 C CA . LYS A 1 372 ? -14.892 16.008 15.441 1.00 90.00 372 LYS A CA 1
ATOM 3055 C C . LYS A 1 372 ? -13.647 15.447 14.755 1.00 90.00 372 LYS A C 1
ATOM 3057 O O . LYS A 1 372 ? -13.321 15.883 13.649 1.00 90.00 372 LYS A O 1
ATOM 3062 N N . LYS A 1 373 ? -12.929 14.526 15.404 1.00 88.44 373 LYS A N 1
ATOM 3063 C CA . LYS A 1 373 ? -11.764 13.845 14.823 1.00 88.44 373 LYS A CA 1
ATOM 3064 C C . LYS A 1 373 ? -12.178 12.967 13.642 1.00 88.44 373 LYS A C 1
ATOM 3066 O O . LYS A 1 373 ? -11.662 13.172 12.552 1.00 88.44 373 LYS A O 1
ATOM 3071 N N . GLU A 1 374 ? -13.194 12.125 13.811 1.00 86.94 374 GLU A N 1
ATOM 3072 C CA . GLU A 1 374 ? -13.741 11.294 12.731 1.00 86.94 374 GLU A CA 1
ATOM 3073 C C . GLU A 1 374 ? -14.189 12.137 11.524 1.00 86.94 374 GLU A C 1
ATOM 3075 O O . GLU A 1 374 ? -13.872 11.820 10.378 1.00 86.94 374 GLU A O 1
ATOM 3080 N N . GLY A 1 375 ? -14.854 13.271 11.766 1.00 86.75 375 GLY A N 1
ATOM 3081 C CA . GLY A 1 375 ? -15.252 14.196 10.704 1.00 86.75 375 GLY A CA 1
ATOM 3082 C C . GLY A 1 375 ? -14.086 14.910 10.002 1.00 86.75 375 GLY A C 1
ATOM 3083 O O . GLY A 1 375 ? -14.266 15.423 8.895 1.00 86.75 375 GLY A O 1
ATOM 3084 N N . ARG A 1 376 ? -12.899 14.998 10.618 1.00 86.69 376 ARG A N 1
ATOM 3085 C CA . ARG A 1 376 ? -11.666 15.458 9.951 1.00 86.69 376 ARG A CA 1
ATOM 3086 C C . ARG A 1 376 ? -11.068 14.330 9.116 1.00 86.69 376 ARG A C 1
ATOM 3088 O O . ARG A 1 376 ? -10.835 14.542 7.932 1.00 86.69 376 ARG A O 1
ATOM 3095 N N . ASP A 1 377 ? -10.948 13.139 9.688 1.00 88.19 377 ASP A N 1
ATOM 3096 C CA . ASP A 1 377 ? -10.379 11.971 9.009 1.00 88.19 377 ASP A CA 1
ATOM 3097 C C . ASP A 1 377 ? -11.202 11.576 7.769 1.00 88.19 377 ASP A C 1
ATOM 3099 O O . ASP A 1 377 ? -10.644 11.254 6.724 1.00 88.19 377 ASP A O 1
ATOM 3103 N N . GLU A 1 378 ? -12.535 11.663 7.831 1.00 89.00 378 GLU A N 1
ATOM 3104 C CA . GLU A 1 378 ? -13.396 11.408 6.668 1.00 89.00 378 GLU A CA 1
ATOM 3105 C C . GLU A 1 378 ? -13.250 12.481 5.576 1.00 89.00 378 GLU A C 1
ATOM 3107 O O . GLU A 1 378 ? -13.397 12.176 4.392 1.00 89.00 378 GLU A O 1
ATOM 3112 N N . ARG A 1 379 ? -12.936 13.735 5.934 1.00 85.94 379 ARG A N 1
ATOM 3113 C CA . ARG A 1 379 ? -12.620 14.774 4.938 1.00 85.94 379 ARG A CA 1
ATOM 3114 C C . ARG A 1 379 ? -11.303 14.471 4.230 1.00 85.94 379 ARG A C 1
ATOM 3116 O O . ARG A 1 379 ? -11.270 14.564 3.007 1.00 85.94 379 ARG A O 1
ATOM 3123 N N . THR A 1 380 ? -10.279 14.042 4.966 1.00 85.81 380 THR A N 1
ATOM 3124 C CA . THR A 1 380 ? -8.999 13.605 4.389 1.00 85.81 380 THR A CA 1
ATOM 3125 C C . THR A 1 380 ? -9.195 12.410 3.459 1.00 85.81 380 THR A C 1
ATOM 3127 O O . THR A 1 380 ? -8.810 12.475 2.298 1.00 85.81 380 THR A O 1
ATOM 3130 N N . ARG A 1 381 ? -9.927 11.376 3.901 1.00 87.94 381 ARG A N 1
ATOM 3131 C CA . ARG A 1 381 ? -10.253 10.209 3.062 1.00 87.94 381 ARG A CA 1
ATOM 3132 C C . ARG A 1 381 ? -11.007 10.579 1.783 1.00 87.94 381 ARG A C 1
ATOM 3134 O O . ARG A 1 381 ? -10.833 9.924 0.759 1.00 87.94 381 ARG A O 1
ATOM 3141 N N . ARG A 1 382 ? -11.886 11.589 1.817 1.00 88.69 382 ARG A N 1
ATOM 3142 C CA . ARG A 1 382 ? -12.550 12.091 0.599 1.00 88.69 382 ARG A CA 1
ATOM 3143 C C . ARG A 1 382 ? -11.570 12.768 -0.346 1.00 88.69 382 ARG A C 1
ATOM 3145 O O . ARG A 1 382 ? -11.608 12.442 -1.525 1.00 88.69 382 ARG A O 1
ATOM 3152 N N . ALA A 1 383 ? -10.711 13.647 0.168 1.00 89.50 383 ALA A N 1
ATOM 3153 C CA . ALA A 1 383 ? -9.695 14.319 -0.637 1.00 89.50 383 ALA A CA 1
ATOM 3154 C C . ALA A 1 383 ? -8.770 13.301 -1.320 1.00 89.50 383 ALA A C 1
ATOM 3156 O O . ALA A 1 383 ? -8.634 13.336 -2.537 1.00 89.50 383 ALA A O 1
ATOM 3157 N N . GLU A 1 384 ? -8.271 12.311 -0.572 1.00 90.19 384 GLU A N 1
ATOM 3158 C CA . GLU A 1 384 ? -7.464 11.218 -1.127 1.00 90.19 384 GLU A CA 1
ATOM 3159 C C . GLU A 1 384 ? -8.228 10.458 -2.222 1.00 90.19 384 GLU A C 1
ATOM 3161 O O . GLU A 1 384 ? -7.699 10.224 -3.304 1.00 90.19 384 GLU A O 1
ATOM 3166 N N . ARG A 1 385 ? -9.501 10.093 -1.996 1.00 89.69 385 ARG A N 1
ATOM 3167 C CA . ARG A 1 385 ? -10.316 9.416 -3.026 1.00 89.69 385 ARG A CA 1
ATOM 3168 C C . ARG A 1 385 ? -10.472 10.249 -4.298 1.00 89.69 385 ARG A C 1
ATOM 3170 O O . ARG A 1 385 ? -10.510 9.672 -5.384 1.00 89.69 385 ARG A O 1
ATOM 3177 N N . ASP A 1 386 ? -10.613 11.562 -4.175 1.00 91.25 386 ASP A N 1
ATOM 3178 C CA . ASP A 1 386 ? -10.761 12.452 -5.323 1.00 91.25 386 ASP A CA 1
ATOM 3179 C C . ASP A 1 386 ? -9.422 12.657 -6.055 1.00 91.25 386 ASP A C 1
ATOM 3181 O O . ASP A 1 386 ? -9.405 12.639 -7.286 1.00 91.25 386 ASP A O 1
ATOM 3185 N N . GLU A 1 387 ? -8.296 12.708 -5.336 1.00 92.25 387 GLU A N 1
ATOM 3186 C CA . GLU A 1 387 ? -6.944 12.671 -5.915 1.00 92.25 387 GLU A CA 1
ATOM 3187 C C . GLU A 1 387 ? -6.690 11.366 -6.680 1.00 92.25 387 GLU A C 1
ATOM 3189 O O . GLU A 1 387 ? -6.280 11.399 -7.840 1.00 92.25 387 GLU A O 1
ATOM 3194 N N . TRP A 1 388 ? -7.026 10.212 -6.093 1.00 89.94 388 TRP A N 1
ATOM 3195 C CA . TRP A 1 388 ? -6.922 8.912 -6.764 1.00 89.94 388 TRP A CA 1
ATOM 3196 C C . TRP A 1 388 ? -7.770 8.847 -8.038 1.00 89.94 388 TRP A C 1
ATOM 3198 O O . TRP A 1 388 ? -7.334 8.293 -9.050 1.00 89.94 388 TRP A O 1
ATOM 3208 N N . LYS A 1 389 ? -8.980 9.423 -8.023 1.00 92.44 389 LYS A N 1
ATOM 3209 C CA . LYS A 1 389 ? -9.821 9.522 -9.226 1.00 92.44 389 LYS A CA 1
ATOM 3210 C C . LYS A 1 389 ? -9.190 10.418 -10.288 1.00 92.44 389 LYS A C 1
ATOM 3212 O O . LYS A 1 389 ? -9.199 10.036 -11.456 1.00 92.44 389 LYS A O 1
ATOM 3217 N N . ALA A 1 390 ? -8.646 11.571 -9.904 1.00 93.25 390 ALA A N 1
ATOM 3218 C CA . ALA A 1 390 ? -7.982 12.485 -10.829 1.00 93.25 390 ALA A CA 1
ATOM 3219 C C . ALA A 1 390 ? -6.737 11.837 -11.460 1.00 93.25 390 ALA A C 1
ATOM 3221 O O . ALA A 1 390 ? -6.590 11.852 -12.682 1.00 93.25 390 ALA A O 1
ATOM 3222 N N . ALA A 1 391 ? -5.903 11.180 -10.649 1.00 91.94 391 ALA A N 1
ATOM 3223 C CA . ALA A 1 391 ? -4.736 10.437 -11.116 1.00 91.94 391 ALA A CA 1
ATOM 3224 C C . ALA A 1 391 ? -5.130 9.314 -12.088 1.00 91.94 391 ALA A C 1
ATOM 3226 O O . ALA A 1 391 ? -4.515 9.154 -13.141 1.00 91.94 391 ALA A O 1
ATOM 3227 N N . ARG A 1 392 ? -6.206 8.573 -11.787 1.00 90.25 392 ARG A N 1
ATOM 3228 C CA . ARG A 1 392 ? -6.732 7.535 -12.684 1.00 90.25 392 ARG A CA 1
ATOM 3229 C C . ARG A 1 392 ? -7.195 8.105 -14.025 1.00 90.25 392 ARG A C 1
ATOM 3231 O O . ARG A 1 392 ? -6.849 7.541 -15.055 1.00 90.25 392 ARG A O 1
ATOM 3238 N N . GLN A 1 393 ? -7.925 9.220 -14.020 1.00 91.25 393 GLN A N 1
ATOM 3239 C CA . GLN A 1 393 ? -8.354 9.888 -15.254 1.00 91.25 393 GLN A CA 1
ATOM 3240 C C . GLN A 1 393 ? -7.169 10.392 -16.085 1.00 91.25 393 GLN A C 1
ATOM 3242 O O . GLN A 1 393 ? -7.211 10.342 -17.310 1.00 91.25 393 GLN A O 1
ATOM 3247 N N . GLN A 1 394 ? -6.106 10.877 -15.441 1.00 91.00 394 GLN A N 1
ATOM 3248 C CA . GLN A 1 394 ? -4.895 11.299 -16.142 1.00 91.00 394 GLN A CA 1
ATOM 3249 C C . GLN A 1 394 ? -4.179 10.113 -16.798 1.00 91.00 394 GLN A C 1
ATOM 3251 O O . GLN A 1 394 ? -3.734 10.224 -17.938 1.00 91.00 394 GLN A O 1
ATOM 3256 N N . GLN A 1 395 ? -4.104 8.973 -16.107 1.00 86.69 395 GLN A N 1
ATOM 3257 C CA . GLN A 1 395 ? -3.533 7.750 -16.673 1.00 86.69 395 GLN A CA 1
ATOM 3258 C C . GLN A 1 395 ? -4.363 7.213 -17.843 1.00 86.69 395 GLN A C 1
ATOM 3260 O O . GLN A 1 395 ? -3.793 6.801 -18.845 1.00 86.69 395 GLN A O 1
ATOM 3265 N N . GLU A 1 396 ? -5.692 7.262 -17.748 1.00 90.69 396 GLU A N 1
ATOM 3266 C CA . GLU A 1 396 ? -6.592 6.854 -18.833 1.00 90.69 396 GLU A CA 1
ATOM 3267 C C . GLU A 1 396 ? -6.402 7.730 -20.081 1.00 90.69 396 GLU A C 1
ATOM 3269 O O . GLU A 1 396 ? -6.191 7.204 -21.167 1.00 90.69 396 GLU A O 1
ATOM 3274 N N . LYS A 1 397 ? -6.315 9.058 -19.919 1.00 93.31 397 LYS A N 1
ATOM 3275 C CA . LYS A 1 397 ? -5.987 9.969 -21.031 1.00 93.31 397 LYS A CA 1
ATOM 3276 C C . LYS A 1 397 ? -4.636 9.659 -21.672 1.00 93.31 397 LYS A C 1
ATOM 3278 O O . LYS A 1 397 ? -4.529 9.645 -22.891 1.00 93.31 397 LYS A O 1
ATOM 3283 N N . ARG A 1 398 ? -3.609 9.392 -20.858 1.00 92.19 398 ARG A N 1
ATOM 3284 C CA . ARG A 1 398 ? -2.277 9.029 -21.361 1.00 92.19 398 ARG A CA 1
ATOM 3285 C C . ARG A 1 398 ? -2.303 7.699 -22.116 1.00 92.19 398 ARG A C 1
ATOM 3287 O O . ARG A 1 398 ? -1.594 7.543 -23.104 1.00 92.19 398 ARG A O 1
ATOM 3294 N N . TYR A 1 399 ? -3.105 6.743 -21.654 1.00 91.88 399 TYR A N 1
ATOM 3295 C CA . TYR A 1 399 ? -3.306 5.476 -22.349 1.00 91.88 399 TYR A CA 1
ATOM 3296 C C . TYR A 1 399 ? -3.961 5.698 -23.719 1.00 91.88 399 TYR A C 1
ATOM 3298 O O . TYR A 1 399 ? -3.454 5.190 -24.716 1.00 91.88 399 TYR A O 1
ATOM 3306 N N . ASP A 1 400 ? -5.005 6.528 -23.789 1.00 92.94 400 ASP A N 1
ATOM 3307 C CA . ASP A 1 400 ? -5.663 6.884 -25.051 1.00 92.94 400 ASP A CA 1
ATOM 3308 C C . ASP A 1 400 ? -4.710 7.610 -26.021 1.00 92.94 400 ASP A C 1
ATOM 3310 O O . ASP A 1 400 ? -4.710 7.341 -27.222 1.00 92.94 400 ASP A O 1
ATOM 3314 N N . GLU A 1 401 ? -3.863 8.514 -25.520 1.00 92.50 401 GLU A N 1
ATOM 3315 C CA . GLU A 1 401 ? -2.819 9.185 -26.311 1.00 92.50 401 GLU A CA 1
ATOM 3316 C C . GLU A 1 401 ? -1.818 8.179 -26.897 1.00 92.50 401 GLU A C 1
ATOM 3318 O O . GLU A 1 401 ? -1.551 8.207 -28.100 1.00 92.50 401 GLU A O 1
ATOM 3323 N N . LEU A 1 402 ? -1.321 7.244 -26.082 1.00 90.94 402 LEU A N 1
ATOM 3324 C CA . LEU A 1 402 ? -0.389 6.206 -26.528 1.00 90.94 402 LEU A CA 1
ATOM 3325 C C . LEU A 1 402 ? -1.024 5.232 -27.529 1.00 90.94 402 LEU A C 1
ATOM 3327 O O . LEU A 1 402 ? -0.363 4.808 -28.478 1.00 90.94 402 LEU A O 1
ATOM 3331 N N . GLU A 1 403 ? -2.296 4.872 -27.350 1.00 91.62 403 GLU A N 1
ATOM 3332 C CA . GLU A 1 403 ? -3.011 4.014 -28.301 1.00 91.62 403 GLU A CA 1
ATOM 3333 C C . GLU A 1 403 ? -3.190 4.737 -29.651 1.00 91.62 403 GLU A C 1
ATOM 3335 O O . GLU A 1 403 ? -2.945 4.145 -30.704 1.00 91.62 403 GLU A O 1
ATOM 3340 N N . ASN A 1 404 ? -3.491 6.041 -29.636 1.00 92.75 404 ASN A N 1
ATOM 3341 C CA . ASN A 1 404 ? -3.531 6.865 -30.849 1.00 92.75 404 ASN A CA 1
ATOM 3342 C C . ASN A 1 404 ? -2.157 6.952 -31.538 1.00 92.75 404 ASN A C 1
ATOM 3344 O O . ASN A 1 404 ? -2.063 6.799 -32.759 1.00 92.75 404 ASN A O 1
ATOM 3348 N N . GLU A 1 405 ? -1.075 7.171 -30.784 1.00 92.00 405 GLU A N 1
ATOM 3349 C CA . GLU A 1 405 ? 0.290 7.185 -31.330 1.00 92.00 405 GLU A CA 1
ATOM 3350 C C . GLU A 1 405 ? 0.658 5.843 -31.970 1.00 92.00 405 GLU A C 1
ATOM 3352 O O . GLU A 1 405 ? 1.185 5.802 -33.087 1.00 92.00 405 GLU A O 1
ATOM 3357 N N . LYS A 1 406 ? 0.318 4.735 -31.306 1.00 90.44 406 LYS A N 1
ATOM 3358 C CA . LYS A 1 406 ? 0.502 3.380 -31.829 1.00 90.44 406 LYS A CA 1
ATOM 3359 C C . LYS A 1 406 ? -0.265 3.166 -33.134 1.00 90.44 406 LYS A C 1
ATOM 3361 O O . LYS A 1 406 ? 0.306 2.611 -34.074 1.00 90.44 406 LYS A O 1
ATOM 3366 N N . GLU A 1 407 ? -1.515 3.617 -33.241 1.00 90.81 407 GLU A N 1
ATOM 3367 C CA . GLU A 1 407 ? -2.271 3.545 -34.499 1.00 90.81 407 GLU A CA 1
ATOM 3368 C C . GLU A 1 407 ? -1.608 4.348 -35.627 1.00 90.81 407 GLU A C 1
ATOM 3370 O O . GLU A 1 407 ? -1.543 3.885 -36.770 1.00 90.81 407 GLU A O 1
ATOM 3375 N N . VAL A 1 408 ? -1.097 5.545 -35.325 1.00 91.19 408 VAL A N 1
ATOM 3376 C CA . VAL A 1 408 ? -0.385 6.379 -36.304 1.00 91.19 408 VAL A CA 1
ATOM 3377 C C . VAL A 1 408 ? 0.898 5.694 -36.772 1.00 91.19 408 VAL A C 1
ATOM 3379 O O . VAL A 1 408 ? 1.174 5.669 -37.974 1.00 91.19 408 VAL A O 1
ATOM 3382 N N . LEU A 1 409 ? 1.670 5.109 -35.855 1.00 87.19 409 LEU A N 1
ATOM 3383 C CA . LEU A 1 409 ? 2.889 4.371 -36.188 1.00 87.19 409 LEU A CA 1
ATOM 3384 C C . LEU A 1 409 ? 2.592 3.114 -37.010 1.00 87.19 409 LEU A C 1
ATOM 3386 O O . LEU A 1 409 ? 3.276 2.865 -37.998 1.00 87.19 409 LEU A O 1
ATOM 3390 N N . MET A 1 410 ? 1.534 2.372 -36.676 1.00 86.81 410 MET A N 1
ATOM 3391 C CA . MET A 1 410 ? 1.066 1.230 -37.469 1.00 86.81 410 MET A CA 1
ATOM 3392 C C . MET A 1 410 ? 0.699 1.638 -38.901 1.00 86.81 410 MET A C 1
ATOM 3394 O O . MET A 1 410 ? 1.079 0.957 -39.853 1.00 86.81 410 MET A O 1
ATOM 3398 N N . LYS A 1 411 ? 0.002 2.771 -39.074 1.00 87.62 411 LYS A N 1
ATOM 3399 C CA . LYS A 1 411 ? -0.321 3.311 -40.406 1.00 87.62 411 LYS A CA 1
ATOM 3400 C C . LYS A 1 411 ? 0.937 3.686 -41.188 1.00 87.62 411 LYS A C 1
ATOM 3402 O O . LYS A 1 411 ? 1.009 3.367 -42.371 1.00 87.62 411 LYS A O 1
ATOM 3407 N N . LYS A 1 412 ? 1.927 4.317 -40.543 1.00 84.12 412 LYS A N 1
ATOM 3408 C CA . LYS A 1 412 ? 3.222 4.638 -41.170 1.00 84.12 412 LYS A CA 1
ATOM 3409 C C . LYS A 1 412 ? 3.968 3.379 -41.604 1.00 84.12 412 LYS A C 1
ATOM 3411 O O . LYS A 1 412 ? 4.357 3.294 -42.757 1.00 84.12 412 LYS A O 1
ATOM 3416 N N . LEU A 1 413 ? 4.064 2.379 -40.728 1.00 80.44 413 LEU A N 1
ATOM 3417 C CA . LEU A 1 413 ? 4.721 1.108 -41.037 1.00 80.44 413 LEU A CA 1
ATOM 3418 C C . LEU A 1 413 ? 4.061 0.392 -42.223 1.00 80.44 413 LEU A C 1
ATOM 3420 O O . LEU A 1 413 ? 4.746 -0.173 -43.071 1.00 80.44 413 LEU A O 1
ATOM 3424 N N . HIS A 1 414 ? 2.729 0.422 -42.302 1.00 80.69 414 HIS A N 1
ATOM 3425 C CA . HIS A 1 414 ? 2.013 -0.157 -43.435 1.00 80.69 414 HIS A CA 1
ATOM 3426 C C . HIS A 1 414 ? 2.286 0.601 -44.741 1.00 80.69 414 HIS A C 1
ATOM 3428 O O . HIS A 1 414 ? 2.434 -0.022 -45.791 1.00 80.69 414 HIS A O 1
ATOM 3434 N N . LEU A 1 415 ? 2.390 1.933 -44.671 1.00 80.31 415 LEU A N 1
ATOM 3435 C CA . LEU A 1 415 ? 2.754 2.770 -45.813 1.00 80.31 415 LEU A CA 1
ATOM 3436 C C . LEU A 1 415 ? 4.182 2.468 -46.290 1.00 80.31 415 LEU A C 1
ATOM 3438 O O . LEU A 1 415 ? 4.392 2.259 -47.480 1.00 80.31 415 LEU A O 1
ATOM 3442 N N . ASP A 1 416 ? 5.136 2.381 -45.362 1.00 76.88 416 ASP A N 1
ATOM 3443 C CA . ASP A 1 416 ? 6.537 2.073 -45.660 1.00 76.88 416 ASP A CA 1
ATOM 3444 C C . ASP A 1 416 ? 6.677 0.672 -46.272 1.00 76.88 416 ASP A C 1
ATOM 3446 O O . ASP A 1 416 ? 7.344 0.512 -47.290 1.00 76.88 416 ASP A O 1
ATOM 3450 N N . GLY A 1 417 ? 5.964 -0.330 -45.742 1.00 78.69 417 GLY A N 1
ATOM 3451 C CA . GLY A 1 417 ? 5.923 -1.671 -46.335 1.00 78.69 417 GLY A CA 1
ATOM 3452 C C . GLY A 1 417 ? 5.318 -1.696 -47.747 1.00 78.69 417 GLY A C 1
ATOM 3453 O O . GLY A 1 417 ? 5.791 -2.437 -48.609 1.00 78.69 417 GLY A O 1
ATOM 3454 N N . SER A 1 418 ? 4.311 -0.856 -48.018 1.00 80.56 418 SER A N 1
ATOM 3455 C CA . SER A 1 418 ? 3.756 -0.684 -49.368 1.00 80.56 418 SER A CA 1
ATOM 3456 C C . SER A 1 418 ? 4.776 -0.054 -50.320 1.00 80.56 418 SER A C 1
ATOM 3458 O O . SER A 1 418 ? 4.925 -0.516 -51.449 1.00 80.56 418 SER A O 1
ATOM 3460 N N . LEU A 1 419 ? 5.517 0.960 -49.863 1.00 74.88 419 LEU A N 1
ATOM 3461 C CA . LEU A 1 419 ? 6.577 1.602 -50.647 1.00 74.88 419 LEU A CA 1
ATOM 3462 C C . LEU A 1 419 ? 7.742 0.642 -50.924 1.00 74.88 419 LEU A C 1
ATOM 3464 O O . LEU A 1 419 ? 8.269 0.621 -52.034 1.00 74.88 419 LEU A O 1
ATOM 3468 N N . GLU A 1 420 ? 8.131 -0.191 -49.956 1.00 77.19 420 GLU A N 1
ATOM 3469 C CA . GLU A 1 420 ? 9.140 -1.237 -50.162 1.00 77.19 420 GLU A CA 1
ATOM 3470 C C . GLU A 1 420 ? 8.704 -2.252 -51.225 1.00 77.19 420 GLU A C 1
ATOM 3472 O O . GLU A 1 420 ? 9.517 -2.674 -52.055 1.00 77.19 420 GLU A O 1
ATOM 3477 N N . GLN A 1 421 ? 7.420 -2.621 -51.233 1.00 79.00 421 GLN A N 1
ATOM 3478 C CA . GLN A 1 421 ? 6.862 -3.513 -52.243 1.00 79.00 421 GLN A CA 1
ATOM 3479 C C . GLN A 1 421 ? 6.843 -2.857 -53.632 1.00 79.00 421 GLN A C 1
ATOM 3481 O O . GLN A 1 421 ? 7.293 -3.481 -54.592 1.00 79.00 421 GLN A O 1
ATOM 3486 N N . GLU A 1 422 ? 6.428 -1.592 -53.741 1.00 79.56 422 GLU A N 1
ATOM 3487 C CA . GLU A 1 422 ? 6.476 -0.831 -55.000 1.00 79.56 422 GLU A CA 1
ATOM 3488 C C . GLU A 1 422 ? 7.912 -0.695 -55.535 1.00 79.56 422 GLU A C 1
ATOM 3490 O O . GLU A 1 422 ? 8.164 -0.934 -56.716 1.00 79.56 422 GLU A O 1
ATOM 3495 N N . ILE A 1 423 ? 8.887 -0.393 -54.668 1.00 78.25 423 ILE A N 1
ATOM 3496 C CA . ILE A 1 423 ? 10.308 -0.324 -55.047 1.00 78.25 423 ILE A CA 1
ATOM 3497 C C . ILE A 1 423 ? 10.801 -1.676 -55.567 1.00 78.25 423 ILE A C 1
ATOM 3499 O O . ILE A 1 423 ? 11.580 -1.726 -56.523 1.00 78.25 423 ILE A O 1
ATOM 3503 N N . LYS A 1 424 ? 10.382 -2.780 -54.943 1.00 85.31 424 LYS A N 1
ATOM 3504 C CA . LYS A 1 424 ? 10.748 -4.127 -55.389 1.00 85.31 424 LYS A CA 1
ATOM 3505 C C . LYS A 1 424 ? 10.154 -4.440 -56.761 1.00 85.31 424 LYS A C 1
ATOM 3507 O O . LYS A 1 424 ? 10.878 -4.915 -57.631 1.00 85.31 424 LYS A O 1
ATOM 3512 N N . GLU A 1 425 ? 8.881 -4.121 -56.974 1.00 84.62 425 GLU A N 1
ATOM 3513 C CA . GLU A 1 425 ? 8.212 -4.311 -58.264 1.00 84.62 425 GLU A CA 1
ATOM 3514 C C . GLU A 1 425 ? 8.867 -3.483 -59.380 1.00 84.62 425 GLU A C 1
ATOM 3516 O O . GLU A 1 425 ? 9.084 -3.993 -60.481 1.00 84.62 425 GLU A O 1
ATOM 3521 N N . GLU A 1 426 ? 9.246 -2.232 -59.108 1.00 83.12 426 GLU A N 1
ATOM 3522 C CA . GLU A 1 426 ? 9.960 -1.394 -60.078 1.00 83.12 426 GLU A CA 1
ATOM 3523 C C . GLU A 1 426 ? 11.383 -1.899 -60.363 1.00 83.12 426 GLU A C 1
ATOM 3525 O O . GLU A 1 426 ? 11.814 -1.905 -61.518 1.00 83.12 426 GLU A O 1
ATOM 3530 N N . LYS A 1 427 ? 12.101 -2.414 -59.355 1.00 84.50 427 LYS A N 1
ATOM 3531 C CA . LYS A 1 427 ? 13.403 -3.073 -59.564 1.00 84.50 427 LYS A CA 1
ATOM 3532 C C . LYS A 1 427 ? 13.283 -4.326 -60.430 1.00 84.50 427 LYS A C 1
ATOM 3534 O O . LYS A 1 427 ? 14.103 -4.516 -61.327 1.00 84.50 427 LYS A O 1
ATOM 3539 N N . ASP A 1 428 ? 12.259 -5.146 -60.209 1.00 88.12 428 ASP A N 1
ATOM 3540 C CA . ASP A 1 428 ? 12.020 -6.353 -61.006 1.00 88.12 428 ASP A CA 1
ATOM 3541 C C . ASP A 1 428 ? 11.672 -6.002 -62.467 1.00 88.12 428 ASP A C 1
ATOM 3543 O O . ASP A 1 428 ? 12.165 -6.644 -63.402 1.00 88.12 428 ASP A O 1
ATOM 3547 N N . LYS A 1 429 ? 10.884 -4.938 -62.694 1.00 87.69 429 LYS A N 1
ATOM 3548 C CA . LYS A 1 429 ? 10.629 -4.400 -64.044 1.00 87.69 429 LYS A CA 1
ATOM 3549 C C . LYS A 1 429 ? 11.912 -3.895 -64.701 1.00 87.69 429 LYS A C 1
ATOM 3551 O O . LYS A 1 429 ? 12.153 -4.214 -65.866 1.00 87.69 429 LYS A O 1
ATOM 3556 N N . MET A 1 430 ? 12.740 -3.146 -63.971 1.00 81.44 430 MET A N 1
ATOM 3557 C CA . MET A 1 430 ? 14.015 -2.629 -64.474 1.00 81.44 430 MET A CA 1
ATOM 3558 C C . MET A 1 430 ? 14.958 -3.769 -64.880 1.00 81.44 430 MET A C 1
ATOM 3560 O O . MET A 1 430 ? 15.463 -3.764 -66.000 1.00 81.44 430 MET A O 1
ATOM 3564 N N . ALA A 1 431 ? 15.105 -4.795 -64.038 1.00 87.62 431 ALA A N 1
ATOM 3565 C CA . ALA A 1 431 ? 15.922 -5.972 -64.336 1.00 87.62 431 ALA A CA 1
ATOM 3566 C C . ALA A 1 431 ? 15.420 -6.737 -65.574 1.00 87.62 431 ALA A C 1
ATOM 3568 O O . ALA A 1 431 ? 16.212 -7.231 -66.380 1.00 87.62 431 ALA A O 1
ATOM 3569 N N . LYS A 1 432 ? 14.096 -6.818 -65.766 1.00 88.88 432 LYS A N 1
ATOM 3570 C CA . LYS A 1 432 ? 13.512 -7.428 -66.967 1.00 88.88 432 LYS A CA 1
ATOM 3571 C C . LYS A 1 432 ? 13.845 -6.630 -68.231 1.00 88.88 432 LYS A C 1
ATOM 3573 O O . LYS A 1 432 ? 14.216 -7.231 -69.236 1.00 88.88 432 LYS A O 1
ATOM 3578 N N . ILE A 1 433 ? 13.747 -5.301 -68.176 1.00 87.88 433 ILE A N 1
ATOM 3579 C CA . ILE A 1 433 ? 14.101 -4.419 -69.298 1.00 87.88 433 ILE A CA 1
ATOM 3580 C C . ILE A 1 433 ? 15.594 -4.528 -69.624 1.00 87.88 433 ILE A C 1
ATOM 3582 O O . ILE A 1 433 ? 15.946 -4.625 -70.799 1.00 87.88 433 ILE A O 1
ATOM 3586 N N . GLU A 1 434 ? 16.467 -4.549 -68.614 1.00 85.12 434 GLU A N 1
ATOM 3587 C CA . GLU A 1 434 ? 17.909 -4.746 -68.809 1.00 85.12 434 GLU A CA 1
ATOM 3588 C C . GLU A 1 434 ? 18.197 -6.073 -69.509 1.00 85.12 434 GLU A C 1
ATOM 3590 O O . GLU A 1 434 ? 18.896 -6.091 -70.522 1.00 85.12 434 GLU A O 1
ATOM 3595 N N . LYS A 1 435 ? 17.573 -7.165 -69.053 1.00 89.56 435 LYS A N 1
ATOM 3596 C CA . LYS A 1 435 ? 17.713 -8.479 -69.686 1.00 89.56 435 LYS A CA 1
ATOM 3597 C C . LYS A 1 435 ? 17.245 -8.474 -71.146 1.00 89.56 435 LYS A C 1
ATOM 3599 O O . LYS A 1 435 ? 17.956 -8.969 -72.017 1.00 89.56 435 LYS A O 1
ATOM 3604 N N . GLU A 1 436 ? 16.083 -7.888 -71.437 1.00 88.69 436 GLU A N 1
ATOM 3605 C CA . GLU A 1 436 ? 15.568 -7.768 -72.811 1.00 88.69 436 GLU A CA 1
ATOM 3606 C C . GLU A 1 436 ? 16.485 -6.906 -73.703 1.00 88.69 436 GLU A C 1
ATOM 3608 O O . GLU A 1 436 ? 16.666 -7.197 -74.891 1.00 88.69 436 GLU A O 1
ATOM 3613 N N . ALA A 1 437 ? 17.085 -5.847 -73.153 1.00 83.06 437 ALA A N 1
ATOM 3614 C CA . ALA A 1 437 ? 18.050 -5.009 -73.859 1.00 83.06 437 ALA A CA 1
ATOM 3615 C C . ALA A 1 437 ? 19.361 -5.760 -74.142 1.00 83.06 437 ALA A C 1
ATOM 3617 O O . ALA A 1 437 ? 19.941 -5.623 -75.225 1.00 83.06 437 ALA A O 1
ATOM 3618 N N . GLU A 1 438 ? 19.811 -6.585 -73.202 1.00 87.75 438 GLU A N 1
ATOM 3619 C CA . GLU A 1 438 ? 21.025 -7.386 -73.319 1.00 87.75 438 GLU A CA 1
ATOM 3620 C C . GLU A 1 438 ? 20.856 -8.518 -74.343 1.00 87.75 438 GLU A C 1
ATOM 3622 O O . GLU A 1 438 ? 21.709 -8.690 -75.217 1.00 87.75 438 GLU A O 1
ATOM 3627 N N . GLU A 1 439 ? 19.703 -9.193 -74.344 1.00 89.31 439 GLU A N 1
ATOM 3628 C CA . GLU A 1 439 ? 19.315 -10.176 -75.365 1.00 89.31 439 GLU A CA 1
ATOM 3629 C C . GLU A 1 439 ? 19.248 -9.543 -76.766 1.00 89.31 439 GLU A C 1
ATOM 3631 O O . GLU A 1 439 ? 19.832 -10.071 -77.719 1.00 89.31 439 GLU A O 1
ATOM 3636 N N . LYS A 1 440 ? 18.619 -8.365 -76.906 1.00 88.25 440 LYS A N 1
ATOM 3637 C CA . LYS A 1 440 ? 18.612 -7.615 -78.178 1.00 88.25 440 LYS A CA 1
ATOM 3638 C C . LYS A 1 440 ? 20.017 -7.214 -78.616 1.00 88.25 440 LYS A C 1
ATOM 3640 O O . LYS A 1 440 ? 20.332 -7.294 -79.803 1.00 88.25 440 LYS A O 1
ATOM 3645 N N . THR A 1 441 ? 20.870 -6.801 -77.683 1.00 86.25 441 THR A N 1
ATOM 3646 C CA . THR A 1 441 ? 22.259 -6.429 -77.977 1.00 86.25 441 THR A CA 1
ATOM 3647 C C . THR A 1 441 ? 23.060 -7.635 -78.460 1.00 86.25 441 THR A C 1
ATOM 3649 O O . THR A 1 441 ? 23.799 -7.527 -79.439 1.00 86.25 441 THR A O 1
ATOM 3652 N N . GLN A 1 442 ? 22.894 -8.799 -77.828 1.00 86.44 442 GLN A N 1
ATOM 3653 C CA . GLN A 1 442 ? 23.521 -10.045 -78.273 1.00 86.44 442 GLN A CA 1
ATOM 3654 C C . GLN A 1 442 ? 23.030 -10.465 -79.662 1.00 86.44 442 GLN A C 1
ATOM 3656 O O . GLN A 1 442 ? 23.855 -10.795 -80.514 1.00 86.44 442 GLN A O 1
ATOM 3661 N N . TYR A 1 443 ? 21.722 -10.379 -79.919 1.00 89.88 443 TYR A N 1
ATOM 3662 C CA . TYR A 1 443 ? 21.143 -10.660 -81.234 1.00 89.88 443 TYR A CA 1
ATOM 3663 C C . TYR A 1 443 ? 21.681 -9.719 -82.323 1.00 89.88 443 TYR A C 1
ATOM 3665 O O . TYR A 1 443 ? 22.069 -10.158 -83.402 1.00 89.88 443 TYR A O 1
ATOM 3673 N N . LEU A 1 444 ? 21.763 -8.415 -82.046 1.00 85.44 444 LEU A N 1
ATOM 3674 C CA . LEU A 1 444 ? 22.333 -7.455 -82.994 1.00 85.44 444 LEU A CA 1
ATOM 3675 C C . LEU A 1 444 ? 23.818 -7.733 -83.254 1.00 85.44 444 LEU A C 1
ATOM 3677 O O . LEU A 1 444 ? 24.257 -7.678 -84.401 1.00 85.44 444 LEU A O 1
ATOM 3681 N N . ARG A 1 445 ? 24.592 -8.081 -82.219 1.00 85.50 445 ARG A N 1
ATOM 3682 C CA . ARG A 1 445 ? 26.009 -8.450 -82.368 1.00 85.50 445 ARG A CA 1
ATOM 3683 C C . ARG A 1 445 ? 26.195 -9.702 -83.224 1.00 85.50 445 ARG A C 1
ATOM 3685 O O . ARG A 1 445 ? 27.104 -9.720 -84.052 1.00 85.50 445 ARG A O 1
ATOM 3692 N N . SER A 1 446 ? 25.364 -10.731 -83.048 1.00 85.94 446 SER A N 1
ATOM 3693 C CA . SER A 1 446 ? 25.446 -11.949 -83.863 1.00 85.94 446 SER A CA 1
ATOM 3694 C C . SER A 1 446 ? 25.029 -11.691 -85.312 1.00 85.94 446 SER A C 1
ATOM 3696 O O . SER A 1 446 ? 25.729 -12.124 -86.224 1.00 85.94 446 SER A O 1
ATOM 3698 N N . ALA A 1 447 ? 23.969 -10.909 -85.537 1.00 87.19 447 ALA A N 1
ATOM 3699 C CA . ALA A 1 447 ? 23.529 -10.522 -86.875 1.00 87.19 447 ALA A CA 1
ATOM 3700 C C . ALA A 1 447 ? 24.583 -9.682 -87.620 1.00 87.19 447 ALA A C 1
ATOM 3702 O O . ALA A 1 447 ? 24.835 -9.912 -88.803 1.00 87.19 447 ALA A O 1
ATOM 3703 N N . ILE A 1 448 ? 25.232 -8.730 -86.936 1.00 85.19 448 ILE A N 1
ATOM 3704 C CA . ILE A 1 448 ? 26.338 -7.948 -87.514 1.00 85.19 448 ILE A CA 1
ATOM 3705 C C . ILE A 1 448 ? 27.507 -8.869 -87.869 1.00 85.19 448 ILE A C 1
ATOM 3707 O O . ILE A 1 448 ? 28.028 -8.769 -88.975 1.00 85.19 448 ILE A O 1
ATOM 3711 N N . ARG A 1 449 ? 27.888 -9.791 -86.975 1.00 86.06 449 ARG A N 1
ATOM 3712 C CA . ARG A 1 449 ? 28.974 -10.747 -87.232 1.00 86.06 449 ARG A CA 1
ATOM 3713 C C . ARG A 1 449 ? 28.704 -11.600 -88.472 1.00 86.06 449 ARG A C 1
ATOM 3715 O O . ARG A 1 449 ? 29.570 -11.675 -89.331 1.00 86.06 449 ARG A O 1
ATOM 3722 N N . GLN A 1 450 ? 27.498 -12.152 -88.608 1.00 87.25 450 GLN A N 1
ATOM 3723 C CA . GLN A 1 450 ? 27.120 -12.934 -89.791 1.00 87.25 450 GLN A CA 1
ATOM 3724 C C . GLN A 1 450 ? 27.218 -12.120 -91.084 1.00 87.25 450 GLN A C 1
ATOM 3726 O O . GLN A 1 450 ? 27.668 -12.632 -92.105 1.00 87.25 450 GLN A O 1
ATOM 3731 N N . LYS A 1 451 ? 26.821 -10.840 -91.057 1.00 87.19 451 LYS A N 1
ATOM 3732 C CA . LYS A 1 451 ? 26.974 -9.967 -92.227 1.00 87.19 451 LYS A CA 1
ATOM 3733 C C . LYS A 1 451 ? 28.435 -9.674 -92.555 1.00 87.19 451 LYS A C 1
ATOM 3735 O O . LYS A 1 451 ? 28.768 -9.610 -93.731 1.00 87.19 451 LYS A O 1
ATOM 3740 N N . VAL A 1 452 ? 29.288 -9.497 -91.547 1.00 84.00 452 VAL A N 1
ATOM 3741 C CA . VAL A 1 452 ? 30.732 -9.309 -91.754 1.00 84.00 452 VAL A CA 1
ATOM 3742 C C . VAL A 1 452 ? 31.352 -10.565 -92.366 1.00 84.00 452 VAL A C 1
ATOM 3744 O O . VAL A 1 452 ? 32.036 -10.450 -93.373 1.00 84.00 452 VAL A O 1
ATOM 3747 N N . GLU A 1 453 ? 31.035 -11.750 -91.842 1.00 85.69 453 GLU A N 1
ATOM 3748 C CA . GLU A 1 453 ? 31.511 -13.033 -92.386 1.00 85.69 453 GLU A CA 1
ATOM 3749 C C . GLU A 1 453 ? 31.052 -13.246 -93.841 1.00 85.69 453 GLU A C 1
ATOM 3751 O O . GLU A 1 453 ? 31.833 -13.690 -94.679 1.00 85.69 453 GLU A O 1
ATOM 3756 N N . ALA A 1 454 ? 29.810 -12.877 -94.180 1.00 83.62 454 ALA A N 1
ATOM 3757 C CA . ALA A 1 454 ? 29.317 -12.938 -95.558 1.00 83.62 454 ALA A CA 1
ATOM 3758 C C . ALA A 1 454 ? 30.101 -12.010 -96.503 1.00 83.62 454 ALA A C 1
ATOM 3760 O O . ALA A 1 454 ? 30.478 -12.426 -97.596 1.00 83.62 454 ALA A O 1
ATOM 3761 N N . VAL A 1 455 ? 30.397 -10.782 -96.067 1.00 82.12 455 VAL A N 1
ATOM 3762 C CA . VAL A 1 455 ? 31.216 -9.834 -96.840 1.00 82.12 455 VAL A CA 1
ATOM 3763 C C . VAL A 1 455 ? 32.657 -10.333 -96.977 1.00 82.12 455 VAL A C 1
ATOM 3765 O O . VAL A 1 455 ? 33.254 -10.189 -98.039 1.00 82.12 455 VAL A O 1
ATOM 3768 N N . GLU A 1 456 ? 33.229 -10.945 -95.940 1.00 79.94 456 GLU A N 1
ATOM 3769 C CA . GLU A 1 456 ? 34.563 -11.554 -96.012 1.00 79.94 456 GLU A CA 1
ATOM 3770 C C . GLU A 1 456 ? 34.613 -12.711 -97.020 1.00 79.94 456 GLU A C 1
ATOM 3772 O O . GLU A 1 456 ? 35.590 -12.821 -97.764 1.00 79.94 456 GLU A O 1
ATOM 3777 N N . MET A 1 457 ? 33.557 -13.530 -97.101 1.00 81.56 457 MET A N 1
ATOM 3778 C CA . MET A 1 457 ? 33.436 -14.571 -98.128 1.00 81.56 457 MET A CA 1
ATOM 3779 C C . MET A 1 457 ? 33.319 -13.982 -99.538 1.00 81.56 457 MET A C 1
ATOM 3781 O O . MET A 1 457 ? 34.038 -14.433 -100.424 1.00 81.56 457 MET A O 1
ATOM 3785 N N . GLU A 1 458 ? 32.495 -12.949 -99.744 1.00 81.38 458 GLU A N 1
ATOM 3786 C CA . GLU A 1 458 ? 32.406 -12.254 -101.041 1.00 81.38 458 GLU A CA 1
ATOM 3787 C C . GLU A 1 458 ? 33.761 -11.647 -101.449 1.00 81.38 458 GLU A C 1
ATOM 3789 O O . GLU A 1 458 ? 34.186 -11.768 -102.597 1.00 81.38 458 GLU A O 1
ATOM 3794 N N . ILE A 1 459 ? 34.497 -11.039 -100.509 1.00 77.62 459 ILE A N 1
ATOM 3795 C CA . ILE A 1 459 ? 35.852 -10.521 -100.761 1.00 77.62 459 ILE A CA 1
ATOM 3796 C C . ILE A 1 459 ? 36.814 -11.656 -101.143 1.00 77.62 459 ILE A C 1
ATOM 3798 O O . ILE A 1 459 ? 37.654 -11.473 -102.029 1.00 77.62 459 ILE A O 1
ATOM 3802 N N . ALA A 1 460 ? 36.709 -12.819 -100.494 1.00 77.94 460 ALA A N 1
ATOM 3803 C CA . ALA A 1 460 ? 37.528 -13.984 -100.810 1.00 77.94 460 ALA A CA 1
ATOM 3804 C C . ALA A 1 460 ? 37.216 -14.548 -102.206 1.00 77.94 460 ALA A C 1
ATOM 3806 O O . ALA A 1 460 ? 38.155 -14.828 -102.953 1.00 77.94 460 ALA A O 1
ATOM 3807 N N . GLU A 1 461 ? 35.937 -14.643 -102.587 1.00 81.50 461 GLU A N 1
ATOM 3808 C CA . GLU A 1 461 ? 35.507 -15.049 -103.934 1.00 81.50 461 GLU A CA 1
ATOM 3809 C C . GLU A 1 461 ? 36.035 -14.085 -105.000 1.00 81.50 461 GLU A C 1
ATOM 3811 O O . GLU A 1 461 ? 36.688 -14.525 -105.946 1.00 81.50 461 GLU A O 1
ATOM 3816 N N . ILE A 1 462 ? 35.880 -12.770 -104.804 1.00 78.19 462 ILE A N 1
ATOM 3817 C CA . ILE A 1 462 ? 36.436 -11.749 -105.711 1.00 78.19 462 ILE A CA 1
ATOM 3818 C C . ILE A 1 462 ? 37.965 -11.885 -105.811 1.00 78.19 462 ILE A C 1
ATOM 3820 O O . ILE A 1 462 ? 38.552 -11.750 -106.889 1.00 78.19 462 ILE A O 1
ATOM 3824 N N . GLY A 1 463 ? 38.643 -12.159 -104.691 1.00 74.56 463 GLY A N 1
ATOM 3825 C CA . GLY A 1 463 ? 40.080 -12.425 -104.671 1.00 74.56 463 GLY A CA 1
ATOM 3826 C C . GLY A 1 463 ? 40.460 -13.651 -105.504 1.00 74.56 463 GLY A C 1
ATOM 3827 O O . GLY A 1 463 ? 41.435 -13.608 -106.259 1.00 74.56 463 GLY A O 1
ATOM 3828 N N . GLN A 1 464 ? 39.669 -14.717 -105.411 1.00 77.44 464 GLN A N 1
ATOM 3829 C CA . GLN A 1 464 ? 39.879 -15.966 -106.134 1.00 77.44 464 GLN A CA 1
ATOM 3830 C C . GLN A 1 464 ? 39.621 -15.797 -107.640 1.00 77.44 464 GLN A C 1
ATOM 3832 O O . GLN A 1 464 ? 40.459 -16.195 -108.454 1.00 77.44 464 GLN A O 1
ATOM 3837 N N . GLU A 1 465 ? 38.544 -15.108 -108.022 1.00 79.12 465 GLU A N 1
ATOM 3838 C CA . GLU A 1 465 ? 38.263 -14.721 -109.409 1.00 79.12 465 GLU A CA 1
ATOM 3839 C C . GLU A 1 465 ? 39.395 -13.875 -109.996 1.00 79.12 465 GLU A C 1
ATOM 3841 O O . GLU A 1 465 ? 39.864 -14.144 -111.101 1.00 79.12 465 GLU A O 1
ATOM 3846 N N . LYS A 1 466 ? 39.921 -12.908 -109.234 1.00 74.56 466 LYS A N 1
ATOM 3847 C CA . LYS A 1 466 ? 41.069 -12.097 -109.659 1.00 74.56 466 LYS A CA 1
ATOM 3848 C C . LYS A 1 466 ? 42.322 -12.945 -109.885 1.00 74.56 466 LYS A C 1
ATOM 3850 O O . LYS A 1 466 ? 43.063 -12.685 -110.833 1.00 74.56 466 LYS A O 1
ATOM 3855 N N . THR A 1 467 ? 42.578 -13.952 -109.046 1.00 74.81 467 THR A N 1
ATOM 3856 C CA . THR A 1 467 ? 43.705 -14.876 -109.261 1.00 74.81 467 THR A CA 1
ATOM 3857 C C . THR A 1 467 ? 43.508 -15.778 -110.476 1.00 74.81 467 THR A C 1
ATOM 3859 O O . THR A 1 467 ? 44.473 -15.995 -111.208 1.00 74.81 467 THR A O 1
ATOM 3862 N N . MET A 1 468 ? 42.282 -16.246 -110.741 1.00 74.19 468 MET A N 1
ATOM 3863 C CA . MET A 1 468 ? 41.979 -17.008 -111.957 1.00 74.19 468 MET A CA 1
ATOM 3864 C C . MET A 1 468 ? 42.134 -16.143 -113.207 1.00 74.19 468 MET A C 1
ATOM 3866 O O . MET A 1 468 ? 42.830 -16.545 -114.132 1.00 74.19 468 MET A O 1
ATOM 3870 N N . PHE A 1 469 ? 41.594 -14.923 -113.198 1.00 74.75 469 PHE A N 1
ATOM 3871 C CA . PHE A 1 469 ? 41.755 -13.970 -114.294 1.00 74.75 469 PHE A CA 1
ATOM 3872 C C . PHE A 1 469 ? 43.232 -13.638 -114.543 1.00 74.75 469 PHE A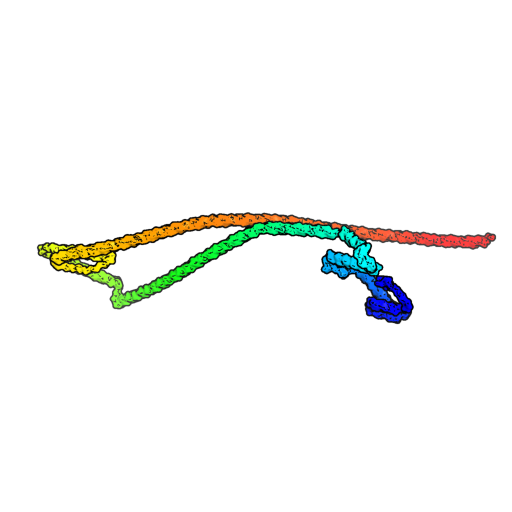 C 1
ATOM 3874 O O . PHE A 1 469 ? 43.686 -13.603 -115.682 1.00 74.75 469 PHE A O 1
ATOM 3881 N N . HIS A 1 470 ? 44.025 -13.454 -113.483 1.00 72.94 470 HIS A N 1
ATOM 3882 C CA . HIS A 1 470 ? 45.464 -13.252 -113.628 1.00 72.94 470 HIS A CA 1
ATOM 3883 C C . HIS A 1 470 ? 46.162 -14.478 -114.237 1.00 72.94 470 HIS A C 1
ATOM 3885 O O . HIS A 1 470 ? 47.012 -14.319 -115.110 1.00 72.94 470 HIS A O 1
ATOM 3891 N N . ALA A 1 471 ? 45.787 -15.695 -113.832 1.00 72.00 471 ALA A N 1
ATOM 3892 C CA . ALA A 1 471 ? 46.316 -16.924 -114.420 1.00 72.00 471 ALA A CA 1
ATOM 3893 C C . ALA A 1 471 ? 45.938 -17.071 -115.907 1.00 72.00 471 ALA A C 1
ATOM 3895 O O . ALA A 1 471 ? 46.780 -17.475 -116.709 1.00 72.00 471 ALA A O 1
ATOM 3896 N N . GLU A 1 472 ? 44.716 -16.691 -116.289 1.00 75.06 472 GLU A N 1
ATOM 3897 C CA . GLU A 1 472 ? 44.271 -16.638 -117.687 1.00 75.06 472 GLU A CA 1
ATOM 3898 C C . GLU A 1 472 ? 45.061 -15.600 -118.494 1.00 75.06 472 GLU A C 1
ATOM 3900 O O . GLU A 1 472 ? 45.546 -15.915 -119.580 1.00 75.06 472 GLU A O 1
ATOM 3905 N N . CYS A 1 473 ? 45.283 -14.396 -117.956 1.00 69.38 473 CYS A N 1
ATOM 3906 C CA . CYS A 1 473 ? 46.130 -13.387 -118.597 1.00 69.38 473 CYS A CA 1
ATOM 3907 C C . CYS A 1 473 ? 47.569 -13.883 -118.796 1.00 69.38 473 CYS A C 1
ATOM 3909 O O . CYS A 1 473 ? 48.116 -13.718 -119.881 1.00 69.38 473 CYS A O 1
ATOM 3911 N N . VAL A 1 474 ? 48.165 -14.541 -117.796 1.00 71.94 474 VAL A N 1
ATOM 3912 C CA . VAL A 1 474 ? 49.518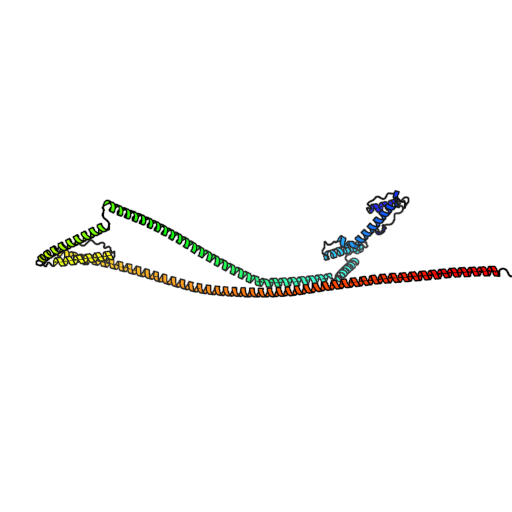 -15.120 -117.900 1.00 71.94 474 VAL A CA 1
ATOM 3913 C C . VAL A 1 474 ? 49.565 -16.257 -118.928 1.00 71.94 474 VAL A C 1
ATOM 3915 O O . VAL A 1 474 ? 50.550 -16.399 -119.654 1.00 71.94 474 VAL A O 1
ATOM 3918 N N . ALA A 1 475 ? 48.506 -17.065 -119.036 1.00 70.62 475 ALA A N 1
ATOM 3919 C CA . ALA A 1 475 ? 48.397 -18.095 -120.068 1.00 70.62 475 ALA A CA 1
ATOM 3920 C C . ALA A 1 475 ? 48.301 -17.485 -121.479 1.00 70.62 475 ALA A C 1
ATOM 3922 O O . ALA A 1 475 ? 48.946 -17.980 -122.404 1.00 70.62 475 ALA A O 1
ATOM 3923 N N . VAL A 1 476 ? 47.561 -16.382 -121.635 1.00 68.94 476 VAL A N 1
ATOM 3924 C CA . VAL A 1 476 ? 47.496 -15.612 -122.887 1.00 68.94 476 VAL A CA 1
ATOM 3925 C C . VAL A 1 476 ? 48.843 -14.963 -123.209 1.00 68.94 476 VAL A C 1
ATOM 3927 O O . VAL A 1 476 ? 49.283 -15.043 -124.351 1.00 68.94 476 VAL A O 1
ATOM 3930 N N . GLU A 1 477 ? 49.547 -14.385 -122.233 1.00 67.19 477 GLU A N 1
ATOM 3931 C CA . GLU A 1 477 ? 50.897 -13.836 -122.433 1.00 67.19 477 GLU A CA 1
ATOM 3932 C C . GLU A 1 477 ? 51.895 -14.912 -122.881 1.00 67.19 477 GLU A C 1
ATOM 3934 O O . GLU A 1 477 ? 52.685 -14.671 -123.796 1.00 67.19 477 GLU A O 1
ATOM 3939 N N . LYS A 1 478 ? 51.819 -16.124 -122.313 1.00 66.88 478 LYS A N 1
ATOM 3940 C CA . LYS A 1 478 ? 52.607 -17.279 -122.773 1.00 66.88 478 LYS A CA 1
ATOM 3941 C C . LYS A 1 478 ? 52.267 -17.687 -124.205 1.00 66.88 478 LYS A C 1
ATOM 3943 O O . LYS A 1 478 ? 53.179 -17.883 -125.001 1.00 66.88 478 LYS A O 1
ATOM 3948 N N . LEU A 1 479 ? 50.983 -17.758 -124.552 1.00 63.78 479 LEU A N 1
ATOM 3949 C CA . LEU A 1 479 ? 50.534 -18.034 -125.921 1.00 63.78 479 LEU A CA 1
ATOM 3950 C C . LEU A 1 479 ? 51.026 -16.965 -126.904 1.00 63.78 479 LEU A C 1
ATOM 3952 O O . LEU A 1 479 ? 51.490 -17.296 -127.991 1.00 63.78 479 LEU A O 1
ATOM 3956 N N . VAL A 1 480 ? 50.992 -15.686 -126.528 1.00 60.81 480 VAL A N 1
ATOM 3957 C CA . VAL A 1 480 ? 51.520 -14.589 -127.353 1.00 60.81 480 VAL A CA 1
ATOM 3958 C C . VAL A 1 480 ? 53.039 -14.704 -127.517 1.00 60.81 480 VAL A C 1
ATOM 3960 O O . VAL A 1 480 ? 53.537 -14.509 -128.624 1.00 60.81 480 VAL A O 1
ATOM 3963 N N . GLN A 1 481 ? 53.780 -15.088 -126.475 1.00 60.00 481 GLN A N 1
ATOM 3964 C CA . GLN A 1 481 ? 55.221 -15.348 -126.583 1.00 60.00 481 GLN A CA 1
ATOM 3965 C C . GLN A 1 481 ? 55.543 -16.565 -127.467 1.00 60.00 481 GLN A C 1
ATOM 3967 O O . GLN A 1 481 ? 56.486 -16.507 -128.254 1.00 60.00 481 GLN A O 1
ATOM 3972 N N . GLU A 1 482 ? 54.747 -17.635 -127.409 1.00 59.62 482 GLU A N 1
ATOM 3973 C CA . GLU A 1 482 ? 54.920 -18.828 -128.252 1.00 59.62 482 GLU A CA 1
ATOM 3974 C C . GLU A 1 482 ? 54.524 -18.582 -129.719 1.00 59.62 482 GLU A C 1
ATOM 3976 O O . GLU A 1 482 ? 55.140 -19.140 -130.627 1.00 59.62 482 GLU A O 1
ATOM 3981 N N . THR A 1 483 ? 53.558 -17.694 -129.978 1.00 57.72 483 THR A N 1
ATOM 3982 C CA . THR A 1 483 ? 53.095 -17.373 -131.342 1.00 57.72 483 THR A CA 1
ATOM 3983 C C . THR A 1 483 ? 53.956 -16.292 -132.014 1.00 57.72 483 THR A C 1
ATOM 3985 O O . THR A 1 483 ? 54.160 -16.329 -133.226 1.00 57.72 483 THR A O 1
ATOM 3988 N N . CYS A 1 484 ? 54.530 -15.361 -131.244 1.00 52.03 484 CYS A N 1
ATOM 3989 C CA . CYS A 1 484 ? 55.428 -14.317 -131.757 1.00 52.03 484 CYS A CA 1
ATOM 3990 C C . CYS A 1 484 ? 56.917 -14.715 -131.753 1.00 52.03 484 CYS A C 1
ATOM 3992 O O . CYS A 1 484 ? 57.736 -13.967 -132.274 1.00 52.03 484 CYS A O 1
ATOM 3994 N N . GLY A 1 485 ? 57.278 -15.894 -131.235 1.00 51.16 485 GLY A N 1
ATOM 3995 C CA . GLY A 1 485 ? 58.633 -16.458 -131.322 1.00 51.16 485 GLY A CA 1
ATOM 3996 C C . GLY A 1 485 ? 58.934 -17.235 -132.614 1.00 51.16 485 GLY A C 1
ATOM 3997 O O . GLY A 1 485 ? 60.017 -17.803 -132.735 1.00 51.16 485 GLY A O 1
ATOM 3998 N N . SER A 1 486 ? 57.997 -17.298 -133.572 1.00 46.88 486 SER A N 1
ATOM 3999 C CA . SER A 1 486 ? 58.153 -18.059 -134.828 1.00 46.88 486 SER A CA 1
ATOM 4000 C C . SER A 1 486 ? 58.143 -17.210 -136.106 1.00 46.88 486 SER A C 1
ATOM 4002 O O . SER A 1 486 ? 58.026 -17.744 -137.206 1.00 46.88 486 SER A O 1
ATOM 4004 N N . THR A 1 487 ? 58.351 -15.894 -135.996 1.00 46.25 487 THR A N 1
ATOM 4005 C CA . THR A 1 487 ? 58.699 -15.060 -137.158 1.00 46.25 487 THR A CA 1
ATOM 4006 C C . THR A 1 487 ? 59.565 -13.876 -136.730 1.00 46.25 487 THR A C 1
ATOM 4008 O O . THR A 1 487 ? 59.042 -12.899 -136.201 1.00 46.25 487 THR A O 1
ATOM 4011 N N . TYR A 1 488 ? 60.853 -14.000 -137.076 1.00 37.72 488 TYR A N 1
ATOM 4012 C CA . TYR A 1 488 ? 61.990 -13.067 -136.972 1.00 37.72 488 TYR A CA 1
ATOM 4013 C C . TYR A 1 488 ? 62.805 -13.049 -135.680 1.00 37.72 488 TYR A C 1
ATOM 4015 O O . TYR A 1 488 ? 62.314 -12.561 -134.643 1.00 37.72 488 TYR A O 1
#

Organism: Caenorhabditis briggsae (NCBI:txid6238)

InterPro domains:
  IPR005550 Kinetochore protein Ndc80 [PTHR10643] (1-483)
  IPR038273 Ndc80 domain superfamily [G3DSA:1.10.418.30] (1-66)
  IPR055260 Kinetochore protein Ndc80, CH domain [PF03801] (1-66)

Foldseek 3Di:
DVCLVPVPDDDDPPDDPQVVVQVSCVVVPPPDRQDSVLVVPPPPPVNPVVVVVSVVVVVVVSVVVVVCVVCVLCVVQPPPDDPVVSVVVVVVVVLCVVVVVVCVVCVPQPVDCPHPVVVVSVVVVVVVVVPDCVVVVVVVVVVVVVVVVVVVVVVVVVCVVCVVVVVVVVVVVVVVVVVVVVVVVVVVVVVVVVVVVVVVVVVVVVVVVVVVVVVVVVVVVVVVVQVVCCVPVVDHPVRVVVVVVVVVVVVVVVVVVVVVVVVVVVVVVVVPDDDVVVVLLVVLVVVVVVVVVVCVVVVHDDPDDDQDRDPDPVSSVVSVVCCVPPVVVSVVVSVVVVVVVVVVVVVVVVVVVVVVVVVVVVVVVVVVVVVVVVVVVVVVVVVVVVVVVVVVVVVVVVVVVVVVVVVVVVVVVVVVVVVVVVVVVVVVVVVVVVVVVVVVVVVVVVVVVVVVVVVVVVVVVVVVVVVVVVVVVVVVVVVVCVVVVPDD

Sequence (488 aa):
MYQHLSKDYEYPEPARLEDEVTQIFKGLGYPYPLKNSYYQPMGASHGWPHLLDALSWLVDVIKMNTTVAANTQGILFGDFLEQSKVQEKVLNYSWFASIYKDYTNDRKGTEDKDSQFWKDAKNKLRQHFENSNEYEDVASNAKNVLQQLLFDCDEIESERGQEQTYVEDIARMRDDIRKAVEYLDSVERVKEHKDAEMVKVKGELESKVLEKEKLLRMVNELKDRIEQQKMIHGCSGKEVRQMNLENSKDKEMVAELQAELDEVSKEMWRMKNDDSFKEQKAKFLQIIENITKLLSGLNVQLNLDPMPVPADEKQLKVCWETLNTVWVTEISRQMHQRKLDLDTEKSRSADKFAAAQERIQIENEMLCEAKKKEGRDERTRRAERDEWKAARQQQEKRYDELENEKEVLMKKLHLDGSLEQEIKEEKDKMAKIEKEAEEKTQYLRSAIRQKVEAVEMEIAEIGQEKTMFHAECVAVEKLVQETCGSTY

pLDDT: mean 80.5, std 11.71, range [37.72, 97.19]